Protein 1TLY (pdb70)

Organism: Escherichia coli (strain K12) (NCBI:txid83333)

CATH classification: 2.40.230.20

Radius of gyration: 25.68 Å; Cα contacts (8 Å, |Δi|>4): 1469; chains: 2; bounding box: 61×78×53 Å

Solvent-accessible surface area: 26039 Å² total; per-residue (Å²): 130,40,112,81,71,79,68,4,68,1,86,4,26,11,138,55,18,22,105,19,36,100,67,127,84,44,77,38,68,24,82,42,5,103,0,98,86,98,90,38,16,29,63,3,49,22,19,42,84,138,87,49,54,67,24,50,25,23,22,58,0,54,14,95,106,74,129,66,121,61,53,147,58,67,59,119,27,54,1,91,0,9,0,58,14,42,21,74,14,227,89,171,93,21,39,28,12,4,88,17,37,25,66,0,6,27,22,81,25,38,27,79,69,58,25,16,68,5,68,10,36,10,45,6,90,65,19,92,45,18,57,2,54,89,54,157,9,10,108,23,47,4,40,55,61,84,34,74,79,84,112,50,199,80,3,115,36,10,54,55,0,47,10,17,40,24,112,44,9,40,2,3,90,82,24,46,100,11,99,54,58,65,83,19,29,13,41,65,10,12,19,10,2,65,24,89,7,17,51,74,104,46,128,12,99,16,86,11,39,38,29,1,61,13,0,30,28,39,33,47,54,0,39,18,72,110,62,152,34,93,47,58,0,118,1,43,13,132,8,18,22,115,22,59,2,66,39,97,67,170,235,155,92,118,74,91,84,74,4,70,1,85,3,27,12,137,55,17,24,99,17,34,98,66,117,87,47,86,37,64,24,84,44,5,102,0,100,84,97,89,35,16,28,61,3,51,18,20,42,56,128,84,44,50,67,22,50,22,21,20,54,0,54,13,99,110,76,130,66,120,63,53,145,59,70,60,114,28,56,1,94,0,8,0,54,12,43,16,71,19,172,51,178,78,46,92,30,12,5,88,16,37,22,65,0,6,25,20,77,27,40,29,82,68,59,24,16,67,5,69,9,34,9,45,6,86,74,19,48,54,17,58,2,56,91,56,159,7,12,110,26,47,3,40,52,59,83,35,74,77,85,112,52,199,80,4,114,35,9,51,56,0,43,10,14,36,23,112,44,9,39,3,2,92,80,25,49,100,11,100,53,56,65,78,19,32,13,40,65,11,12,18,10,1,63,23,87,6,17,52,73,128,71,127,12,99,16,85,13,39,38,25,1,62,12,0,29,29,39,35,47,55,0,37,17,70,87,66,149,36,93,47,55,0,118,0,41,13,132,8,18,23,112,20,61,2,62,48,160

Structure (mmCIF, N/CA/C/O backbone):
data_1TLY
#
_entry.id   1TLY
#
_cell.length_a   149.778
_cell.length_b   149.778
_cell.length_c   120.888
_cell.angle_alpha   90.00
_cell.angle_beta   90.00
_cell.angle_gamma   120.00
#
_symmetry.space_group_name_H-M   'P 32 2 1'
#
loop_
_atom_site.group_PDB
_atom_site.id
_atom_site.type_symbol
_atom_site.label_atom_id
_atom_site.label_alt_id
_atom_site.label_comp_id
_atom_site.label_asym_id
_atom_site.label_entity_id
_atom_site.label_seq_id
_atom_site.pdbx_PDB_ins_code
_atom_site.Cartn_x
_atom_site.Cartn_y
_atom_site.Cartn_z
_atom_site.occupancy
_atom_site.B_iso_or_equiv
_atom_site.auth_seq_id
_atom_site.auth_comp_id
_atom_site.auth_asym_id
_atom_site.auth_atom_id
_atom_site.pdbx_PDB_model_num
ATOM 1 N N . LEU A 1 9 ? 0.864 71.088 -6.135 1.00 99.62 9 LEU A N 1
ATOM 2 C CA . LEU A 1 9 ? 0.588 69.853 -6.929 1.00 101.07 9 LEU A CA 1
ATOM 3 C C . LEU A 1 9 ? -0.911 69.669 -7.163 1.00 101.44 9 LEU A C 1
ATOM 4 O O . LEU A 1 9 ? -1.719 69.865 -6.251 1.00 101.74 9 LEU A O 1
ATOM 9 N N . SER A 1 10 ? -1.270 69.290 -8.390 1.00 101.63 10 SER A N 1
ATOM 10 C CA . SER A 1 10 ? -2.669 69.083 -8.781 1.00 101.25 10 SER A CA 1
ATOM 11 C C . SER A 1 10 ? -3.432 68.191 -7.801 1.00 100.40 10 SER A C 1
ATOM 12 O O . SER A 1 10 ? -4.643 68.348 -7.613 1.00 100.24 10 SER A O 1
ATOM 15 N N . ASP A 1 11 ? -2.717 67.256 -7.182 1.00 99.12 11 ASP A N 1
ATOM 16 C CA . ASP A 1 11 ? -3.325 66.330 -6.234 1.00 97.63 11 ASP A CA 1
ATOM 17 C C . ASP A 1 11 ? -4.214 67.069 -5.234 1.00 95.24 11 ASP A C 1
ATOM 18 O O . ASP A 1 11 ? -5.394 66.746 -5.084 1.00 95.68 11 ASP A O 1
ATOM 23 N N . TRP A 1 12 ? -3.641 68.072 -4.570 1.00 91.21 12 TRP A N 1
ATOM 24 C CA . TRP A 1 12 ? -4.352 68.846 -3.554 1.00 86.31 12 TRP A CA 1
ATOM 25 C C . TRP A 1 12 ? -4.459 70.337 -3.849 1.00 82.69 12 TRP A C 1
ATOM 26 O O . TRP A 1 12 ? -5.384 70.991 -3.381 1.00 82.57 12 TRP A O 1
ATOM 37 N N . TRP A 1 13 ? -3.505 70.866 -4.608 1.00 78.33 13 TRP A N 1
ATOM 38 C CA . TRP A 1 13 ? -3.463 72.287 -4.945 1.00 74.62 13 TRP A CA 1
ATOM 39 C C . TRP A 1 13 ? -4.033 72.622 -6.326 1.00 70.99 13 TRP A C 1
ATOM 40 O O . TRP A 1 13 ? -3.510 72.178 -7.341 1.00 71.37 13 TRP A O 1
ATOM 51 N N . HIS A 1 14 ? -5.095 73.420 -6.360 1.00 66.47 14 HIS A N 1
ATOM 52 C CA . HIS A 1 14 ? -5.727 73.797 -7.617 1.00 63.10 14 HIS A CA 1
ATOM 53 C C . HIS A 1 14 ? -5.601 75.280 -7.899 1.00 60.54 14 HIS A C 1
ATOM 54 O O . HIS A 1 14 ? -5.848 76.106 -7.023 1.00 60.59 14 HIS A O 1
ATOM 61 N N . GLN A 1 15 ? -5.228 75.626 -9.126 1.00 57.32 15 GLN A N 1
ATOM 62 C CA . GLN A 1 15 ? -5.107 77.032 -9.490 1.00 53.37 15 GLN A CA 1
ATOM 63 C C . GLN A 1 15 ? -6.012 77.375 -10.657 1.00 50.55 15 GLN A C 1
ATOM 64 O O . GLN A 1 15 ? -6.443 76.505 -11.411 1.00 49.25 15 GLN A O 1
ATOM 70 N N . SER A 1 16 ? -6.288 78.663 -10.792 1.00 47.40 16 SER A N 1
ATOM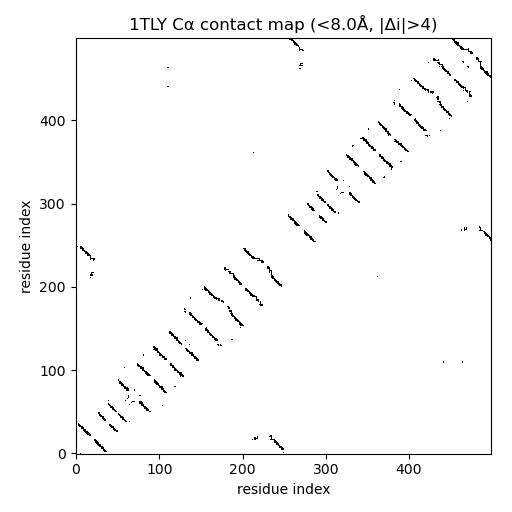 71 C CA . SER A 1 16 ? -7.142 79.156 -11.846 1.00 44.88 16 SER A CA 1
ATOM 72 C C . SER A 1 16 ? -6.919 80.649 -12.075 1.00 43.41 16 SER A C 1
ATOM 73 O O . SER A 1 16 ? -6.690 81.404 -11.137 1.00 44.92 16 SER A O 1
ATOM 76 N N . VAL A 1 17 ? -6.957 81.070 -13.329 1.00 40.97 17 VAL A N 1
ATOM 77 C CA . VAL A 1 17 ? -6.808 82.480 -13.653 1.00 39.95 17 VAL A CA 1
ATOM 78 C C . VAL A 1 17 ? -8.153 82.825 -14.273 1.00 38.27 17 VAL A C 1
ATOM 79 O O . VAL A 1 17 ? -8.656 82.061 -15.099 1.00 37.79 17 VAL A O 1
ATOM 83 N N 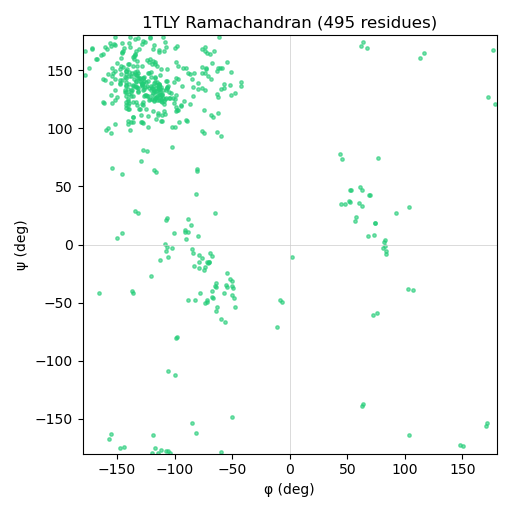. ASN A 1 18 ? -8.740 83.953 -13.878 1.00 35.35 18 ASN A N 1
ATOM 84 C CA . ASN A 1 18 ? -10.052 84.316 -14.389 1.00 34.05 18 ASN A CA 1
ATOM 85 C C . ASN A 1 18 ? -10.181 85.764 -14.797 1.00 33.94 18 ASN A C 1
ATOM 86 O O . ASN A 1 18 ? -9.394 86.614 -14.402 1.00 34.47 18 ASN A O 1
ATOM 91 N N . VAL A 1 19 ? -11.203 86.037 -15.591 1.00 34.17 19 VAL A N 1
ATOM 92 C CA . VAL A 1 19 ? -11.517 87.395 -16.012 1.00 34.87 19 VAL A CA 1
ATOM 93 C C . VAL A 1 19 ? -12.861 87.633 -15.327 1.00 36.33 19 VAL A C 1
ATOM 94 O O . VAL A 1 19 ? -13.750 86.775 -15.374 1.00 36.66 19 VAL A O 1
ATOM 98 N N . VAL A 1 20 ? -13.028 88.778 -14.685 1.00 36.86 20 VAL A N 1
ATOM 99 C CA . VAL A 1 20 ? -14.280 89.016 -13.979 1.00 38.31 20 VAL A CA 1
ATOM 100 C C . VAL A 1 20 ? -14.938 90.334 -14.332 1.00 40.29 20 VAL A C 1
ATOM 101 O O . VAL A 1 20 ? -14.273 91.376 -14.413 1.00 42.68 20 VAL A O 1
ATOM 105 N N . GLY A 1 21 ? -16.252 90.280 -14.531 1.00 39.42 21 GLY A N 1
ATOM 106 C CA . GLY A 1 21 ? -17.010 91.478 -14.816 1.00 37.56 21 GLY A CA 1
ATOM 107 C C . GLY A 1 21 ? -17.991 91.621 -13.667 1.00 38.68 21 GLY A C 1
ATOM 108 O O . GLY A 1 21 ? -18.759 90.693 -13.394 1.00 39.27 21 GLY A O 1
ATOM 109 N N . SER A 1 22 ? -17.963 92.755 -12.973 1.00 37.62 22 SER A N 1
ATOM 110 C CA . SER A 1 22 ? -18.879 92.966 -11.860 1.00 37.75 22 SER A CA 1
ATOM 111 C C . SER A 1 22 ? -19.893 94.052 -12.199 1.00 38.39 22 SER A C 1
ATOM 112 O O . SER A 1 22 ? -19.605 94.962 -12.965 1.00 38.40 22 SER A O 1
ATOM 115 N N . TYR A 1 23 ? -21.080 93.958 -11.614 1.00 39.87 23 TYR A N 1
ATOM 116 C CA . TYR A 1 23 ? -22.136 94.927 -11.866 1.00 41.04 23 TYR A CA 1
ATOM 117 C C . TYR A 1 23 ? -22.917 95.310 -10.605 1.00 41.59 23 TYR A C 1
ATOM 118 O O . TYR A 1 23 ? -23.584 94.466 -9.993 1.00 40.57 23 TYR A O 1
ATOM 127 N N . HIS A 1 24 ? -22.834 96.581 -10.221 1.00 41.68 24 HIS A N 1
ATOM 128 C CA . HIS A 1 24 ? -23.564 97.078 -9.063 1.00 42.28 24 HIS A CA 1
ATOM 129 C C . HIS A 1 24 ? -23.057 96.567 -7.730 1.00 42.09 24 HIS A C 1
ATOM 130 O O . HIS A 1 24 ? -23.831 96.207 -6.844 1.00 40.94 24 HIS A O 1
ATOM 137 N N . THR A 1 25 ? -21.736 96.550 -7.615 1.00 42.42 25 THR A N 1
ATOM 138 C CA . THR A 1 25 ? -21.010 96.135 -6.424 1.00 42.05 25 THR A CA 1
ATOM 139 C C . THR A 1 25 ? -21.345 97.081 -5.260 1.00 41.30 25 THR A C 1
ATOM 140 O O . THR A 1 25 ? -21.609 98.263 -5.501 1.00 41.61 25 THR A O 1
ATOM 144 N N . ARG A 1 26 ? -21.331 96.591 -4.015 1.00 37.79 26 ARG A N 1
ATOM 145 C CA . ARG A 1 26 ? -21.682 97.469 -2.895 1.00 36.93 26 ARG A CA 1
ATOM 146 C C . ARG A 1 26 ? -20.789 97.529 -1.640 1.00 36.42 26 ARG A C 1
ATOM 147 O O . ARG A 1 26 ? -21.252 97.858 -0.545 1.00 34.63 26 ARG A O 1
ATOM 155 N N . PHE A 1 27 ? -19.505 97.252 -1.798 1.00 35.85 27 PHE A N 1
ATOM 156 C CA . PHE A 1 27 ? -18.597 97.327 -0.670 1.00 34.39 27 PHE A CA 1
ATOM 157 C C . PHE A 1 27 ? -18.198 98.758 -0.351 1.00 35.20 27 PHE A C 1
ATOM 158 O O . PHE A 1 27 ? -17.669 99.010 0.716 1.00 40.13 27 PHE A O 1
ATOM 166 N N . GLY A 1 28 ? -18.437 99.699 -1.255 1.00 35.13 28 GLY A N 1
ATOM 167 C CA . GLY A 1 28 ? -18.030 101.068 -0.980 1.00 35.33 28 GLY A CA 1
ATOM 168 C C . GLY A 1 28 ? -19.150 102.083 -0.948 1.00 36.22 28 GLY A C 1
ATOM 169 O O . GLY A 1 28 ? -20.303 101.734 -1.154 1.00 37.50 28 GLY A O 1
ATOM 170 N N . PRO A 1 29 ? -18.834 103.361 -0.708 1.00 36.68 29 PRO A N 1
ATOM 171 C CA . PRO A 1 29 ? -19.801 104.460 -0.640 1.00 36.42 29 PRO A CA 1
ATOM 172 C C . PRO A 1 29 ? -20.621 104.602 -1.909 1.00 37.78 29 PRO A C 1
ATOM 173 O O . PRO A 1 29 ? -21.818 104.843 -1.840 1.00 39.11 29 PRO A O 1
ATOM 177 N N . GLN A 1 30 ? -19.973 104.466 -3.066 1.00 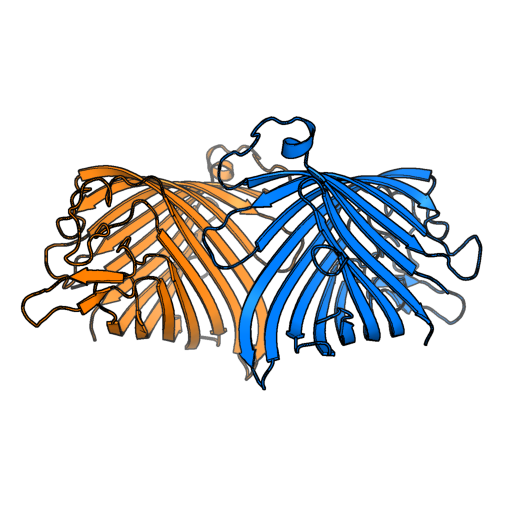39.84 30 GLN A N 1
ATOM 178 C CA . GLN A 1 30 ? -20.657 104.600 -4.355 1.00 42.98 30 GLN A CA 1
ATOM 179 C C . GLN A 1 30 ? -20.703 103.267 -5.093 1.00 43.12 30 GLN A C 1
ATOM 180 O O . GLN A 1 30 ? -19.775 102.471 -4.983 1.00 44.41 30 GLN A O 1
ATOM 186 N N . ILE A 1 31 ? -21.781 103.024 -5.837 1.00 42.99 31 ILE A N 1
ATOM 187 C CA . ILE A 1 31 ? -21.919 101.780 -6.584 1.00 43.28 31 ILE A CA 1
ATOM 188 C C . ILE A 1 31 ? -20.802 101.621 -7.607 1.00 43.39 31 ILE A C 1
ATOM 189 O O . ILE A 1 31 ? -20.251 102.607 -8.088 1.00 43.82 31 ILE A O 1
ATOM 194 N N . ARG A 1 32 ? -20.457 100.378 -7.927 1.00 43.53 32 ARG A N 1
ATOM 195 C CA . ARG A 1 32 ? -19.389 100.127 -8.882 1.00 43.19 32 ARG A CA 1
ATOM 196 C C . ARG A 1 32 ? -19.640 98.975 -9.828 1.00 43.19 32 ARG A C 1
ATOM 197 O O . ARG A 1 32 ? -20.400 98.051 -9.528 1.00 43.47 32 ARG A O 1
ATOM 205 N N . ASN A 1 33 ? -18.974 99.053 -10.978 1.00 43.02 33 ASN A N 1
ATOM 206 C CA . ASN A 1 33 ? -19.050 98.047 -12.034 1.00 43.26 33 ASN A CA 1
ATOM 207 C C . ASN A 1 33 ? -17.618 97.980 -12.495 1.00 43.13 33 ASN A C 1
ATOM 208 O O . ASN A 1 33 ? -17.069 98.986 -12.907 1.00 45.35 33 ASN A O 1
ATOM 213 N N . ASP A 1 34 ? -16.997 96.816 -12.396 1.00 43.66 34 ASP A N 1
ATOM 214 C CA . ASP A 1 34 ? -15.606 96.686 -12.792 1.00 44.82 34 ASP A CA 1
ATOM 215 C C . ASP A 1 34 ? -15.340 95.400 -13.537 1.00 45.97 34 ASP A C 1
ATOM 216 O O . ASP A 1 34 ? -16.187 94.502 -13.598 1.00 48.71 34 ASP A O 1
ATOM 221 N N . THR A 1 35 ? -14.145 95.318 -14.106 1.00 44.04 35 THR A N 1
ATOM 222 C CA . THR A 1 35 ? -13.715 94.135 -14.831 1.00 41.57 35 THR A CA 1
ATOM 223 C C . THR A 1 35 ? -12.279 93.975 -14.377 1.00 39.61 35 THR A C 1
ATOM 224 O O . THR A 1 35 ? -11.594 94.971 -14.134 1.00 39.04 35 THR A O 1
ATOM 228 N N . TYR A 1 36 ? -11.812 92.746 -14.243 1.00 37.19 36 TYR A N 1
ATOM 229 C CA . TYR A 1 36 ? -10.447 92.580 -13.798 1.00 36.83 36 TYR A CA 1
ATOM 230 C C . TYR A 1 36 ? -9.964 91.155 -13.859 1.00 36.76 36 TYR A C 1
ATOM 231 O O . TYR A 1 36 ? -10.749 90.233 -14.070 1.00 37.73 36 TYR A O 1
ATOM 240 N N . LEU A 1 37 ? -8.659 90.981 -13.695 1.00 36.78 37 LEU A N 1
ATOM 241 C CA . LEU A 1 37 ? -8.068 89.650 -13.705 1.00 38.74 37 LEU A CA 1
ATOM 242 C C . LEU A 1 37 ? -8.059 89.113 -12.282 1.00 38.54 37 LEU A C 1
ATOM 243 O O . LEU A 1 37 ? -8.008 89.874 -11.319 1.00 37.69 37 LEU A O 1
ATOM 248 N N . GLU A 1 38 ? -8.107 87.796 -12.152 1.00 38.34 38 GLU A N 1
ATOM 249 C CA . GLU A 1 38 ? -8.140 87.192 -10.841 1.00 39.57 38 GLU A CA 1
ATOM 250 C C . GLU A 1 38 ? -7.430 85.866 -10.810 1.00 40.47 38 GLU A C 1
ATOM 251 O O . GLU A 1 38 ? -7.559 85.055 -11.729 1.00 40.73 38 GLU A O 1
ATOM 257 N N . TYR A 1 39 ? -6.673 85.657 -9.739 1.00 40.42 39 TYR A N 1
ATOM 258 C CA . TYR A 1 39 ? -5.966 84.408 -9.534 1.00 39.19 39 TYR A CA 1
ATOM 259 C C . TYR A 1 39 ? -6.634 83.697 -8.359 1.00 40.73 39 TYR A C 1
ATOM 260 O O . TYR A 1 39 ? -6.839 84.300 -7.298 1.00 39.38 39 TYR A O 1
ATOM 269 N N . GLU A 1 40 ? -6.977 82.425 -8.559 1.00 41.58 40 GLU A N 1
ATOM 270 C CA . GLU A 1 40 ? -7.609 81.611 -7.526 1.00 43.62 40 GLU A CA 1
ATOM 271 C C . GLU A 1 40 ? -6.767 80.416 -7.179 1.00 44.78 40 GLU A C 1
ATOM 272 O O . GLU A 1 40 ? -5.987 79.939 -8.003 1.00 45.54 40 GLU A O 1
ATOM 278 N N . ALA A 1 41 ? -6.955 79.921 -5.959 1.00 45.80 41 ALA A N 1
ATOM 279 C CA . ALA A 1 41 ? -6.239 78.749 -5.475 1.00 47.22 41 ALA A CA 1
ATOM 280 C C . ALA A 1 41 ? -7.057 78.092 -4.377 1.00 48.62 41 ALA A C 1
ATOM 281 O O . ALA A 1 41 ? -7.499 78.759 -3.442 1.00 48.35 41 ALA A O 1
ATOM 283 N N . PHE A 1 42 ? -7.276 76.790 -4.520 1.00 51.18 42 PHE A N 1
ATOM 284 C CA . PHE A 1 42 ? -8.013 76.006 -3.542 1.00 54.00 42 PHE A CA 1
ATOM 285 C C . PHE A 1 42 ? -7.129 74.827 -3.160 1.00 53.71 42 PHE A C 1
ATOM 286 O O . PHE A 1 42 ? -6.647 74.123 -4.030 1.00 55.19 42 PHE A O 1
ATOM 294 N N . ALA A 1 43 ? -6.898 74.613 -1.873 1.00 53.36 43 ALA A N 1
ATOM 295 C CA . ALA A 1 43 ? -6.071 73.488 -1.449 1.00 54.09 43 ALA A CA 1
ATOM 296 C C . ALA A 1 43 ? -6.730 72.708 -0.318 1.00 55.14 43 ALA A C 1
ATOM 297 O O . ALA A 1 43 ? -7.601 73.227 0.380 1.00 54.41 43 ALA A O 1
ATOM 299 N N . LYS A 1 44 ? -6.321 71.451 -0.156 1.00 56.86 44 LYS A N 1
ATOM 300 C CA . LYS A 1 44 ? -6.871 70.580 0.887 1.00 58.57 44 LYS A CA 1
ATOM 301 C C . LYS A 1 44 ? -5.912 69.429 1.156 1.00 60.76 44 LYS A C 1
ATOM 302 O O . LYS A 1 44 ? -5.891 68.449 0.425 1.00 62.05 44 LYS A O 1
ATOM 308 N N . LYS A 1 45 ? -5.114 69.558 2.206 1.00 63.89 45 LYS A N 1
ATOM 309 C CA . LYS A 1 45 ? -4.145 68.532 2.562 1.00 66.99 45 LYS A CA 1
ATOM 310 C C . LYS A 1 45 ? -4.449 68.086 3.987 1.00 68.41 45 LYS A C 1
ATOM 311 O O . LYS A 1 45 ? -4.671 68.908 4.869 1.00 70.26 45 LYS A O 1
ATOM 317 N N . ASP A 1 46 ? -4.457 66.777 4.198 1.00 69.42 46 ASP A N 1
ATOM 318 C CA . ASP A 1 46 ? -4.783 66.180 5.491 1.00 69.86 46 ASP A CA 1
ATOM 319 C C . ASP A 1 46 ? -4.992 67.091 6.712 1.00 67.61 46 ASP A C 1
ATOM 320 O O . ASP A 1 46 ? -5.996 66.942 7.402 1.00 67.99 46 ASP A O 1
ATOM 325 N N . TRP A 1 47 ? -4.090 68.027 7.002 1.00 64.99 47 TRP A N 1
ATOM 326 C CA . TRP A 1 47 ? -4.310 68.870 8.184 1.00 63.46 47 TRP A CA 1
ATOM 327 C C . TRP A 1 47 ? -4.702 70.321 7.941 1.00 61.80 47 TRP A C 1
ATOM 328 O O . TRP A 1 47 ? -4.907 71.077 8.890 1.00 62.02 47 TRP A O 1
ATOM 339 N N . PHE A 1 48 ? -4.822 70.721 6.684 1.00 59.94 48 PHE A N 1
ATOM 340 C CA . PHE A 1 48 ? -5.206 72.093 6.407 1.00 58.22 48 PHE A CA 1
ATOM 341 C C . PHE A 1 48 ? -5.883 72.304 5.055 1.00 56.26 48 PHE A C 1
ATOM 342 O O . PHE A 1 48 ? -5.493 71.708 4.056 1.00 55.72 48 PHE A O 1
ATOM 350 N N . ASP A 1 49 ? -6.924 73.129 5.031 1.00 53.79 49 ASP A N 1
ATOM 351 C CA . ASP A 1 49 ? -7.590 73.422 3.772 1.00 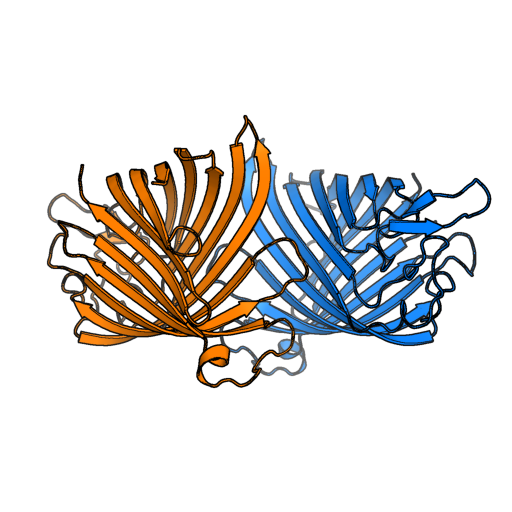52.53 49 ASP A CA 1
ATOM 352 C C . ASP A 1 49 ? -7.414 74.914 3.514 1.00 51.03 49 ASP A C 1
ATOM 353 O O . ASP A 1 49 ? -7.186 75.693 4.439 1.00 51.33 49 ASP A O 1
ATOM 358 N N . PHE A 1 50 ? -7.485 75.319 2.256 1.00 49.07 50 PHE A N 1
ATOM 359 C CA . PHE A 1 50 ? -7.259 76.720 1.936 1.00 45.60 50 PHE A CA 1
ATOM 360 C C . PHE A 1 50 ? -7.979 77.207 0.705 1.00 42.36 50 PHE A C 1
ATOM 361 O O . PHE A 1 50 ? -8.222 76.465 -0.232 1.00 43.02 50 PHE A O 1
ATOM 369 N N . TYR A 1 51 ? -8.328 78.475 0.732 1.00 39.07 51 TYR A N 1
ATOM 370 C CA . TYR A 1 51 ? -8.960 79.098 -0.395 1.00 38.34 51 TYR A CA 1
ATOM 371 C C . TYR A 1 51 ? -8.505 80.531 -0.400 1.00 37.56 51 TYR A C 1
ATOM 372 O O . TYR A 1 51 ? -8.383 81.145 0.651 1.00 39.12 51 TYR A O 1
ATOM 381 N N . GLY A 1 52 ? -8.254 81.067 -1.581 1.00 35.30 52 GLY A N 1
ATOM 382 C CA . GLY A 1 52 ? -7.829 82.441 -1.652 1.00 36.01 52 GLY A CA 1
ATOM 383 C C . GLY A 1 52 ? -7.976 82.928 -3.063 1.00 35.61 52 GLY A C 1
ATOM 384 O O . GLY A 1 52 ? -8.107 82.124 -3.976 1.00 36.31 52 GLY A O 1
ATOM 385 N N . TYR A 1 53 ? -7.957 84.240 -3.243 1.00 34.81 53 TYR A N 1
ATOM 386 C CA . TYR A 1 53 ? -8.075 84.803 -4.569 1.00 34.64 53 TYR A CA 1
ATOM 387 C C . TYR A 1 53 ? -7.491 86.199 -4.583 1.00 35.02 53 TYR A C 1
ATOM 388 O O . TYR A 1 53 ? -7.548 86.900 -3.584 1.00 34.18 53 TYR A O 1
ATOM 397 N N . ALA A 1 54 ? -6.904 86.580 -5.716 1.00 37.21 54 ALA A N 1
ATOM 398 C CA . ALA A 1 54 ? -6.315 87.909 -5.884 1.00 37.96 54 ALA A CA 1
ATOM 399 C C . ALA A 1 54 ? -6.861 88.573 -7.154 1.00 38.72 54 ALA A C 1
ATOM 400 O O . ALA A 1 54 ? -6.930 87.949 -8.216 1.00 37.30 54 ALA A O 1
ATOM 402 N N . ASP A 1 55 ? -7.268 89.834 -7.025 1.00 40.56 55 ASP A N 1
ATOM 403 C CA . ASP A 1 55 ? -7.803 90.602 -8.14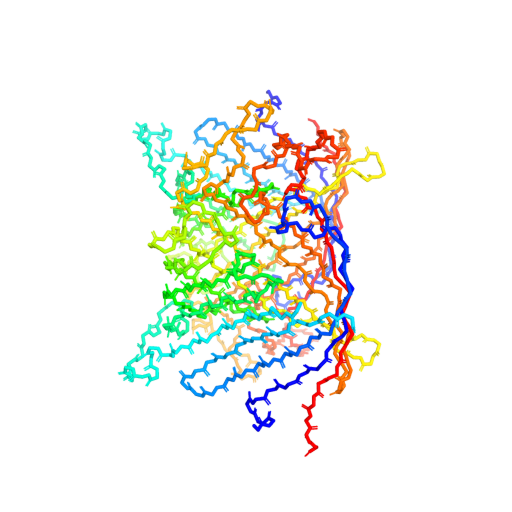4 1.00 42.70 55 ASP A CA 1
ATOM 404 C C . ASP A 1 55 ? -6.886 91.751 -8.504 1.00 44.89 55 ASP A C 1
ATOM 405 O O . ASP A 1 55 ? -6.368 92.440 -7.633 1.00 44.29 55 ASP A O 1
ATOM 410 N N . ALA A 1 56 ? -6.701 91.956 -9.801 1.00 48.83 56 ALA A N 1
ATOM 411 C CA . ALA A 1 56 ? -5.876 93.037 -10.310 1.00 51.70 56 ALA A CA 1
ATOM 412 C C . ALA A 1 56 ? -6.636 93.648 -11.477 1.00 54.92 56 ALA A C 1
ATOM 413 O O . ALA A 1 56 ? -7.354 92.955 -12.189 1.00 54.32 56 ALA A O 1
ATOM 415 N N . PRO A 1 57 ? -6.486 94.962 -11.686 1.00 59.87 57 PRO A N 1
ATOM 416 C CA . PRO A 1 57 ? -7.138 95.725 -12.751 1.00 62.88 57 PRO A CA 1
ATOM 417 C C . PRO A 1 57 ? -7.008 95.183 -14.165 1.00 65.79 57 PRO A C 1
ATOM 418 O O . PRO A 1 57 ? -6.001 94.562 -14.526 1.00 65.24 57 PRO A O 1
ATOM 422 N N . VAL A 1 58 ? -8.067 95.453 -14.935 1.00 68.85 58 VAL A N 1
ATOM 423 C CA . VAL A 1 58 ? -8.228 95.092 -16.345 1.00 71.64 58 VAL A CA 1
ATOM 424 C C . VAL A 1 58 ? -7.078 94.289 -16.960 1.00 72.28 58 VAL A C 1
ATOM 425 O O . VAL A 1 58 ? -6.068 94.851 -17.393 1.00 74.16 58 VAL A O 1
ATOM 429 N N . PRO A 1 75 ? -5.429 98.089 -8.068 1.00 59.45 75 PRO A N 1
ATOM 430 C CA . PRO A 1 75 ? -3.984 97.880 -7.941 1.00 57.74 75 PRO A CA 1
ATOM 431 C C . PRO A 1 75 ? -3.682 96.458 -7.481 1.00 57.11 75 PRO A C 1
ATOM 432 O O . PRO A 1 75 ? -2.830 95.789 -8.053 1.00 59.60 75 PRO A O 1
ATOM 436 N N . LEU A 1 76 ? -4.384 96.002 -6.448 1.00 54.36 76 LEU A N 1
ATOM 437 C CA . LEU A 1 76 ? -4.212 94.648 -5.925 1.00 49.99 76 LEU A CA 1
ATOM 438 C C . LEU A 1 76 ? -5.087 94.393 -4.722 1.00 47.94 76 LEU A C 1
ATOM 439 O O . LEU A 1 76 ? -4.978 95.079 -3.715 1.00 47.91 76 LEU A O 1
ATOM 444 N N . PHE A 1 77 ? -5.952 93.393 -4.836 1.00 45.62 77 PHE A N 1
ATOM 445 C CA . PHE A 1 77 ? -6.852 93.016 -3.756 1.00 43.43 77 PHE A CA 1
ATOM 446 C C . PHE A 1 77 ? -6.825 91.506 -3.569 1.00 44.27 77 PHE A C 1
ATOM 447 O O . PHE A 1 77 ? -7.084 90.758 -4.506 1.00 44.92 77 PHE A O 1
ATOM 455 N N . MET A 1 78 ? -6.496 91.044 -2.372 1.00 44.58 78 MET A N 1
ATOM 456 C CA . MET A 1 78 ? -6.500 89.611 -2.161 1.00 45.95 78 MET A CA 1
ATOM 457 C C . MET A 1 78 ? -7.223 89.260 -0.883 1.00 44.97 78 MET A C 1
ATOM 458 O O . MET A 1 78 ? -7.331 90.071 0.027 1.00 44.38 78 MET A O 1
ATOM 463 N N . GLU A 1 79 ? -7.758 88.049 -0.852 1.00 44.25 79 GLU A N 1
ATOM 464 C CA . GLU A 1 79 ? -8.471 87.548 0.300 1.00 43.93 79 GLU A CA 1
ATOM 465 C C . GLU A 1 79 ? -8.057 86.087 0.434 1.00 44.16 79 GLU A C 1
ATOM 466 O O . GLU A 1 79 ? -8.154 85.327 -0.524 1.00 44.92 79 GLU A O 1
ATOM 472 N N . ILE A 1 80 ? -7.550 85.698 1.599 1.00 42.86 80 ILE A N 1
ATOM 473 C CA . ILE A 1 80 ? -7.152 84.314 1.782 1.00 41.51 80 ILE A CA 1
ATOM 474 C C . ILE A 1 80 ? -7.906 83.737 2.948 1.00 41.15 80 ILE A C 1
ATOM 475 O O . ILE A 1 80 ? -8.227 84.446 3.895 1.00 41.47 80 ILE A O 1
ATOM 480 N N . GLU A 1 81 ? -8.195 82.444 2.858 1.00 40.95 81 GLU A N 1
ATOM 481 C CA . GLU A 1 81 ? -8.947 81.742 3.877 1.00 40.28 81 GLU A CA 1
ATOM 482 C C . GLU A 1 81 ? -8.260 80.465 4.330 1.00 38.88 81 GLU A C 1
ATOM 483 O O . GLU A 1 81 ? -8.695 79.375 3.991 1.00 39.68 81 GLU A O 1
ATOM 489 N N . PRO A 1 82 ? -7.162 80.576 5.086 1.00 38.08 82 PRO A N 1
ATOM 490 C CA . PRO A 1 82 ? -6.507 79.347 5.535 1.00 37.81 82 PRO A CA 1
ATOM 491 C C . PRO A 1 82 ? -7.153 78.792 6.820 1.00 38.17 82 PRO A C 1
ATOM 492 O O . PRO A 1 82 ? -7.573 79.546 7.706 1.00 36.31 82 PRO A O 1
ATOM 496 N N . ARG A 1 83 ? -7.247 77.470 6.901 1.00 38.17 83 ARG A N 1
ATOM 497 C CA . ARG A 1 83 ? -7.807 76.818 8.072 1.00 37.80 83 ARG A CA 1
ATOM 498 C C . ARG A 1 83 ? -6.953 75.633 8.464 1.00 40.04 83 ARG A C 1
ATOM 499 O O . ARG A 1 83 ? -6.513 74.865 7.607 1.00 39.99 83 ARG A O 1
ATOM 507 N N . PHE A 1 84 ? -6.728 75.491 9.769 1.00 43.13 84 PHE A N 1
ATOM 508 C CA . PHE A 1 84 ? -5.935 74.388 10.303 1.00 43.89 84 PHE A CA 1
ATOM 509 C C . PHE A 1 84 ? -6.804 73.449 11.122 1.00 46.17 84 PHE A C 1
ATOM 510 O O . PHE A 1 84 ? -7.630 73.883 11.938 1.00 44.56 84 PHE A O 1
ATOM 518 N N . SER A 1 85 ? -6.635 72.155 10.869 1.00 49.90 85 SER A N 1
ATOM 519 C CA . SER A 1 85 ? -7.419 71.137 11.563 1.00 54.25 85 SER A CA 1
ATOM 520 C C . SER A 1 85 ? -6.972 70.914 13.003 1.00 56.33 85 SER A C 1
ATOM 521 O O . SER A 1 85 ? -5.845 70.472 13.266 1.00 55.43 85 SER A O 1
ATOM 524 N N . ILE A 1 86 ? -7.863 71.224 13.939 1.00 58.25 86 ILE A N 1
ATOM 525 C CA . ILE A 1 86 ? -7.537 71.032 15.337 1.00 60.40 86 ILE A CA 1
ATOM 526 C C . ILE A 1 86 ? -7.442 69.527 15.555 1.00 63.17 86 ILE A C 1
ATOM 527 O O . ILE A 1 86 ? -6.560 69.049 16.258 1.00 64.59 86 ILE A O 1
ATOM 532 N N . ASP A 1 87 ? -8.343 68.778 14.931 1.00 65.51 87 ASP A N 1
ATOM 533 C CA . ASP A 1 87 ? -8.323 67.330 15.054 1.00 67.36 87 ASP A CA 1
ATOM 534 C C . ASP A 1 87 ? -6.965 66.788 14.622 1.00 68.23 87 ASP A C 1
ATOM 535 O O . ASP A 1 87 ? -6.222 66.258 15.437 1.00 69.01 87 ASP A O 1
ATOM 540 N N . LYS A 1 88 ? -6.639 66.924 13.341 1.00 68.49 88 LYS A N 1
ATOM 541 C CA . LYS A 1 88 ? -5.364 66.426 12.833 1.00 69.69 88 LYS A CA 1
ATOM 542 C C . LYS A 1 88 ? -4.181 66.852 13.684 1.00 70.54 88 LYS A C 1
ATOM 543 O O . LYS A 1 88 ? -3.323 66.037 14.005 1.00 71.62 88 LYS A O 1
ATOM 549 N N . LEU A 1 89 ? -4.135 68.122 14.063 1.00 71.30 89 LEU A N 1
ATOM 550 C CA . LEU A 1 89 ? -3.028 68.617 14.864 1.00 72.69 89 LEU A CA 1
ATOM 551 C C . LEU A 1 89 ? -3.059 68.123 16.308 1.00 74.50 89 LEU A C 1
ATOM 552 O O . LEU A 1 89 ? -2.052 67.644 16.812 1.00 74.77 89 LEU A O 1
ATOM 557 N N . THR A 1 90 ? -4.207 68.241 16.971 1.00 76.95 90 THR A N 1
ATOM 558 C CA . THR A 1 90 ? -4.355 67.776 18.351 1.00 79.25 90 THR A CA 1
ATOM 559 C C . THR A 1 90 ? -4.341 66.258 18.354 1.00 80.94 90 THR A C 1
ATOM 560 O O . THR A 1 90 ? -4.166 65.620 19.394 1.00 81.49 90 THR A O 1
ATOM 564 N N . ASN A 1 91 ? -4.528 65.685 17.173 1.00 82.41 91 ASN A N 1
ATOM 565 C CA . ASN A 1 91 ? -4.553 64.242 17.014 1.00 83.54 91 ASN A CA 1
ATOM 566 C C . ASN A 1 91 ? -5.568 63.650 17.989 1.00 83.69 91 ASN A C 1
ATOM 567 O O . ASN A 1 91 ? -5.296 62.680 18.690 1.00 83.59 91 ASN A O 1
ATOM 572 N N . THR A 1 92 ? -6.746 64.259 18.017 1.00 84.03 92 THR A N 1
ATOM 573 C CA . THR A 1 92 ? -7.828 63.839 18.894 1.00 84.25 92 THR A CA 1
ATOM 574 C C . THR A 1 92 ? -9.156 63.980 18.157 1.00 84.11 92 THR A C 1
ATOM 575 O O . THR A 1 92 ? -9.551 65.080 17.783 1.00 85.04 92 THR A O 1
ATOM 579 N N . ASP A 1 93 ? -9.848 62.869 17.949 1.00 83.60 93 ASP A N 1
ATOM 580 C CA . ASP A 1 93 ? -11.126 62.912 17.255 1.00 82.79 93 ASP A CA 1
ATOM 581 C C . ASP A 1 93 ? -12.126 63.795 18.001 1.00 81.60 93 ASP A C 1
ATOM 582 O O . ASP A 1 93 ? -12.822 63.335 18.906 1.00 81.39 93 ASP A O 1
ATOM 587 N N . LEU A 1 94 ? -12.194 65.066 17.617 1.00 79.50 94 LEU A N 1
ATOM 588 C CA . LEU A 1 94 ? -13.112 65.997 18.250 1.00 77.81 94 LEU A CA 1
ATOM 589 C C . LEU A 1 94 ? -14.447 65.947 17.538 1.00 77.60 94 LEU A C 1
ATOM 590 O O . LEU A 1 94 ? -15.316 66.783 17.775 1.00 78.44 94 LEU A O 1
ATOM 595 N N . SER A 1 95 ? -14.608 64.964 16.661 1.00 76.36 95 SER A N 1
ATOM 596 C CA . SER A 1 95 ? -15.857 64.809 15.933 1.00 75.57 95 SER A CA 1
ATOM 597 C C . SER A 1 95 ? -17.037 64.671 16.893 1.00 74.77 95 SER A C 1
ATOM 598 O O . SER A 1 95 ? -16.948 63.969 17.897 1.00 74.65 95 SER A O 1
ATOM 601 N N . PHE A 1 96 ? -18.144 65.332 16.577 1.00 74.18 96 PHE A N 1
ATOM 602 C CA . PHE A 1 96 ? -19.326 65.285 17.426 1.00 74.67 96 PHE A CA 1
ATOM 603 C C . PHE A 1 96 ? -20.596 65.707 16.691 1.00 73.80 96 PHE A C 1
ATOM 604 O O . PHE A 1 96 ? -20.687 66.824 16.183 1.00 74.75 96 PHE A O 1
ATOM 612 N N . GLY A 1 97 ? -21.582 64.816 16.659 1.00 72.21 97 GLY A N 1
ATOM 613 C CA . GLY A 1 97 ? -22.826 65.114 15.974 1.00 70.38 97 GLY A CA 1
ATOM 614 C C . GLY A 1 97 ? -22.590 65.302 14.484 1.00 69.84 97 GLY A C 1
ATOM 615 O O . GLY A 1 97 ? -21.849 64.529 13.862 1.00 68.93 97 GLY A O 1
ATOM 616 N N . PRO A 1 98 ? -23.215 66.324 13.875 1.00 68.82 98 PRO A N 1
ATOM 617 C CA . PRO A 1 98 ? -23.059 66.606 12.445 1.00 67.36 98 PRO A CA 1
ATOM 618 C C . PRO A 1 98 ? -21.668 67.179 12.190 1.00 66.50 98 PRO A C 1
ATOM 619 O O . PRO A 1 98 ? -21.199 67.229 11.049 1.00 66.29 98 PRO A O 1
ATOM 623 N N . PHE A 1 99 ? -21.019 67.604 13.271 1.00 64.26 99 PHE A N 1
ATOM 624 C CA . PHE A 1 99 ? -19.700 68.202 13.200 1.00 63.99 99 PHE A CA 1
ATOM 625 C C . PHE A 1 99 ? -18.568 67.218 12.949 1.00 63.31 99 PHE A C 1
ATOM 626 O O . PHE A 1 99 ? -18.036 66.611 13.871 1.00 64.69 99 PHE A O 1
ATOM 634 N N . LYS A 1 100 ? -18.197 67.088 11.682 1.00 61.88 100 LYS A N 1
ATOM 635 C CA . LYS A 1 100 ? -17.142 66.184 11.250 1.00 60.88 100 LYS A CA 1
ATOM 636 C C . LYS A 1 100 ? -15.753 66.571 11.734 1.00 59.63 100 LYS A C 1
ATOM 637 O O . LYS A 1 100 ? -14.999 65.730 12.201 1.00 59.85 100 LYS A O 1
ATOM 643 N N . GLU A 1 101 ? -15.410 67.845 11.611 1.00 59.00 101 GLU A N 1
ATOM 644 C CA . GLU A 1 101 ? -14.085 68.310 12.005 1.00 57.65 101 GLU A CA 1
ATOM 645 C C . GLU A 1 101 ? -14.136 69.726 12.580 1.00 55.67 101 GLU A C 1
ATOM 646 O O . GLU A 1 101 ? -15.132 70.446 12.424 1.00 54.32 101 GLU A O 1
ATOM 652 N N . TRP A 1 102 ? -13.059 70.118 13.252 1.00 52.69 102 TRP A N 1
ATOM 653 C CA . TRP A 1 102 ? -12.970 71.455 13.828 1.00 50.56 102 TRP A CA 1
ATOM 654 C C . TRP A 1 102 ? -11.686 72.110 13.351 1.00 49.48 102 TRP A C 1
ATOM 655 O O . TRP A 1 102 ? -10.652 71.438 13.180 1.00 48.68 102 TRP A O 1
ATOM 666 N N . TYR A 1 103 ? -11.754 73.423 13.132 1.00 47.36 103 TYR A N 1
ATOM 667 C CA . TYR A 1 103 ? -10.600 74.162 12.633 1.00 45.74 103 TYR A CA 1
ATOM 668 C C . TYR A 1 103 ? -10.301 75.494 13.294 1.00 44.77 103 TYR A C 1
ATOM 669 O O . TYR A 1 103 ? -11.190 76.180 13.826 1.00 43.09 103 TYR A O 1
ATOM 678 N N . PHE A 1 104 ? -9.023 75.850 13.221 1.00 43.11 104 PHE A N 1
ATOM 679 C CA . PHE A 1 104 ? -8.568 77.151 13.652 1.00 42.92 104 PHE A CA 1
ATOM 680 C C . PHE A 1 104 ? -8.740 77.877 12.294 1.00 41.68 104 PHE A C 1
ATOM 681 O O . PHE A 1 104 ? -7.989 77.648 11.345 1.00 39.45 104 PHE A O 1
ATOM 689 N N . ALA A 1 105 ? -9.752 78.725 12.201 1.00 40.72 105 ALA A N 1
ATOM 690 C CA . ALA A 1 105 ? -10.060 79.416 10.961 1.00 40.11 105 ALA A CA 1
ATOM 691 C C . ALA A 1 105 ? -9.529 80.848 10.802 1.00 40.69 105 ALA A C 1
ATOM 692 O O . ALA A 1 105 ? -9.498 81.626 11.749 1.00 39.78 105 ALA A O 1
ATOM 694 N N . ASN A 1 106 ? -9.114 81.184 9.581 1.00 42.63 106 ASN A N 1
ATOM 695 C CA . ASN A 1 106 ? -8.606 82.522 9.276 1.00 43.59 106 ASN A CA 1
ATOM 696 C C . ASN A 1 106 ? -9.089 83.101 7.952 1.00 43.50 106 ASN A C 1
ATOM 697 O O . ASN A 1 106 ? -8.978 82.474 6.900 1.00 44.39 106 ASN A O 1
ATOM 702 N N . ASN A 1 107 ? -9.629 84.309 8.019 1.00 42.08 107 ASN A N 1
ATOM 703 C CA . ASN A 1 107 ? -10.099 85.006 6.837 1.00 41.45 107 ASN A CA 1
ATOM 704 C C . ASN A 1 107 ? -9.354 86.344 6.800 1.00 40.22 107 ASN A C 1
ATOM 705 O O . ASN A 1 107 ? -9.688 87.281 7.531 1.00 40.42 107 ASN A O 1
ATOM 710 N N . TYR A 1 108 ? -8.323 86.423 5.966 1.00 38.30 108 TYR A N 1
ATOM 711 C CA . TYR A 1 108 ? -7.526 87.645 5.856 1.00 37.04 108 TYR A CA 1
ATOM 712 C C . TYR A 1 108 ? -7.754 88.413 4.543 1.00 36.35 108 TYR A C 1
ATOM 713 O O . TYR A 1 108 ? -7.612 87.861 3.449 1.00 36.31 108 TYR A O 1
ATOM 722 N N . ILE A 1 109 ? -8.099 89.689 4.665 1.00 35.49 109 ILE A N 1
ATOM 723 C CA . ILE A 1 109 ? -8.364 90.530 3.503 1.00 36.97 109 ILE A CA 1
ATOM 724 C C . ILE A 1 109 ? -7.367 91.669 3.382 1.00 38.75 109 ILE A C 1
ATOM 725 O O . ILE A 1 109 ? -7.178 92.437 4.309 1.00 39.26 109 ILE A O 1
ATOM 730 N N . TYR A 1 110 ? -6.748 91.772 2.216 1.00 42.25 110 TYR A N 1
ATOM 731 C CA . TYR A 1 110 ? -5.786 92.825 1.926 1.00 44.20 110 TYR A CA 1
ATOM 732 C C . TYR A 1 110 ? -6.147 93.596 0.643 1.00 45.22 110 TYR A C 1
ATOM 733 O O . TYR A 1 110 ? -6.476 93.019 -0.397 1.00 44.96 110 TYR A O 1
ATOM 742 N N . ASP A 1 111 ? -6.073 94.911 0.737 1.00 46.36 111 ASP A N 1
ATOM 743 C CA . ASP A 1 111 ? -6.382 95.784 -0.371 1.00 48.60 111 ASP A CA 1
ATOM 744 C C . ASP A 1 111 ? -5.299 96.850 -0.385 1.00 51.43 111 ASP A C 1
ATOM 745 O O . ASP A 1 111 ? -5.265 97.699 0.491 1.00 51.52 111 ASP A O 1
ATOM 750 N N . MET A 1 112 ? -4.419 96.807 -1.377 1.00 55.95 112 MET A N 1
ATOM 751 C CA . MET A 1 112 ? -3.317 97.759 -1.478 1.00 60.29 112 MET A CA 1
ATOM 752 C C . MET A 1 112 ? -3.720 99.215 -1.691 1.00 64.13 112 MET A C 1
ATOM 753 O O . MET A 1 112 ? -3.029 100.125 -1.217 1.00 64.52 112 MET A O 1
ATOM 758 N N . GLY A 1 113 ? -4.821 99.436 -2.408 1.00 67.48 113 GLY A N 1
ATOM 759 C CA . GLY A 1 113 ? -5.283 100.791 -2.669 1.00 72.58 113 GLY A CA 1
ATOM 760 C C . GLY A 1 113 ? -4.292 101.638 -3.458 1.00 76.51 113 GLY A C 1
ATOM 761 O O . GLY A 1 113 ? -3.152 101.224 -3.669 1.00 76.27 113 GLY A O 1
ATOM 762 N N . ARG A 1 114 ? -4.716 102.825 -3.893 1.00 80.90 114 ARG A N 1
ATOM 763 C CA . ARG A 1 114 ? -3.841 103.717 -4.663 1.00 84.94 114 ARG A CA 1
ATOM 764 C C . ARG A 1 114 ? -2.927 104.563 -3.779 1.00 86.46 114 ARG A C 1
ATOM 765 O O . ARG A 1 114 ? -1.924 105.107 -4.249 1.00 87.05 114 ARG A O 1
ATOM 773 N N . ASN A 1 115 ? -3.286 104.682 -2.504 1.00 87.78 115 ASN A N 1
ATOM 774 C CA . ASN A 1 115 ? -2.504 105.454 -1.541 1.00 88.47 115 ASN A CA 1
ATOM 775 C C . ASN A 1 115 ? -2.057 104.474 -0.472 1.00 89.25 115 ASN A C 1
ATOM 776 O O . ASN A 1 115 ? -2.091 103.253 -0.666 1.00 89.53 115 ASN A O 1
ATOM 781 N N . LYS A 1 116 ? -1.631 105.027 0.657 1.00 89.58 116 LYS A N 1
ATOM 782 C CA . LYS A 1 116 ? -1.223 104.233 1.806 1.00 89.37 116 LYS A CA 1
ATOM 783 C C . LYS A 1 116 ? -2.419 104.456 2.729 1.00 87.94 116 LYS A C 1
ATOM 784 O O . LYS A 1 116 ? -2.587 103.792 3.752 1.00 88.61 116 LYS A O 1
ATOM 790 N N . ASP A 1 117 ? -3.257 105.403 2.316 1.00 85.57 117 ASP A N 1
ATOM 791 C CA . ASP A 1 117 ? -4.461 105.786 3.035 1.00 83.02 117 ASP A CA 1
ATOM 792 C C . ASP A 1 117 ? -5.656 104.937 2.612 1.00 80.03 117 ASP A C 1
ATOM 793 O O . ASP A 1 117 ? -6.396 104.432 3.457 1.00 80.13 117 ASP A O 1
ATOM 798 N N . GLY A 1 118 ? -5.845 104.798 1.302 1.00 75.68 118 GLY A N 1
ATOM 799 C CA . GLY A 1 118 ? -6.953 104.018 0.783 1.00 69.40 118 GLY A CA 1
ATOM 800 C C . GLY A 1 118 ? -6.696 102.519 0.759 1.00 65.97 118 GLY A C 1
ATOM 801 O O . GLY A 1 118 ? -7.024 101.839 -0.213 1.00 65.22 118 GLY A O 1
ATOM 802 N N . ARG A 1 119 ? -6.112 101.989 1.829 1.00 62.55 119 ARG A N 1
ATOM 803 C CA . ARG A 1 119 ? -5.851 100.561 1.891 1.00 57.74 119 ARG A CA 1
ATOM 804 C C . ARG A 1 119 ? -6.571 99.850 3.037 1.00 52.87 119 ARG A C 1
ATOM 805 O O . ARG A 1 119 ? -7.149 100.486 3.925 1.00 49.18 119 ARG A O 1
ATOM 813 N N . GLN A 1 120 ? -6.548 98.520 2.983 1.00 47.96 120 GLN A N 1
ATOM 814 C CA . GLN A 1 120 ? -7.194 97.701 3.987 1.00 43.94 120 GLN A CA 1
ATOM 815 C C . GLN A 1 120 ? -6.416 96.443 4.341 1.00 41.94 120 GLN A C 1
ATOM 816 O O . GLN A 1 120 ? -5.871 95.767 3.471 1.00 40.82 120 GLN A O 1
ATOM 822 N N . SER A 1 121 ? -6.348 96.145 5.635 1.00 40.52 121 SER A N 1
ATOM 823 C CA . SER A 1 121 ? -5.699 94.925 6.093 1.00 40.70 121 SER A CA 1
ATOM 824 C C . SER A 1 121 ? -6.565 94.400 7.222 1.00 40.03 121 SER A C 1
ATOM 825 O O . SER A 1 121 ? -6.571 94.959 8.314 1.00 43.11 121 SER A O 1
ATOM 828 N N . THR A 1 122 ? -7.301 93.328 6.957 1.00 37.37 122 THR A N 1
ATOM 829 C CA . THR A 1 122 ? -8.211 92.789 7.945 1.00 35.50 122 THR A CA 1
ATOM 830 C C . THR A 1 122 ? -7.986 91.334 8.258 1.00 37.27 122 THR A C 1
ATOM 831 O O . THR A 1 122 ? -7.941 90.493 7.360 1.00 37.66 122 THR A O 1
ATOM 835 N N . TRP A 1 123 ? -7.866 91.033 9.547 1.00 38.67 123 TRP A N 1
ATOM 836 C CA . TRP A 1 123 ? -7.657 89.657 9.958 1.00 40.37 123 TRP A CA 1
ATOM 837 C C . TRP A 1 123 ? -8.754 89.080 10.852 1.00 40.14 123 TRP A C 1
ATOM 838 O O . TRP A 1 123 ? -8.954 89.530 11.976 1.00 40.45 123 TRP A O 1
ATOM 849 N N . TYR A 1 124 ? -9.463 88.083 10.332 1.00 39.88 124 TYR A N 1
ATOM 850 C CA . TYR A 1 124 ? -10.510 87.400 11.079 1.00 39.82 124 TYR A CA 1
ATOM 851 C C . TYR A 1 124 ? -9.947 86.052 11.493 1.00 40.49 124 TYR A C 1
ATOM 852 O O . TYR A 1 124 ? -9.475 85.305 10.643 1.00 41.34 124 TYR A O 1
ATOM 861 N N . MET A 1 125 ? -9.992 85.741 12.787 1.00 41.73 125 MET A N 1
ATOM 862 C CA . MET A 1 125 ? -9.490 84.459 13.303 1.00 41.16 125 MET A CA 1
ATOM 863 C C . MET A 1 125 ? -10.534 83.873 14.226 1.00 41.00 125 MET A C 1
ATOM 864 O O . MET A 1 125 ? -11.275 84.612 14.882 1.00 40.96 125 MET A O 1
ATOM 869 N N . GLY A 1 126 ? -10.607 82.547 14.264 1.00 39.87 126 GLY A N 1
ATOM 870 C CA . GLY A 1 126 ? -11.607 81.915 15.093 1.00 39.25 126 GLY A CA 1
ATOM 871 C C . GLY A 1 126 ? -11.764 80.423 14.920 1.00 40.77 126 GLY A C 1
ATOM 872 O O . GLY A 1 126 ? -10.841 79.711 14.520 1.00 39.85 126 GLY A O 1
ATOM 873 N N . LEU A 1 127 ? -12.965 79.952 15.220 1.00 42.81 127 LEU A N 1
ATOM 874 C CA . LEU A 1 127 ? -13.272 78.534 15.168 1.00 44.86 127 LEU A CA 1
ATOM 875 C C . LEU A 1 127 ? -14.140 78.185 13.971 1.00 45.92 127 LEU A C 1
ATOM 876 O O . LEU A 1 127 ? -15.116 78.873 13.676 1.00 45.51 127 LEU A O 1
ATOM 881 N N . GLY A 1 128 ? -13.773 77.116 13.276 1.00 47.71 128 GLY A N 1
ATOM 882 C CA . GLY A 1 128 ? -14.544 76.695 12.118 1.00 51.59 128 GLY A CA 1
ATOM 883 C C . GLY A 1 128 ? -14.929 75.229 12.164 1.00 53.32 128 GLY A C 1
ATOM 884 O O . GLY A 1 128 ? -14.462 74.496 13.031 1.00 55.56 128 GLY A O 1
ATOM 885 N N . THR A 1 129 ? -15.762 74.784 11.227 1.00 54.20 129 THR A N 1
ATOM 886 C CA . THR A 1 129 ? -16.197 73.391 11.228 1.00 54.43 129 THR A CA 1
ATOM 887 C C . THR A 1 129 ? -16.784 72.927 9.902 1.00 55.62 129 THR A C 1
ATOM 888 O O . THR A 1 129 ? -17.129 73.740 9.039 1.00 56.10 129 THR A O 1
ATOM 892 N N . ASP A 1 130 ? -16.882 71.606 9.754 1.00 56.82 130 ASP A N 1
ATOM 893 C CA . ASP A 1 130 ? -17.480 70.980 8.578 1.00 57.49 130 ASP A CA 1
ATOM 894 C C . ASP A 1 130 ? -18.718 70.223 9.051 1.00 57.64 130 ASP A C 1
ATOM 895 O O . ASP A 1 130 ? -18.626 69.420 9.969 1.00 58.46 130 ASP A O 1
ATOM 900 N N . ILE A 1 131 ? -19.876 70.490 8.454 1.00 57.85 131 ILE A N 1
ATOM 901 C CA . ILE A 1 131 ? -21.096 69.799 8.861 1.00 58.59 131 ILE A CA 1
ATOM 902 C C . ILE A 1 131 ? -21.479 68.671 7.920 1.00 59.62 131 ILE A C 1
ATOM 903 O O . ILE A 1 131 ? -21.371 68.792 6.700 1.00 60.33 131 ILE A O 1
ATOM 908 N N . ASP A 1 132 ? -21.934 67.569 8.499 1.00 60.65 132 ASP A N 1
ATOM 909 C CA . ASP A 1 132 ? -22.372 66.434 7.710 1.00 61.21 132 ASP A CA 1
ATOM 910 C C . ASP A 1 132 ? -23.898 66.437 7.675 1.00 60.12 132 ASP A C 1
ATOM 911 O O . ASP A 1 132 ? -24.548 66.029 8.634 1.00 59.32 132 ASP A O 1
ATOM 916 N N . THR A 1 133 ? -24.463 66.912 6.570 1.00 59.30 133 THR A N 1
ATOM 917 C CA . THR A 1 133 ? -25.910 66.989 6.418 1.00 58.59 133 THR A CA 1
ATOM 918 C C . THR A 1 133 ? -26.573 65.711 5.926 1.00 57.85 133 THR A C 1
ATOM 919 O O . THR A 1 133 ? -27.797 65.652 5.838 1.00 57.98 133 THR A O 1
ATOM 923 N N . GLY A 1 134 ? -25.775 64.694 5.604 1.00 56.75 134 GLY A N 1
ATOM 924 C CA . GLY A 1 134 ? -26.341 63.456 5.104 1.00 55.62 134 GLY A CA 1
ATOM 925 C C . GLY A 1 134 ? -26.945 63.667 3.722 1.00 56.23 134 GLY A C 1
ATOM 926 O O . GLY A 1 134 ? -27.606 62.789 3.172 1.00 57.19 134 GLY A O 1
ATOM 927 N N . LEU A 1 135 ? -26.729 64.854 3.168 1.00 55.15 135 LEU A N 1
ATOM 928 C CA . LEU A 1 135 ? -27.218 65.204 1.845 1.00 52.81 135 LEU A CA 1
ATOM 929 C C . LEU A 1 135 ? -25.993 65.273 0.939 1.00 52.44 135 LEU A C 1
ATOM 930 O O . LEU A 1 135 ? -24.862 65.284 1.432 1.00 52.76 135 LEU A O 1
ATOM 935 N N . PRO A 1 136 ? -26.194 65.316 -0.393 1.00 50.96 136 PRO A N 1
ATOM 936 C CA . PRO A 1 136 ? -25.088 65.381 -1.360 1.00 49.40 136 PRO A CA 1
ATOM 937 C C . PRO A 1 136 ? -24.556 66.809 -1.506 1.00 48.82 136 PRO A C 1
ATOM 938 O O . PRO A 1 136 ? -24.636 67.411 -2.583 1.00 49.06 136 PRO A O 1
ATOM 942 N N . MET A 1 137 ? -24.022 67.351 -0.419 1.00 47.84 137 MET A N 1
ATOM 943 C CA . MET A 1 137 ? -23.501 68.707 -0.428 1.00 47.70 137 MET A CA 1
ATOM 944 C C . MET A 1 137 ? -22.403 68.833 0.604 1.00 47.40 137 MET A C 1
ATOM 945 O O . MET A 1 137 ? -22.087 67.881 1.304 1.00 47.87 137 MET A O 1
ATOM 950 N N . SER A 1 138 ? -21.822 70.022 0.680 1.00 47.25 138 SER A N 1
ATOM 951 C CA . SER A 1 138 ? -20.782 70.319 1.650 1.00 46.18 138 SER A CA 1
ATOM 952 C C . SER A 1 138 ? -21.265 71.564 2.360 1.00 46.34 138 SER A C 1
ATOM 953 O O . SER A 1 138 ? -21.831 72.459 1.721 1.00 45.89 138 SER A O 1
ATOM 956 N N . LEU A 1 139 ? -21.056 71.616 3.674 1.00 46.04 139 LEU A N 1
ATOM 957 C CA . LEU A 1 139 ? -21.498 72.751 4.480 1.00 44.83 139 LEU A CA 1
ATOM 958 C C . LEU A 1 139 ? -20.442 73.094 5.505 1.00 45.20 139 LEU A C 1
ATOM 959 O O . LEU A 1 139 ? -19.953 72.216 6.210 1.00 45.26 139 LEU A O 1
ATOM 964 N N . SER A 1 140 ? -20.073 74.369 5.571 1.00 46.06 140 SER A N 1
ATOM 965 C CA . SER A 1 140 ? -19.077 74.823 6.542 1.00 46.65 140 SER A CA 1
ATOM 966 C C . SER A 1 140 ? -19.549 76.073 7.257 1.00 46.74 140 SER A C 1
ATOM 967 O O . SER A 1 140 ? -20.238 76.916 6.664 1.00 48.00 140 SER A O 1
ATOM 970 N N . MET A 1 141 ? -19.180 76.177 8.534 1.00 45.29 141 MET A N 1
ATOM 971 C CA . MET A 1 141 ? -19.533 77.318 9.372 1.00 43.10 141 MET A CA 1
ATOM 972 C C . MET A 1 141 ? -18.289 77.768 10.120 1.00 41.18 141 MET A C 1
ATOM 973 O O . MET A 1 141 ? -17.495 76.943 10.570 1.00 38.89 141 MET A O 1
ATOM 978 N N . ASN A 1 142 ? -18.114 79.084 10.225 1.00 40.04 142 ASN A N 1
ATOM 979 C CA . ASN A 1 142 ? -16.967 79.662 10.925 1.00 38.18 142 ASN A CA 1
ATOM 980 C C . ASN A 1 142 ? -17.389 80.904 11.697 1.00 37.84 142 ASN A C 1
ATOM 981 O O . ASN A 1 142 ? -18.328 81.607 11.309 1.00 38.90 142 ASN A O 1
ATOM 986 N N . VAL A 1 143 ? -16.711 81.153 12.812 1.00 37.26 143 VAL A N 1
ATOM 987 C CA . VAL A 1 143 ? -16.959 82.345 13.623 1.00 35.62 143 VAL A CA 1
ATOM 988 C C . VAL A 1 143 ? -15.594 82.917 13.883 1.00 35.75 143 VAL A C 1
ATOM 989 O O . VAL A 1 143 ? -14.644 82.186 14.204 1.00 34.18 143 VAL A O 1
ATOM 993 N N . TYR A 1 144 ? -15.486 84.226 13.727 1.00 36.10 144 TYR A N 1
ATOM 994 C CA . TYR A 1 144 ? -14.209 84.863 13.939 1.00 36.85 144 TYR A CA 1
ATOM 995 C C . TYR A 1 144 ? -14.344 86.120 14.726 1.00 36.43 144 TYR A C 1
ATOM 996 O O . TYR A 1 144 ? -15.415 86.715 14.821 1.00 34.74 144 TYR A O 1
ATOM 1005 N N . ALA A 1 145 ? -13.208 86.513 15.274 1.00 37.34 145 ALA A N 1
ATOM 1006 C CA . ALA A 1 145 ? -13.067 87.764 15.993 1.00 39.26 145 ALA A CA 1
ATOM 1007 C C . ALA A 1 145 ? -12.051 88.404 15.043 1.00 40.16 145 ALA A C 1
ATOM 1008 O O . ALA A 1 145 ? -11.360 87.690 14.304 1.00 40.56 145 ALA A O 1
ATOM 1010 N N . LYS A 1 146 ? -11.948 89.723 15.023 1.00 39.84 146 LYS A N 1
ATOM 1011 C CA . LYS A 1 146 ? -10.972 90.294 14.117 1.00 38.86 146 LYS A CA 1
ATOM 1012 C C . LYS A 1 146 ? -10.216 91.511 14.607 1.00 39.06 146 LYS A C 1
ATOM 1013 O O . LYS A 1 146 ? -10.720 92.321 15.393 1.00 37.64 146 LYS A O 1
ATOM 1019 N N . TYR A 1 147 ? -8.986 91.617 14.122 1.00 39.23 147 TYR A N 1
ATOM 1020 C CA . TYR A 1 147 ? -8.173 92.767 14.405 1.00 39.39 147 TYR A CA 1
ATOM 1021 C C . TYR A 1 147 ? -8.164 93.549 13.093 1.00 39.47 147 TYR A C 1
ATOM 1022 O O . TYR A 1 147 ? -8.004 92.992 12.003 1.00 37.67 147 TYR A O 1
ATOM 1031 N N . GLN A 1 148 ? -8.361 94.850 13.210 1.00 40.14 148 GLN A N 1
ATOM 1032 C CA . GLN A 1 148 ? -8.384 95.726 12.059 1.00 40.39 148 GLN A CA 1
ATOM 1033 C C . GLN A 1 148 ? -7.114 96.570 12.020 1.00 40.35 148 GLN A C 1
ATOM 1034 O O . GLN A 1 148 ? -6.773 97.216 13.009 1.00 41.67 148 GLN A O 1
ATOM 1040 N N . TRP A 1 149 ? -6.403 96.546 10.898 1.00 37.70 149 TRP A N 1
ATOM 1041 C CA . TRP A 1 149 ? -5.226 97.381 10.752 1.00 35.84 149 TRP A CA 1
ATOM 1042 C C . TRP A 1 149 ? -5.726 98.552 9.937 1.00 35.55 149 TRP A C 1
ATOM 1043 O O . TRP A 1 149 ? -6.551 99.328 10.421 1.00 34.59 149 TRP A O 1
ATOM 1054 N N . GLN A 1 150 ? -5.264 98.686 8.698 1.00 36.24 150 GLN A N 1
ATOM 1055 C CA . GLN A 1 150 ? -5.748 99.786 7.866 1.00 34.47 150 GLN A CA 1
ATOM 1056 C C . GLN A 1 150 ? -7.140 99.450 7.382 1.00 32.54 150 GLN A C 1
ATOM 1057 O O . GLN A 1 150 ? -7.477 98.288 7.166 1.00 32.80 150 GLN A O 1
ATOM 1063 N N . ASN A 1 151 ? -7.947 100.480 7.221 1.00 31.49 151 ASN A N 1
ATOM 1064 C CA . ASN A 1 151 ? -9.303 100.322 6.745 1.00 31.57 151 ASN A CA 1
ATOM 1065 C C . ASN A 1 151 ? -9.725 101.631 6.068 1.00 30.44 151 ASN A C 1
ATOM 1066 O O . ASN A 1 151 ? -10.625 102.325 6.540 1.00 27.13 151 ASN A O 1
ATOM 1071 N N . TYR A 1 152 ? -9.059 101.948 4.959 1.00 29.12 152 TYR A N 1
ATOM 1072 C CA . TYR A 1 152 ? -9.325 103.161 4.200 1.00 30.99 152 TYR A CA 1
ATOM 1073 C C . TYR A 1 152 ? -9.473 104.407 5.082 1.00 34.07 152 TYR A C 1
ATOM 1074 O O . TYR A 1 152 ? -10.283 105.302 4.777 1.00 34.33 152 TYR A O 1
ATOM 1083 N N . GLY A 1 153 ? -8.699 104.458 6.171 1.00 34.04 153 GLY A N 1
ATOM 1084 C CA . GLY A 1 153 ? -8.741 105.603 7.058 1.00 35.00 153 GLY A CA 1
ATOM 1085 C C . GLY A 1 153 ? -9.972 105.705 7.938 1.00 37.57 153 GLY A C 1
ATOM 1086 O O . GLY A 1 153 ? -10.267 106.774 8.473 1.00 39.40 153 GLY A O 1
ATOM 1087 N N . ALA A 1 154 ? -10.693 104.602 8.105 1.00 38.01 154 ALA A N 1
ATOM 1088 C CA . ALA A 1 154 ? -11.887 104.613 8.931 1.00 37.70 154 ALA A CA 1
ATOM 1089 C C . ALA A 1 154 ? -11.551 104.691 10.425 1.00 39.77 154 ALA A C 1
ATOM 1090 O O . ALA A 1 154 ? -10.404 104.470 10.846 1.00 39.81 154 ALA A O 1
ATOM 1092 N N . ALA A 1 155 ? -12.577 104.989 11.216 1.00 40.01 155 ALA A N 1
ATOM 1093 C CA . ALA A 1 155 ? -12.468 105.143 12.658 1.00 40.19 155 ALA A CA 1
ATOM 1094 C C . ALA A 1 155 ? -12.151 103.874 13.427 1.00 42.17 155 ALA A C 1
ATOM 1095 O O . ALA A 1 155 ? -11.864 103.932 14.619 1.00 44.47 155 ALA A O 1
ATOM 1097 N N . ASN A 1 156 ? -12.197 102.728 12.766 1.00 42.52 156 ASN A N 1
ATOM 1098 C CA . ASN A 1 156 ? -11.930 101.482 13.461 1.00 42.24 156 ASN A CA 1
ATOM 1099 C C . ASN A 1 156 ? -10.576 100.892 13.117 1.00 42.74 156 ASN A C 1
ATOM 1100 O O . ASN A 1 156 ? -10.364 99.690 13.274 1.00 44.92 156 ASN A O 1
ATOM 1105 N N . GLU A 1 157 ? -9.649 101.718 12.648 1.00 41.97 157 GLU A N 1
ATOM 1106 C CA . GLU A 1 157 ? -8.338 101.188 12.305 1.00 42.50 157 GLU A CA 1
ATOM 1107 C C . GLU A 1 157 ? -7.554 100.845 13.551 1.00 41.12 157 GLU A C 1
ATOM 1108 O O . GLU A 1 157 ? -7.757 101.424 14.608 1.00 41.50 157 GLU A O 1
ATOM 1114 N N . ASN A 1 158 ? -6.675 99.868 13.417 1.00 40.80 158 ASN A N 1
ATOM 1115 C CA . ASN A 1 158 ? -5.831 99.417 14.503 1.00 39.24 158 ASN A CA 1
ATOM 1116 C C . ASN A 1 158 ? -6.490 99.207 15.843 1.00 38.77 158 ASN A C 1
ATOM 1117 O O . ASN A 1 158 ? -6.305 99.989 16.770 1.00 40.45 158 ASN A O 1
ATOM 1122 N N . GLU A 1 159 ? -7.253 98.129 15.929 1.00 37.82 159 GLU A N 1
ATOM 1123 C CA . GLU A 1 159 ? -7.951 97.758 17.144 1.00 39.28 159 GLU A CA 1
ATOM 1124 C C . GLU A 1 159 ? -8.682 96.453 16.899 1.00 39.67 159 GLU A C 1
ATOM 1125 O O . GLU A 1 159 ? -8.794 95.992 15.764 1.00 41.04 159 GLU A O 1
ATOM 1131 N N . TRP A 1 160 ? -9.138 95.826 17.969 1.00 38.17 160 TRP A N 1
ATOM 1132 C CA . TRP A 1 160 ? -9.896 94.620 17.804 1.00 37.26 160 TRP A CA 1
ATOM 1133 C C . TRP A 1 160 ? -11.274 95.198 17.558 1.00 38.63 160 TRP A C 1
ATOM 1134 O O . TRP A 1 160 ? -11.719 96.044 18.331 1.00 39.53 160 TRP A O 1
ATOM 1145 N N . ASP A 1 161 ? -11.932 94.789 16.472 1.00 38.78 161 ASP A N 1
ATOM 1146 C CA . ASP A 1 161 ? -13.255 95.319 16.173 1.00 38.75 161 ASP A CA 1
ATOM 1147 C C . ASP A 1 161 ? -14.171 94.352 15.421 1.00 38.83 161 ASP A C 1
ATOM 1148 O O . ASP A 1 161 ? -13.796 93.823 14.394 1.00 40.62 161 ASP A O 1
ATOM 1153 N N . GLY A 1 162 ? -15.371 94.126 15.951 1.00 38.45 162 GLY A N 1
ATOM 1154 C CA . GLY A 1 162 ? -16.342 93.256 15.311 1.00 35.22 162 GLY A CA 1
ATOM 1155 C C . GLY A 1 162 ? -16.058 91.771 15.221 1.00 35.77 162 GLY A C 1
ATOM 1156 O O . GLY A 1 162 ? -14.945 91.302 15.502 1.00 34.65 162 GLY A O 1
ATOM 1157 N N . TYR A 1 163 ? -17.099 91.036 14.822 1.00 37.35 163 TYR A N 1
ATOM 1158 C CA . TYR A 1 163 ? -17.046 89.577 14.645 1.00 38.69 163 TYR A CA 1
ATOM 1159 C C . TYR A 1 163 ? -17.693 89.186 13.332 1.00 38.53 163 TYR A C 1
ATOM 1160 O O . TYR A 1 163 ? -18.449 89.960 12.742 1.00 39.90 163 TYR A O 1
ATOM 1169 N N . ARG A 1 164 ? -17.419 87.967 12.893 1.00 38.28 164 ARG A N 1
ATOM 1170 C CA . ARG A 1 164 ? -17.983 87.477 11.647 1.00 38.69 164 ARG A CA 1
ATOM 1171 C C . ARG A 1 164 ? -18.361 86.005 11.666 1.00 40.13 164 ARG A C 1
ATOM 1172 O O . ARG A 1 164 ? -17.605 85.139 12.116 1.00 41.45 164 ARG A O 1
ATOM 1180 N N . PHE A 1 165 ? -19.553 85.728 11.175 1.00 40.52 165 PHE A N 1
ATOM 1181 C CA . PHE A 1 165 ? -19.999 84.361 11.062 1.00 41.29 165 PHE A CA 1
ATOM 1182 C C . PHE A 1 165 ? -20.047 84.112 9.551 1.00 41.73 165 PHE A C 1
ATOM 1183 O O . PHE A 1 165 ? -20.672 84.866 8.794 1.00 41.61 165 PHE A O 1
ATOM 1191 N N . LYS A 1 166 ? -19.360 83.073 9.109 1.00 41.12 166 LYS A N 1
ATOM 1192 C CA . LYS A 1 166 ? -19.324 82.756 7.699 1.00 40.56 166 LYS A CA 1
ATOM 1193 C C . LYS A 1 166 ? -19.889 81.371 7.488 1.00 40.72 166 LYS A C 1
ATOM 1194 O O . LYS A 1 166 ? -19.448 80.399 8.110 1.00 40.46 166 LYS A O 1
ATOM 1200 N N . ILE A 1 167 ? -20.882 81.284 6.621 1.00 40.27 167 ILE A N 1
ATOM 1201 C CA . ILE A 1 167 ? -21.466 79.998 6.304 1.00 41.23 167 ILE A CA 1
ATOM 1202 C C . ILE A 1 167 ? -21.347 79.808 4.787 1.00 42.06 167 ILE A C 1
ATOM 1203 O O . ILE A 1 167 ? -21.716 80.697 4.004 1.00 42.04 167 ILE A O 1
ATOM 1208 N N . LYS A 1 168 ? -20.784 78.681 4.364 1.00 41.64 168 LYS A N 1
ATOM 1209 C CA . LYS A 1 168 ? -20.660 78.425 2.933 1.00 42.35 168 LYS A CA 1
ATOM 1210 C C . LYS A 1 168 ? -20.955 76.988 2.595 1.00 41.22 168 LYS A C 1
ATOM 1211 O O . LYS A 1 168 ? -20.534 76.079 3.300 1.00 41.81 168 LYS A O 1
ATOM 1217 N N . TYR A 1 169 ? -21.679 76.788 1.506 1.00 40.52 169 TYR A N 1
ATOM 1218 C CA . TYR A 1 169 ? -22.043 75.450 1.091 1.00 41.82 169 TYR A CA 1
ATOM 1219 C C . TYR A 1 169 ? -21.842 75.192 -0.401 1.00 40.59 169 TYR A C 1
ATOM 1220 O O . TYR A 1 169 ? -21.989 76.093 -1.229 1.00 39.89 169 TYR A O 1
ATOM 1229 N N . PHE A 1 170 ? -21.484 73.952 -0.723 1.00 39.61 170 PHE A N 1
ATOM 1230 C CA . PHE A 1 170 ? -21.244 73.529 -2.098 1.00 39.16 170 PHE A CA 1
ATOM 1231 C C . PHE A 1 170 ? -22.220 72.420 -2.468 1.00 39.21 170 PHE A C 1
ATOM 1232 O O . PHE A 1 170 ? -22.364 71.433 -1.740 1.00 39.26 170 PHE A O 1
ATOM 1240 N N . VAL A 1 171 ? -22.877 72.566 -3.611 1.00 38.68 171 VAL A N 1
ATOM 1241 C CA . VAL A 1 171 ? -23.860 71.576 -4.033 1.00 37.51 171 VAL A CA 1
ATOM 1242 C C . VAL A 1 171 ? -23.804 71.176 -5.492 1.00 37.01 171 VAL A C 1
ATOM 1243 O O . VAL A 1 171 ? -24.229 71.932 -6.374 1.00 35.33 171 VAL A O 1
ATOM 1247 N N . PRO A 1 172 ? -23.279 69.973 -5.767 1.00 37.01 172 PRO A N 1
ATOM 1248 C CA . PRO A 1 172 ? -23.177 69.452 -7.136 1.00 37.56 172 PRO A CA 1
ATOM 1249 C C . PRO A 1 172 ? -24.590 69.309 -7.701 1.00 38.77 172 PRO A C 1
ATOM 1250 O O . PRO A 1 172 ? -25.442 68.699 -7.066 1.00 39.95 172 PRO A O 1
ATOM 1254 N N . ILE A 1 173 ? -24.855 69.876 -8.869 1.00 40.54 173 ILE A N 1
ATOM 1255 C CA . ILE A 1 173 ? -26.197 69.768 -9.443 1.00 44.19 173 ILE A CA 1
ATOM 1256 C C . ILE A 1 173 ? -26.300 68.648 -10.488 1.00 46.58 173 ILE A C 1
ATOM 1257 O O . ILE A 1 173 ? -26.798 67.562 -10.191 1.00 46.66 173 ILE A O 1
ATOM 1262 N N . THR A 1 174 ? -25.833 68.906 -11.705 1.00 49.60 174 THR A N 1
ATOM 1263 C CA . THR A 1 174 ? -25.860 67.896 -12.762 1.00 53.15 174 THR A CA 1
ATOM 1264 C C . THR A 1 174 ? -24.825 68.165 -13.833 1.00 54.57 174 THR A C 1
ATOM 1265 O O . THR A 1 174 ? -23.921 68.993 -13.668 1.00 55.21 174 THR A O 1
ATOM 1269 N N . ASP A 1 175 ? -24.973 67.444 -14.938 1.00 54.82 175 ASP A N 1
ATOM 1270 C CA . ASP A 1 175 ? -24.110 67.650 -16.077 1.00 54.91 175 ASP A CA 1
ATOM 1271 C C . ASP A 1 175 ? -24.958 68.447 -17.050 1.00 53.05 175 ASP A C 1
ATOM 1272 O O . ASP A 1 175 ? -26.107 68.113 -17.305 1.00 52.30 175 ASP A O 1
ATOM 1277 N N . LEU A 1 176 ? -24.394 69.529 -17.558 1.00 51.65 176 LEU A N 1
ATOM 1278 C CA . LEU A 1 176 ? -25.104 70.390 -18.479 1.00 50.70 176 LEU A CA 1
ATOM 1279 C C . LEU A 1 176 ? -24.120 70.879 -19.541 1.00 51.24 176 LEU A C 1
ATOM 1280 O O . LEU A 1 176 ? -23.016 71.314 -19.220 1.00 52.88 176 LEU A O 1
ATOM 1285 N N . TRP A 1 177 ? -24.516 70.768 -20.805 1.00 50.10 177 TRP A N 1
ATOM 1286 C CA . TRP A 1 177 ? -23.690 71.181 -21.929 1.00 48.46 177 TRP A CA 1
ATOM 1287 C C . TRP A 1 177 ? -22.280 70.598 -21.954 1.00 47.80 177 TRP A C 1
ATOM 1288 O O . TRP A 1 177 ? -21.337 71.274 -22.350 1.00 46.97 177 TRP A O 1
ATOM 1299 N N . GLY A 1 178 ? -22.130 69.349 -21.533 1.00 47.50 178 GLY A N 1
ATOM 1300 C CA . GLY A 1 178 ? -20.811 68.742 -21.564 1.00 48.79 178 GLY A CA 1
ATOM 1301 C C . GLY A 1 178 ? -19.962 69.070 -20.359 1.00 50.04 178 GLY A C 1
ATOM 1302 O O . GLY A 1 178 ? -18.874 68.520 -20.181 1.00 50.50 178 GLY A O 1
ATOM 1303 N N . GLY A 1 179 ? -20.461 69.981 -19.530 1.00 50.93 179 GLY A N 1
ATOM 1304 C CA . GLY A 1 179 ? -19.750 70.364 -18.325 1.00 48.68 179 GLY A CA 1
ATOM 1305 C C . GLY A 1 179 ? -20.516 69.950 -17.083 1.00 47.56 179 GLY A C 1
ATOM 1306 O O . GLY A 1 179 ? -21.590 69.347 -17.159 1.00 44.30 179 GLY A O 1
ATOM 1307 N N . GLN A 1 180 ? -19.950 70.267 -15.927 1.00 47.99 180 GLN A N 1
ATOM 1308 C CA . GLN A 1 180 ? -20.588 69.942 -14.665 1.00 47.44 180 GLN A CA 1
ATOM 1309 C C . GLN A 1 180 ? -21.117 71.186 -14.005 1.00 45.57 180 GLN A C 1
ATOM 1310 O O . GLN A 1 180 ? -20.353 72.047 -13.575 1.00 46.60 180 GLN A O 1
ATOM 1316 N N . LEU A 1 181 ? -22.436 71.278 -13.931 1.00 43.58 181 LEU A N 1
ATOM 1317 C CA . LEU A 1 181 ? -23.070 72.424 -13.310 1.00 42.16 181 LEU A CA 1
ATOM 1318 C C . LEU A 1 181 ? -23.163 72.250 -11.804 1.00 40.01 181 LEU A C 1
ATOM 1319 O O . LEU A 1 181 ? -23.520 71.179 -11.322 1.00 39.68 181 LEU A O 1
ATOM 1324 N N . SER A 1 182 ? -22.830 73.294 -11.054 1.00 37.80 182 SER A N 1
ATOM 1325 C CA . SER A 1 182 ? -22.925 73.203 -9.606 1.00 36.71 182 SER A CA 1
ATOM 1326 C C . SER A 1 182 ? -23.338 74.530 -9.002 1.00 35.08 182 SER A C 1
ATOM 1327 O O . SER A 1 182 ? -23.325 75.569 -9.671 1.00 31.98 182 SER A O 1
ATOM 1330 N N . TYR A 1 183 ? -23.730 74.476 -7.731 1.00 35.36 183 TYR A N 1
ATOM 1331 C CA . TYR A 1 183 ? -24.167 75.661 -7.004 1.00 35.23 183 TYR A CA 1
ATOM 1332 C C . TYR A 1 183 ? -23.311 75.913 -5.773 1.00 34.49 183 TYR A C 1
ATOM 1333 O O . TYR A 1 183 ? -22.970 74.994 -5.034 1.00 33.55 183 TYR A O 1
ATOM 1342 N N . ILE A 1 184 ? -22.951 77.168 -5.567 1.00 35.01 184 ILE A N 1
ATOM 1343 C CA . ILE A 1 184 ? -22.145 77.521 -4.422 1.00 36.50 184 ILE A CA 1
ATOM 1344 C C . ILE A 1 184 ? -22.745 78.723 -3.777 1.00 36.98 184 ILE A C 1
ATOM 1345 O O . ILE A 1 184 ? -23.114 79.674 -4.465 1.00 36.64 184 ILE A O 1
ATOM 1350 N N . GLY A 1 185 ? -22.827 78.677 -2.453 1.00 37.29 185 GLY A N 1
ATOM 1351 C CA . GLY A 1 185 ? -23.372 79.789 -1.711 1.00 37.17 185 GLY A CA 1
ATOM 1352 C C . GLY A 1 185 ? -22.614 80.005 -0.418 1.00 37.96 185 GLY A C 1
ATOM 1353 O O . GLY A 1 185 ? -22.211 79.044 0.239 1.00 39.02 185 GLY A O 1
ATOM 1354 N N . PHE A 1 186 ? -22.388 81.270 -0.071 1.00 37.68 186 PHE A N 1
ATOM 1355 C CA . PHE A 1 186 ? -21.727 81.623 1.180 1.00 35.91 186 PHE A CA 1
ATOM 1356 C C . PHE A 1 186 ? -22.180 83.004 1.605 1.00 35.95 186 PHE A C 1
ATOM 1357 O O . PHE A 1 186 ? -22.499 83.856 0.773 1.00 33.53 186 PHE A O 1
ATOM 1365 N N . THR A 1 187 ? -22.239 83.209 2.916 1.00 36.82 187 THR A N 1
ATOM 1366 C CA . THR A 1 187 ? -22.666 84.486 3.461 1.00 37.45 187 THR A CA 1
ATOM 1367 C C . THR A 1 187 ? -21.745 84.891 4.582 1.00 37.24 187 THR A C 1
ATOM 1368 O O . THR A 1 187 ? -21.278 84.053 5.346 1.00 38.36 187 THR A O 1
ATOM 1372 N N . ASN A 1 188 ? -21.480 86.186 4.657 1.00 37.64 188 ASN A N 1
ATOM 1373 C CA . ASN A 1 188 ? -20.639 86.741 5.698 1.00 38.24 188 ASN A CA 1
ATOM 1374 C C . ASN A 1 188 ? -21.497 87.666 6.548 1.00 39.05 188 ASN A C 1
ATOM 1375 O O . ASN A 1 188 ? -21.899 88.743 6.084 1.00 39.74 188 ASN A O 1
ATOM 1380 N N . PHE A 1 189 ? -21.808 87.227 7.771 1.00 38.14 189 PHE A N 1
ATOM 1381 C CA . PHE A 1 189 ? -22.584 88.044 8.703 1.00 36.55 189 PHE A CA 1
ATOM 1382 C C . PHE A 1 189 ? -21.562 88.713 9.601 1.00 37.31 189 PHE A C 1
ATOM 1383 O O . PHE A 1 189 ? -20.830 88.038 10.327 1.00 38.58 189 PHE A O 1
ATOM 1391 N N . ASP A 1 190 ? -21.494 90.036 9.525 1.00 37.20 190 ASP A N 1
ATOM 1392 C CA . ASP A 1 190 ? -20.563 90.799 10.323 1.00 38.22 190 ASP A CA 1
ATOM 1393 C C . ASP A 1 190 ? -21.354 91.636 11.297 1.00 39.91 190 ASP A C 1
ATOM 1394 O O . ASP A 1 190 ? -22.369 92.239 10.929 1.00 41.24 190 ASP A O 1
ATOM 1399 N N . TRP A 1 191 ? -20.911 91.664 12.546 1.00 38.95 191 TRP A N 1
ATOM 1400 C CA . TRP A 1 191 ? -21.612 92.458 13.536 1.00 39.54 191 TRP A CA 1
ATOM 1401 C C . TRP A 1 191 ? -20.682 92.765 14.716 1.00 41.32 191 TRP A C 1
ATOM 1402 O O . TRP A 1 191 ? -19.598 92.174 14.845 1.00 39.97 191 TRP A O 1
ATOM 1413 N N . GLY A 1 192 ? -21.115 93.688 15.572 1.00 42.01 192 GLY A N 1
ATOM 1414 C CA . GLY A 1 192 ? -20.326 94.025 16.738 1.00 43.81 192 GLY A CA 1
ATOM 1415 C C . GLY A 1 192 ? -19.199 95.020 16.544 1.00 45.29 192 GLY A C 1
ATOM 1416 O O . GLY A 1 192 ? -18.441 95.285 17.476 1.00 45.51 192 GLY A O 1
ATOM 1417 N N . SER A 1 193 ? -19.064 95.568 15.345 1.00 46.53 193 SER A N 1
ATOM 1418 C CA . SER A 1 193 ? -18.014 96.540 15.110 1.00 48.02 193 SER A CA 1
ATOM 1419 C C . SER A 1 193 ? -18.421 97.815 15.828 1.00 49.43 193 SER A C 1
ATOM 1420 O O . SER A 1 193 ? -19.582 97.963 16.210 1.00 48.39 193 SER A O 1
ATOM 1423 N N . ASP A 1 194 ? -17.477 98.733 16.016 1.00 51.31 194 ASP A N 1
ATOM 1424 C CA . ASP A 1 194 ? -17.786 99.987 16.685 1.00 53.02 194 ASP A CA 1
ATOM 1425 C C . ASP A 1 194 ? -17.934 101.155 15.735 1.00 53.84 194 ASP A C 1
ATOM 1426 O O . ASP A 1 194 ? -18.238 102.251 16.188 1.00 55.55 194 ASP A O 1
ATOM 1431 N N . LEU A 1 195 ? -17.716 100.945 14.431 1.00 54.63 195 LEU A N 1
ATOM 1432 C CA . LEU A 1 195 ? -17.896 102.032 13.460 1.00 54.98 195 LEU A CA 1
ATOM 1433 C C . LEU A 1 195 ? -19.362 102.423 13.559 1.00 56.10 195 LEU A C 1
ATOM 1434 O O . LEU A 1 195 ? -20.131 101.817 14.302 1.00 56.03 195 LEU A O 1
ATOM 1439 N N . GLY A 1 196 ? -19.783 103.408 12.793 1.00 57.37 196 GLY A N 1
ATOM 1440 C CA . GLY A 1 196 ? -21.177 103.793 12.909 1.00 59.52 196 GLY A CA 1
ATOM 1441 C C . GLY A 1 196 ? -21.296 104.578 14.203 1.00 59.69 196 GLY A C 1
ATOM 1442 O O . GLY A 1 196 ? -21.699 105.743 14.192 1.00 60.49 196 GLY A O 1
ATOM 1443 N N . ASP A 1 197 ? -20.947 103.949 15.323 1.00 57.64 197 ASP A N 1
ATOM 1444 C CA . ASP A 1 197 ? -20.976 104.653 16.592 1.00 55.83 197 ASP A CA 1
ATOM 1445 C C . ASP A 1 197 ? -19.940 105.763 16.474 1.00 56.06 197 ASP A C 1
ATOM 1446 O O . ASP A 1 197 ? -20.252 106.945 16.596 1.00 56.99 197 ASP A O 1
ATOM 1451 N N . ASP A 1 198 ? -18.709 105.359 16.185 1.00 54.91 198 ASP A N 1
ATOM 1452 C CA . ASP A 1 198 ? -17.577 106.268 16.079 1.00 53.80 198 ASP A CA 1
ATOM 1453 C C . ASP A 1 198 ? -17.397 107.081 14.801 1.00 52.89 198 ASP A C 1
ATOM 1454 O O . ASP A 1 198 ? -16.378 107.750 14.626 1.00 52.74 198 ASP A O 1
ATOM 1459 N N . SER A 1 199 ? -18.363 107.027 13.899 1.00 51.57 199 SER A N 1
ATOM 1460 C CA . SER A 1 199 ? -18.243 107.795 12.670 1.00 51.29 199 SER A CA 1
ATOM 1461 C C . SER A 1 199 ? -19.246 108.909 12.821 1.00 51.41 199 SER A C 1
ATOM 1462 O O . SER A 1 199 ? -20.004 108.925 13.790 1.00 54.38 199 SER A O 1
ATOM 1465 N N . GLY A 1 200 ? -19.276 109.848 11.896 1.00 50.06 200 GLY A N 1
ATOM 1466 C CA . GLY A 1 200 ? -20.213 110.943 12.069 1.00 49.17 200 GLY A CA 1
ATOM 1467 C C . GLY A 1 200 ? -21.604 110.653 11.568 1.00 48.87 200 GLY A C 1
ATOM 1468 O O . GLY A 1 200 ? -22.024 109.506 11.528 1.00 48.63 200 GLY A O 1
ATOM 1469 N N . ASN A 1 201 ? -22.325 111.708 11.202 1.00 49.29 201 ASN A N 1
ATOM 1470 C CA . ASN A 1 201 ? -23.662 111.567 10.655 1.00 48.70 201 ASN A CA 1
ATOM 1471 C C . ASN A 1 201 ? -23.585 112.035 9.216 1.00 48.65 201 ASN A C 1
ATOM 1472 O O . ASN A 1 201 ? -22.596 112.631 8.801 1.00 49.06 201 ASN A O 1
ATOM 1477 N N . ALA A 1 202 ? -24.625 111.760 8.447 1.00 48.84 202 ALA A N 1
ATOM 1478 C CA . ALA A 1 202 ? -24.650 112.174 7.058 1.00 48.76 202 ALA A CA 1
ATOM 1479 C C . ALA A 1 202 ? -25.447 113.457 6.971 1.00 49.41 202 ALA A C 1
ATOM 1480 O O . ALA A 1 202 ? -26.077 113.872 7.944 1.00 50.35 202 ALA A O 1
ATOM 1482 N N . ILE A 1 203 ? -25.410 114.087 5.804 1.00 49.64 203 ILE A N 1
ATOM 1483 C CA . ILE A 1 203 ? -26.171 115.305 5.560 1.00 49.75 203 ILE A CA 1
ATOM 1484 C C . ILE A 1 203 ? -27.604 114.896 5.891 1.00 49.64 203 ILE A C 1
ATOM 1485 O O . ILE A 1 203 ? -28.395 115.655 6.420 1.00 49.20 203 ILE A O 1
ATOM 1490 N N . ASN A 1 204 ? -27.875 113.643 5.564 1.00 52.06 204 ASN A N 1
ATOM 1491 C CA . ASN A 1 204 ? -29.135 112.921 5.734 1.00 53.02 204 ASN A CA 1
ATOM 1492 C C . ASN A 1 204 ? -29.736 112.902 7.153 1.00 52.06 204 ASN A C 1
ATOM 1493 O O . ASN A 1 204 ? -30.941 112.713 7.315 1.00 51.70 204 ASN A O 1
ATOM 1498 N N . GLY A 1 205 ? -28.901 113.067 8.175 1.00 49.94 205 GLY A N 1
ATOM 1499 C CA . GLY A 1 205 ? -29.398 113.013 9.532 1.00 47.93 205 GLY A CA 1
ATOM 1500 C C . GLY A 1 205 ? -29.047 111.670 10.145 1.00 48.83 205 GLY A C 1
ATOM 1501 O O . GLY A 1 205 ? -28.696 111.578 11.327 1.00 50.35 205 GLY A O 1
ATOM 1502 N N . ILE A 1 206 ? -29.129 110.611 9.343 1.00 48.24 206 ILE A N 1
ATOM 1503 C CA . ILE A 1 206 ? -28.799 109.269 9.828 1.00 46.25 206 ILE A CA 1
ATOM 1504 C C . ILE A 1 206 ? -27.288 109.091 9.921 1.00 46.34 206 ILE A C 1
ATOM 1505 O O . ILE A 1 206 ? -26.526 109.910 9.416 1.00 48.58 206 ILE A O 1
ATOM 1510 N N . LYS A 1 207 ? -26.843 108.021 10.558 1.00 45.53 207 LYS A N 1
ATOM 1511 C CA . LYS A 1 207 ? -25.411 107.812 10.677 1.00 45.04 207 LYS A CA 1
ATOM 1512 C C . LYS A 1 207 ? -24.780 107.380 9.358 1.00 43.87 207 LYS A C 1
ATOM 1513 O O . LYS A 1 207 ? -25.414 106.709 8.563 1.00 43.87 207 LYS A O 1
ATOM 1519 N N . THR A 1 208 ? -23.533 107.776 9.124 1.00 43.45 208 THR A N 1
ATOM 1520 C CA . THR A 1 208 ? -22.851 107.410 7.891 1.00 43.05 208 THR A CA 1
ATOM 1521 C C . THR A 1 208 ? -22.469 105.932 7.830 1.00 43.81 208 THR A C 1
ATOM 1522 O O . THR A 1 208 ? -22.736 105.272 6.830 1.00 45.06 208 THR A O 1
ATOM 1526 N N . ARG A 1 209 ? -21.857 105.402 8.889 1.00 44.09 209 ARG A N 1
ATOM 1527 C CA . ARG A 1 209 ? -21.446 103.993 8.886 1.00 41.60 209 ARG A CA 1
ATOM 1528 C C . ARG A 1 209 ? -22.299 103.018 9.688 1.00 40.72 209 ARG A C 1
ATOM 1529 O O . ARG A 1 209 ? -23.285 103.401 10.314 1.00 40.86 209 ARG A O 1
ATOM 1537 N N . THR A 1 210 ? -21.896 101.751 9.672 1.00 40.60 210 THR A N 1
ATOM 1538 C CA . THR A 1 210 ? -22.653 100.692 10.332 1.00 40.48 210 THR A CA 1
ATOM 1539 C C . THR A 1 210 ? -21.862 99.712 11.198 1.00 40.52 210 THR A C 1
ATOM 1540 O O . THR A 1 210 ? -20.768 99.292 10.837 1.00 42.24 210 THR A O 1
ATOM 1544 N N . ASN A 1 211 ? -22.445 99.332 12.333 1.00 39.47 211 ASN A N 1
ATOM 1545 C CA . ASN A 1 211 ? -21.808 98.407 13.262 1.00 38.06 211 ASN A CA 1
ATOM 1546 C C . ASN A 1 211 ? -21.819 96.990 12.747 1.00 37.63 211 ASN A C 1
ATOM 1547 O O . ASN A 1 211 ? -21.043 96.139 13.208 1.00 37.83 211 ASN A O 1
ATOM 1552 N N . ASN A 1 212 ? -22.708 96.74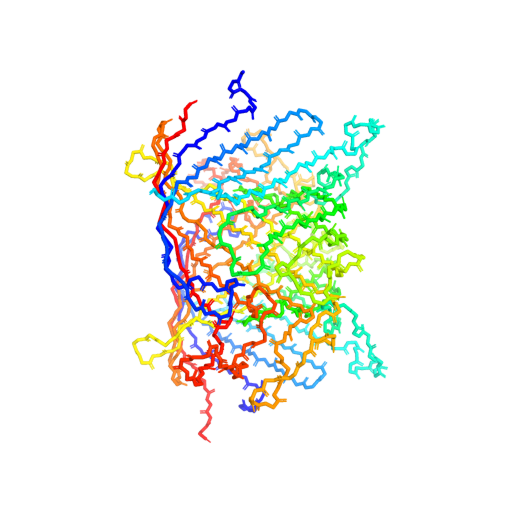0 11.793 1.00 35.99 212 ASN A N 1
ATOM 1553 C CA . ASN A 1 212 ? -22.854 95.417 11.205 1.00 36.70 212 ASN A CA 1
ATOM 1554 C C . ASN A 1 212 ? -22.957 95.426 9.680 1.00 36.23 212 ASN A C 1
ATOM 1555 O O . ASN A 1 212 ? -22.988 96.476 9.046 1.00 35.71 212 ASN A O 1
ATOM 1560 N N . SER A 1 213 ? -23.032 94.244 9.087 1.00 35.65 213 SER A N 1
ATOM 1561 C CA . SER A 1 213 ? -23.115 94.172 7.645 1.00 35.50 213 SER A CA 1
ATOM 1562 C C . SER A 1 213 ? -23.323 92.737 7.178 1.00 34.82 213 SER A C 1
ATOM 1563 O O . SER A 1 213 ? -22.919 91.798 7.858 1.00 33.94 213 SER A O 1
ATOM 1566 N N . ILE A 1 214 ? -23.973 92.576 6.028 1.00 34.59 214 ILE A N 1
ATOM 1567 C CA . ILE A 1 214 ? -24.169 91.252 5.447 1.00 34.76 214 ILE A CA 1
ATOM 1568 C C . ILE A 1 214 ? -23.888 91.263 3.942 1.00 35.09 214 ILE A C 1
ATOM 1569 O O . ILE A 1 214 ? -24.289 92.177 3.205 1.00 33.55 214 ILE A O 1
ATOM 1574 N N . ALA A 1 215 ? -23.186 90.234 3.496 1.00 35.20 215 ALA A N 1
ATOM 1575 C CA . ALA A 1 215 ? -22.862 90.090 2.092 1.00 36.02 215 ALA A CA 1
ATOM 1576 C C . ALA A 1 215 ? -23.118 88.626 1.801 1.00 37.03 215 ALA A C 1
ATOM 1577 O O . ALA A 1 215 ? -22.394 87.752 2.281 1.00 37.00 215 ALA A O 1
ATOM 1579 N N . SER A 1 216 ? -24.172 88.369 1.031 1.00 37.75 216 SER A N 1
ATOM 1580 C CA . SER A 1 216 ? -24.561 87.008 0.683 1.00 37.89 216 SER A CA 1
ATOM 1581 C C . SER A 1 216 ? -24.345 86.733 -0.805 1.00 37.80 216 SER A C 1
ATOM 1582 O O . SER A 1 216 ? -24.695 87.552 -1.654 1.00 36.92 216 SER A O 1
ATOM 1585 N N . SER A 1 217 ? -23.783 85.569 -1.113 1.00 38.08 217 SER A N 1
ATOM 1586 C CA . SER A 1 217 ? -23.477 85.207 -2.488 1.00 37.68 217 SER A CA 1
ATOM 1587 C C . SER A 1 217 ? -24.124 83.909 -2.956 1.00 38.37 217 SER A C 1
ATOM 1588 O O . SER A 1 217 ? -24.201 82.941 -2.210 1.00 37.93 217 SER A O 1
ATOM 1591 N N . HIS A 1 218 ? -24.581 83.910 -4.207 1.00 40.43 218 HIS A N 1
ATOM 1592 C CA . HIS A 1 218 ? -25.195 82.746 -4.852 1.00 40.98 218 HIS A CA 1
ATOM 1593 C C . HIS A 1 218 ? -24.482 82.544 -6.168 1.00 40.81 218 HIS A C 1
ATOM 1594 O O . HIS A 1 218 ? -24.465 83.439 -7.022 1.00 39.69 218 HIS A O 1
ATOM 1601 N N . ILE A 1 219 ? -23.884 81.366 -6.320 1.00 39.26 219 ILE A N 1
ATOM 1602 C CA . ILE A 1 219 ? -23.104 81.067 -7.508 1.00 38.36 219 ILE A CA 1
ATOM 1603 C C . ILE A 1 219 ? -23.503 79.828 -8.295 1.00 38.05 219 ILE A C 1
ATOM 1604 O O . ILE A 1 219 ? -23.618 78.721 -7.756 1.00 37.48 219 ILE A O 1
ATOM 1609 N N . LEU A 1 220 ? -23.698 80.041 -9.591 1.00 37.41 220 LEU A N 1
ATOM 1610 C CA . LEU A 1 220 ? -24.055 78.987 -10.526 1.00 35.59 220 LEU A CA 1
ATOM 1611 C C . LEU A 1 220 ? -22.810 78.831 -11.387 1.00 34.02 220 LEU A C 1
ATOM 1612 O O . LEU A 1 220 ? -22.463 79.733 -12.141 1.00 32.73 220 LEU A O 1
ATOM 1617 N N . ALA A 1 221 ? -22.129 77.696 -11.248 1.00 34.17 221 ALA A N 1
ATOM 1618 C CA . ALA A 1 221 ? -20.885 77.450 -11.972 1.00 35.26 221 ALA A CA 1
ATOM 1619 C C . ALA A 1 221 ? -20.858 76.235 -12.918 1.00 36.86 221 ALA A C 1
ATOM 1620 O O . ALA A 1 221 ? -21.289 75.131 -12.560 1.00 37.72 221 ALA A O 1
ATOM 1622 N N . LEU A 1 222 ? -20.328 76.462 -14.123 1.00 36.54 222 LEU A N 1
ATOM 1623 C CA . LEU A 1 222 ? -20.201 75.432 -15.141 1.00 36.81 222 LEU A CA 1
ATOM 1624 C C . LEU A 1 222 ? -18.725 75.062 -15.300 1.00 38.45 222 LEU A C 1
ATOM 1625 O O . LEU A 1 222 ? -17.907 75.879 -15.734 1.00 38.83 222 LEU A O 1
ATOM 1630 N N . ASN A 1 223 ? -18.380 73.828 -14.964 1.00 39.12 223 ASN A N 1
ATOM 1631 C CA . ASN A 1 223 ? -16.992 73.399 -15.045 1.00 39.68 223 ASN A CA 1
ATOM 1632 C C . ASN A 1 223 ? -16.688 72.346 -16.085 1.00 40.79 223 ASN A C 1
ATOM 1633 O O . ASN A 1 223 ? -17.292 71.265 -16.102 1.00 39.63 223 ASN A O 1
ATOM 1638 N N . TYR A 1 224 ? -15.733 72.677 -16.949 1.00 41.48 224 TYR A N 1
ATOM 1639 C CA . TYR A 1 224 ? -15.268 71.759 -17.974 1.00 41.05 224 TYR A CA 1
ATOM 1640 C C . TYR A 1 224 ? -13.887 71.323 -17.502 1.00 43.48 224 TYR A C 1
ATOM 1641 O O . TYR A 1 224 ? -13.447 71.731 -16.424 1.00 45.11 224 TYR A O 1
ATOM 1650 N N . ASP A 1 225 ? -13.197 70.508 -18.289 1.00 45.07 225 ASP A N 1
ATOM 1651 C CA . ASP A 1 225 ? -11.891 70.033 -17.880 1.00 45.68 225 ASP A CA 1
ATOM 1652 C C . ASP A 1 225 ? -10.951 71.151 -17.431 1.00 44.28 225 ASP A C 1
ATOM 1653 O O . ASP A 1 225 ? -10.170 70.947 -16.516 1.00 45.07 225 ASP A O 1
ATOM 1658 N N . HIS A 1 226 ? -11.021 72.324 -18.058 1.00 42.01 226 HIS A N 1
ATOM 1659 C CA . HIS A 1 226 ? -10.149 73.439 -17.670 1.00 40.05 226 HIS A CA 1
ATOM 1660 C C . HIS A 1 226 ? -10.906 74.752 -17.629 1.00 40.13 226 HIS A C 1
ATOM 1661 O O . HIS A 1 226 ? -10.680 75.585 -16.747 1.00 41.14 226 HIS A O 1
ATOM 1668 N N . TRP A 1 227 ? -11.792 74.966 -18.594 1.00 37.91 227 TRP A N 1
ATOM 1669 C CA . TRP A 1 227 ? -12.517 76.222 -18.594 1.00 36.06 227 TRP A CA 1
ATOM 1670 C C . TRP A 1 227 ? -13.770 76.138 -17.770 1.00 35.69 227 TRP A C 1
ATOM 1671 O O . TRP A 1 227 ? -14.396 75.081 -17.668 1.00 36.52 227 TRP A O 1
ATOM 1682 N N . HIS A 1 228 ? -14.128 77.256 -17.160 1.00 33.87 228 HIS A N 1
ATOM 1683 C CA . HIS A 1 228 ? -15.347 77.297 -16.380 1.00 33.57 228 HIS A CA 1
ATOM 1684 C C . HIS A 1 228 ? -15.980 78.661 -16.526 1.00 32.50 228 HIS A C 1
ATOM 1685 O O . HIS A 1 228 ? -15.300 79.650 -16.808 1.00 31.42 228 HIS A O 1
ATOM 1692 N N . TYR A 1 229 ? -17.295 78.695 -16.367 1.00 32.69 229 TYR A N 1
ATOM 1693 C CA . TYR A 1 229 ? -18.053 79.931 -16.452 1.00 34.40 229 TYR A CA 1
ATOM 1694 C C . TYR A 1 229 ? -18.897 79.967 -15.195 1.00 36.21 229 TYR A C 1
ATOM 1695 O O . TYR A 1 229 ? -19.430 78.931 -14.782 1.00 36.87 229 TYR A O 1
ATOM 1704 N N . SER A 1 230 ? -19.019 81.142 -14.584 1.00 36.62 230 SER A N 1
ATOM 1705 C CA . SER A 1 230 ? -19.792 81.271 -13.351 1.00 35.87 230 SER A CA 1
ATOM 1706 C C . SER A 1 230 ? -20.620 82.531 -13.267 1.00 35.24 230 SER A C 1
ATOM 1707 O O . SER A 1 230 ? -20.140 83.628 -13.560 1.00 37.84 230 SER A O 1
ATOM 1710 N N . VAL A 1 231 ? -21.871 82.391 -12.867 1.00 33.21 231 VAL A N 1
ATOM 1711 C CA . VAL A 1 231 ? -22.685 83.580 -12.692 1.00 33.02 231 VAL A CA 1
ATOM 1712 C C . VAL A 1 231 ? -22.810 83.759 -11.180 1.00 32.11 231 VAL A C 1
ATOM 1713 O O . VAL A 1 231 ? -23.010 82.792 -10.444 1.00 30.18 231 VAL A O 1
ATOM 1717 N N . VAL A 1 232 ? -22.650 84.993 -10.718 1.00 31.94 232 VAL A N 1
ATOM 1718 C CA . VAL A 1 232 ? -22.723 85.280 -9.296 1.00 31.46 232 VAL A CA 1
ATOM 1719 C C . VAL A 1 232 ? -23.690 86.395 -8.929 1.00 32.13 232 VAL A C 1
ATOM 1720 O O . VAL A 1 232 ? -23.555 87.535 -9.367 1.00 32.91 232 VAL A O 1
ATOM 1724 N N . ALA A 1 233 ? -24.677 86.046 -8.118 1.00 32.42 233 ALA A N 1
ATOM 1725 C CA . ALA A 1 233 ? -25.656 87.012 -7.658 1.00 32.51 233 ALA A CA 1
ATOM 1726 C C . ALA A 1 233 ? -25.248 87.306 -6.223 1.00 33.41 233 ALA A C 1
ATOM 1727 O O . ALA A 1 233 ? -25.080 86.391 -5.408 1.00 33.42 233 ALA A O 1
ATOM 1729 N N . ARG A 1 234 ? -25.057 88.576 -5.913 1.00 32.24 234 ARG A N 1
ATOM 1730 C CA . ARG A 1 234 ? -24.658 88.921 -4.566 1.00 32.27 234 ARG A CA 1
ATOM 1731 C C . ARG A 1 234 ? -25.542 89.987 -3.972 1.00 32.96 234 ARG A C 1
ATOM 1732 O O . ARG A 1 234 ? -25.922 90.948 -4.637 1.00 32.77 234 ARG A O 1
ATOM 1740 N N . TYR A 1 235 ? -25.876 89.797 -2.704 1.00 34.67 235 TYR A N 1
ATOM 1741 C CA . TYR A 1 235 ? -26.731 90.725 -1.989 1.00 35.10 235 TYR A CA 1
ATOM 1742 C C . TYR A 1 235 ? -25.999 91.324 -0.805 1.00 34.85 235 TYR A C 1
ATOM 1743 O O . TYR A 1 235 ? -25.306 90.619 -0.073 1.00 35.12 235 TYR A O 1
ATOM 1752 N N . TRP A 1 236 ? -26.146 92.630 -0.630 1.00 34.86 236 TRP A N 1
ATOM 1753 C CA . TRP A 1 236 ? -25.511 93.316 0.487 1.00 35.91 236 TRP A CA 1
ATOM 1754 C C . TRP A 1 236 ? -26.566 93.977 1.354 1.00 35.73 236 TRP A C 1
ATOM 1755 O O . TRP A 1 236 ? -27.629 94.387 0.877 1.00 32.34 236 TRP A O 1
ATOM 1766 N N . HIS A 1 237 ? -26.256 94.050 2.641 1.00 37.36 237 HIS A N 1
ATOM 1767 C CA . HIS A 1 237 ? -27.083 94.749 3.607 1.00 37.87 237 HIS A CA 1
ATOM 1768 C C . HIS A 1 237 ? -26.048 95.636 4.285 1.00 36.52 237 HIS A C 1
ATOM 1769 O O . HIS A 1 237 ? -25.196 95.160 5.063 1.00 32.60 237 HIS A O 1
ATOM 1776 N N . ASP A 1 238 ? -26.107 96.920 3.945 1.00 34.78 238 ASP A N 1
ATOM 1777 C CA . ASP A 1 238 ? -25.151 97.891 4.448 1.00 35.45 238 ASP A CA 1
ATOM 1778 C C . ASP A 1 238 ? -23.753 97.485 3.986 1.00 35.08 238 ASP A C 1
ATOM 1779 O O . ASP A 1 238 ? -22.820 97.433 4.779 1.00 35.63 238 ASP A O 1
ATOM 1784 N N . GLY A 1 239 ? -23.623 97.199 2.691 1.00 33.96 239 GLY A N 1
ATOM 1785 C CA . GLY A 1 239 ? -22.346 96.792 2.142 1.00 33.83 239 GLY A CA 1
ATOM 1786 C C . GLY A 1 239 ? -21.175 97.603 2.671 1.00 35.62 239 GLY A C 1
ATOM 1787 O O . GLY A 1 239 ? -21.254 98.833 2.781 1.00 36.07 239 GLY A O 1
ATOM 1788 N N . GLY A 1 240 ? -20.086 96.910 3.001 1.00 34.90 240 GLY A N 1
ATOM 1789 C CA . GLY A 1 240 ? -18.903 97.576 3.507 1.00 32.93 240 GLY A CA 1
ATOM 1790 C C . GLY A 1 240 ? -19.204 98.392 4.744 1.00 32.60 240 GLY A C 1
ATOM 1791 O O . GLY A 1 240 ? -18.490 99.334 5.089 1.00 34.02 240 GLY A O 1
ATOM 1792 N N . GLN A 1 241 ? -20.267 98.027 5.432 1.00 30.28 241 GLN A N 1
ATOM 1793 C CA . GLN A 1 241 ? -20.645 98.768 6.610 1.00 30.77 241 GLN A CA 1
ATOM 1794 C C . GLN A 1 241 ? -20.950 100.239 6.305 1.00 30.34 241 GLN A C 1
ATOM 1795 O O . GLN A 1 241 ? -20.638 101.129 7.080 1.00 31.31 241 GLN A O 1
ATOM 1801 N N . TRP A 1 242 ? -21.543 100.497 5.150 1.00 30.75 242 TRP A N 1
ATOM 1802 C CA . TRP A 1 242 ? -21.940 101.854 4.824 1.00 31.59 242 TRP A CA 1
ATOM 1803 C C . TRP A 1 242 ? -23.436 101.866 5.088 1.00 32.50 242 TRP A C 1
ATOM 1804 O O . TRP A 1 242 ? -24.181 101.032 4.582 1.00 30.34 242 TRP A O 1
ATOM 1815 N N . ASN A 1 243 ? -23.873 102.802 5.910 1.00 35.42 243 ASN A N 1
ATOM 1816 C CA . ASN A 1 243 ? -25.277 102.876 6.244 1.00 38.72 243 ASN A CA 1
ATOM 1817 C C . ASN A 1 243 ? -26.115 103.247 5.041 1.00 39.60 243 ASN A C 1
ATOM 1818 O O . ASN A 1 243 ? -26.079 104.375 4.560 1.00 37.93 243 ASN A O 1
ATOM 1823 N N . ASP A 1 244 ? -26.878 102.274 4.562 1.00 42.09 244 ASP A N 1
ATOM 1824 C CA . ASP A 1 244 ? -27.728 102.473 3.403 1.00 44.87 244 ASP A CA 1
ATOM 1825 C C . ASP A 1 244 ? -28.561 103.757 3.474 1.00 46.36 244 ASP A C 1
ATOM 1826 O O . ASP A 1 244 ? -29.217 104.051 4.477 1.00 46.88 244 ASP A O 1
ATOM 1831 N N . ASP A 1 245 ? -28.502 104.517 2.388 1.00 47.89 245 ASP A N 1
ATOM 1832 C CA . ASP A 1 245 ? -29.219 105.776 2.220 1.00 48.21 245 ASP A CA 1
ATOM 1833 C C . ASP A 1 245 ? -28.557 106.995 2.836 1.00 46.83 245 ASP A C 1
ATOM 1834 O O . ASP A 1 245 ? -29.077 108.098 2.713 1.00 46.91 245 ASP A O 1
ATOM 1839 N N . ALA A 1 246 ? -27.421 106.816 3.494 1.00 45.68 246 ALA A N 1
ATOM 1840 C CA . ALA A 1 246 ? -26.751 107.958 4.087 1.00 46.49 246 ALA A CA 1
ATOM 1841 C C . ALA A 1 246 ? -26.473 108.962 2.976 1.00 48.10 246 ALA A C 1
ATOM 1842 O O . ALA A 1 246 ? -26.033 108.586 1.894 1.00 46.92 246 ALA A O 1
ATOM 1844 N N . GLU A 1 247 ? -26.752 110.238 3.240 1.00 50.39 247 GLU A N 1
ATOM 1845 C CA . GLU A 1 247 ? -26.525 111.284 2.252 1.00 50.64 247 GLU A CA 1
ATOM 1846 C C . GLU A 1 247 ? -25.161 111.920 2.455 1.00 49.97 247 GLU A C 1
ATOM 1847 O O . GLU A 1 247 ? -24.875 112.470 3.518 1.00 48.83 247 GLU A O 1
ATOM 1853 N N . LEU A 1 248 ? -24.329 111.833 1.421 1.00 49.07 248 LEU A N 1
ATOM 1854 C CA . LEU A 1 248 ? -22.987 112.393 1.441 1.00 48.59 248 LEU A CA 1
ATOM 1855 C C . LEU A 1 248 ? -22.730 113.350 0.271 1.00 48.50 248 LEU A C 1
ATOM 1856 O O . LEU A 1 248 ? -23.553 113.497 -0.632 1.00 48.89 248 LEU A O 1
ATOM 1861 N N . ASN A 1 249 ? -21.567 113.995 0.297 1.00 47.89 249 ASN A N 1
ATOM 1862 C CA . ASN A 1 249 ? -21.159 114.919 -0.757 1.00 48.14 249 ASN A CA 1
ATOM 1863 C C . ASN A 1 249 ? -19.634 114.916 -0.803 1.00 47.83 249 ASN A C 1
ATOM 1864 O O . ASN A 1 249 ? -18.976 115.501 0.050 1.00 46.20 249 ASN A O 1
ATOM 1869 N N . PHE A 1 250 ? -19.080 114.243 -1.805 1.00 48.75 250 PHE A N 1
ATOM 1870 C CA . PHE A 1 250 ? -17.632 114.131 -1.956 1.00 48.26 250 PHE A CA 1
ATOM 1871 C C . PHE A 1 250 ? -17.045 115.246 -2.812 1.00 50.11 250 PHE A C 1
ATOM 1872 O O . PHE A 1 250 ? -15.885 115.171 -3.223 1.00 48.84 250 PHE A O 1
ATOM 1880 N N . GLY A 1 251 ? -17.846 116.272 -3.082 1.00 51.55 251 GLY A N 1
ATOM 1881 C CA . GLY A 1 251 ? -17.374 117.368 -3.905 1.00 53.38 251 GLY A CA 1
ATOM 1882 C C . GLY A 1 251 ? -17.906 117.327 -5.326 1.00 54.58 251 GLY A C 1
ATOM 1883 O O . GLY A 1 251 ? -17.223 117.742 -6.248 1.00 56.82 251 GLY A O 1
ATOM 1884 N N . ASN A 1 252 ? -19.122 116.830 -5.508 1.00 55.83 252 ASN A N 1
ATOM 1885 C CA . ASN A 1 252 ? -19.734 116.757 -6.827 1.00 56.84 252 ASN A CA 1
ATOM 1886 C C . ASN A 1 252 ? -21.224 116.869 -6.659 1.00 57.10 252 ASN A C 1
ATOM 1887 O O . ASN A 1 252 ? -21.984 116.736 -7.621 1.00 58.71 252 ASN A O 1
ATOM 1892 N N . GLY A 1 253 ? -21.632 117.122 -5.419 1.00 55.87 253 GLY A N 1
ATOM 1893 C CA . GLY A 1 253 ? -23.039 117.246 -5.116 1.00 55.06 253 GLY A CA 1
ATOM 1894 C C . GLY A 1 253 ? -23.467 116.152 -4.170 1.00 53.79 253 GLY A C 1
ATOM 1895 O O . GLY A 1 253 ? -22.746 115.172 -3.969 1.00 53.22 253 GLY A O 1
ATOM 1896 N N . ASN A 1 254 ? -24.640 116.327 -3.577 1.00 52.40 254 ASN A N 1
ATOM 1897 C CA . ASN A 1 254 ? -25.153 115.346 -2.652 1.00 51.08 254 ASN A CA 1
ATOM 1898 C C . ASN A 1 254 ? -25.561 114.092 -3.392 1.00 51.36 254 ASN A C 1
ATOM 1899 O O . ASN A 1 254 ? -26.057 114.149 -4.524 1.00 51.88 254 ASN A O 1
ATOM 1904 N N . PHE A 1 255 ? -25.348 112.956 -2.743 1.00 49.69 255 PHE A N 1
ATOM 1905 C CA . PHE A 1 255 ? -25.734 111.686 -3.307 1.00 48.75 255 PHE A CA 1
ATOM 1906 C C . PHE A 1 255 ? -26.067 110.757 -2.151 1.00 48.98 255 PHE A C 1
ATOM 1907 O O . PHE A 1 255 ? -25.614 110.970 -1.028 1.00 48.37 255 PHE A O 1
ATOM 1915 N N . ASN A 1 256 ? -26.889 109.749 -2.415 1.00 49.62 256 ASN A N 1
ATOM 1916 C CA . ASN A 1 256 ? -27.271 108.810 -1.370 1.00 48.96 256 ASN A CA 1
ATOM 1917 C C . ASN A 1 256 ? -26.577 107.483 -1.554 1.00 46.48 256 ASN A C 1
ATOM 1918 O O . ASN A 1 256 ? -26.402 107.011 -2.667 1.00 46.97 256 ASN A O 1
ATOM 1923 N N . VAL A 1 257 ? -26.168 106.895 -0.445 1.00 44.86 257 VAL A N 1
ATOM 1924 C CA . VAL A 1 257 ? -25.499 105.615 -0.469 1.00 43.36 257 VAL A CA 1
ATOM 1925 C C . VAL A 1 257 ? -26.524 104.504 -0.707 1.00 44.27 257 VAL A C 1
ATOM 1926 O O . VAL A 1 257 ? -27.609 104.492 -0.115 1.00 44.26 257 VAL A O 1
ATOM 1930 N N . ARG A 1 258 ? -26.184 103.584 -1.598 1.00 43.37 258 ARG A N 1
ATOM 1931 C CA . ARG A 1 258 ? -27.067 102.474 -1.888 1.00 44.13 258 ARG A CA 1
ATOM 1932 C C . ARG A 1 258 ? -26.338 101.183 -1.497 1.00 44.15 258 ARG A C 1
ATOM 1933 O O . ARG A 1 258 ? -26.035 100.330 -2.338 1.00 44.54 258 ARG A O 1
ATOM 1941 N N . SER A 1 259 ? -26.066 101.045 -0.203 1.00 42.15 259 SER A N 1
ATOM 1942 C CA . SER A 1 259 ? -25.334 99.892 0.288 1.00 41.66 259 SER A CA 1
ATOM 1943 C C . SER A 1 259 ? -26.135 98.611 0.433 1.00 40.44 259 SER A C 1
ATOM 1944 O O . SER A 1 259 ? -25.568 97.548 0.679 1.00 39.96 259 SER A O 1
ATOM 1947 N N . THR A 1 260 ? -27.449 98.701 0.287 1.00 39.78 260 THR A N 1
ATOM 1948 C CA . THR A 1 260 ? -28.277 97.510 0.394 1.00 40.11 260 THR A CA 1
ATOM 1949 C C . THR A 1 260 ? -28.874 97.184 -0.955 1.00 39.18 260 THR A C 1
ATOM 1950 O O . THR A 1 260 ? -29.460 98.051 -1.594 1.00 40.10 260 THR A O 1
ATOM 1954 N N . GLY A 1 261 ? -28.713 95.936 -1.385 1.00 38.12 261 GLY A N 1
ATOM 1955 C CA . GLY A 1 261 ? -29.241 95.521 -2.669 1.00 37.22 261 GLY A CA 1
ATOM 1956 C C . GLY A 1 261 ? -28.427 94.459 -3.391 1.00 37.48 261 GLY A C 1
ATOM 1957 O O . GLY A 1 261 ? -27.460 93.904 -2.848 1.00 38.16 261 GLY A O 1
ATOM 1958 N N . TRP A 1 262 ? -28.822 94.182 -4.634 1.00 35.68 262 TRP A N 1
ATOM 1959 C CA . TRP A 1 262 ? -28.151 93.185 -5.456 1.00 32.22 262 TRP A CA 1
ATOM 1960 C C . TRP A 1 262 ? -27.120 93.714 -6.443 1.00 31.39 262 TRP A C 1
ATOM 1961 O O . TRP A 1 262 ? -27.186 94.849 -6.907 1.00 31.24 262 TRP A O 1
ATOM 1972 N N . GLY A 1 263 ? -26.174 92.843 -6.758 1.00 29.67 263 GLY A N 1
ATOM 1973 C CA . GLY A 1 263 ? -25.126 93.138 -7.705 1.00 29.46 263 GLY A CA 1
ATOM 1974 C C . GLY A 1 263 ? -24.743 91.782 -8.266 1.00 31.41 263 GLY A C 1
ATOM 1975 O O . GLY A 1 263 ? -25.216 90.738 -7.773 1.00 31.99 263 GLY A O 1
ATOM 1976 N N . GLY A 1 264 ? -23.893 91.758 -9.284 1.00 30.67 264 GLY A N 1
ATOM 1977 C CA . GLY A 1 264 ? -23.539 90.468 -9.835 1.00 30.39 264 GLY A CA 1
ATOM 1978 C C . GLY A 1 264 ? -22.178 90.393 -10.459 1.00 31.38 264 GLY A C 1
ATOM 1979 O O . GLY A 1 264 ? -21.495 91.403 -10.632 1.00 31.76 264 GLY A O 1
ATOM 1980 N N . TYR A 1 265 ? -21.780 89.175 -10.803 1.00 32.12 265 TYR A N 1
ATOM 1981 C CA . TYR A 1 265 ? -20.492 88.961 -11.432 1.00 33.44 265 TYR A CA 1
ATOM 1982 C C . TYR A 1 265 ? -20.572 87.886 -12.502 1.00 34.14 265 TYR A C 1
ATOM 1983 O O . TYR A 1 265 ? -21.361 86.938 -12.385 1.00 33.97 265 TYR A O 1
ATOM 1992 N N . LEU A 1 266 ? -19.767 88.055 -13.552 1.00 34.04 266 LEU A N 1
ATOM 1993 C CA . LEU A 1 266 ? -19.655 87.057 -14.610 1.00 34.04 266 LEU A CA 1
ATOM 1994 C C . LEU A 1 266 ? -18.200 86.650 -14.506 1.00 33.93 266 LEU A C 1
ATOM 1995 O O . LEU A 1 266 ? -17.311 87.508 -14.420 1.00 34.37 266 LEU A O 1
ATOM 2000 N N . VAL A 1 267 ? -17.947 85.349 -14.482 1.00 32.92 267 VAL A N 1
ATOM 2001 C CA . VAL A 1 267 ? -16.579 84.877 -14.327 1.00 34.09 267 VAL A CA 1
ATOM 2002 C C . VAL A 1 267 ? -16.171 83.788 -15.301 1.00 34.09 267 VAL A C 1
ATOM 2003 O O . VAL A 1 267 ? -16.765 82.706 -15.330 1.00 34.74 267 VAL A O 1
ATOM 2007 N N . VAL A 1 268 ? -15.144 84.075 -16.091 1.00 33.88 268 VAL A N 1
ATOM 2008 C CA . VAL A 1 268 ? -14.633 83.096 -17.036 1.00 34.27 268 VAL A CA 1
ATOM 2009 C C . VAL A 1 268 ? -13.168 82.882 -16.691 1.00 34.33 268 VAL A C 1
ATOM 2010 O O . VAL A 1 268 ? -12.385 83.837 -16.624 1.00 34.29 268 VAL A O 1
ATOM 2014 N N . GLY A 1 269 ? -12.795 81.633 -16.455 1.00 33.57 269 GLY A N 1
ATOM 2015 C CA . GLY A 1 269 ? -11.418 81.366 -16.119 1.00 36.84 269 GLY A CA 1
ATOM 2016 C C . GLY A 1 269 ? -10.916 80.033 -16.615 1.00 40.46 269 GLY A C 1
ATOM 2017 O O . GLY A 1 269 ? -11.628 79.289 -17.296 1.00 41.83 269 GLY A O 1
ATOM 2018 N N . TYR A 1 270 ? -9.683 79.715 -16.243 1.00 41.82 270 TYR A N 1
ATOM 2019 C CA . TYR A 1 270 ? -9.062 78.472 -16.658 1.00 43.27 270 TYR A CA 1
ATOM 2020 C C . TYR A 1 270 ? -8.327 77.800 -15.489 1.00 44.76 270 TYR A C 1
ATOM 2021 O O . TYR A 1 270 ? -7.450 78.396 -14.870 1.00 44.02 270 TYR A O 1
ATOM 2030 N N . ASN A 1 271 ? -8.693 76.562 -15.186 1.00 47.55 271 ASN A N 1
ATOM 2031 C CA . ASN A 1 271 ? -8.045 75.822 -14.110 1.00 52.30 271 ASN A CA 1
ATOM 2032 C C . ASN A 1 271 ? -6.874 75.010 -14.630 1.00 54.37 271 ASN A C 1
ATOM 2033 O O . ASN A 1 271 ? -7.037 74.174 -15.506 1.00 54.76 271 ASN A O 1
ATOM 2038 N N . PHE A 1 272 ? -5.693 75.234 -14.071 1.00 57.62 272 PHE A N 1
ATOM 2039 C CA . PHE A 1 272 ? -4.513 74.501 -14.501 1.00 60.98 272 PHE A CA 1
ATOM 2040 C C . PHE A 1 272 ? -4.391 73.146 -13.830 1.00 66.75 272 PHE A C 1
ATOM 2041 O O . PHE A 1 272 ? -4.805 72.978 -12.679 1.00 70.03 272 PHE A O 1
ATOM 2049 N N . HIS A 1 273 ? -3.827 72.183 -14.555 1.00 72.24 273 HIS A N 1
ATOM 2050 C CA . HIS A 1 273 ? -3.574 70.844 -14.021 1.00 77.85 273 HIS A CA 1
ATOM 2051 C C . HIS A 1 273 ? -3.090 69.857 -15.076 1.00 81.61 273 HIS A C 1
ATOM 2052 O O . HIS A 1 273 ? -3.713 69.682 -16.127 1.00 81.24 273 HIS A O 1
ATOM 2059 N N . HIS A 1 274 ? -1.959 69.221 -14.783 1.00 86.72 274 HIS A N 1
ATOM 2060 C CA . HIS A 1 274 ? -1.375 68.240 -15.687 1.00 91.98 274 HIS A CA 1
ATOM 2061 C C . HIS A 1 274 ? -2.280 67.014 -15.760 1.00 93.54 274 HIS A C 1
ATOM 2062 O O . HIS A 1 274 ? -3.056 66.749 -14.835 1.00 94.00 274 HIS A O 1
ATOM 2069 N N . HIS A 1 275 ? -2.179 66.271 -16.859 1.00 94.76 275 HIS A N 1
ATOM 2070 C CA . HIS A 1 275 ? -3.007 65.087 -17.050 1.00 96.15 275 HIS A CA 1
ATOM 2071 C C . HIS A 1 275 ? -2.500 63.935 -16.184 1.00 96.80 275 HIS A C 1
ATOM 2072 O O . HIS A 1 275 ? -1.332 64.003 -15.741 1.00 96.99 275 HIS A O 1
ATOM 2079 N N . LEU B 1 9 ? -61.397 85.403 12.290 1.00 172.09 9 LEU B N 1
ATOM 2080 C CA . LEU B 1 9 ? -60.521 86.565 11.963 1.00 172.35 9 LEU B CA 1
ATOM 2081 C C . LEU B 1 9 ? -59.469 86.170 10.931 1.00 172.43 9 LEU B C 1
ATOM 2082 O O . LEU B 1 9 ? -58.981 85.038 10.930 1.00 172.53 9 LEU B O 1
ATOM 2087 N N . SER B 1 10 ? -59.127 87.110 10.053 1.00 172.38 10 SER B N 1
ATOM 2088 C CA . SER B 1 10 ? -58.127 86.871 9.016 1.00 172.02 10 SER B CA 1
ATOM 2089 C C . SER B 1 10 ? -56.778 87.465 9.416 1.00 171.84 10 SER B C 1
ATOM 2090 O O . SER B 1 10 ? -55.855 87.534 8.602 1.00 171.99 10 SER B O 1
ATOM 2093 N N . ASP B 1 11 ? -56.673 87.893 10.673 1.00 171.33 11 ASP B N 1
ATOM 2094 C CA . ASP B 1 11 ? -55.437 88.477 11.188 1.00 170.46 11 ASP B CA 1
ATOM 2095 C C . ASP B 1 11 ? -54.531 87.417 11.805 1.00 169.40 11 ASP B C 1
ATOM 2096 O O . ASP B 1 11 ? -53.542 87.744 12.463 1.00 169.29 11 ASP B O 1
ATOM 2101 N N . TRP B 1 12 ? -54.869 86.147 11.594 1.00 168.01 12 TRP B N 1
ATOM 2102 C CA . TRP B 1 12 ? -54.066 85.058 12.135 1.00 166.46 12 TRP B CA 1
ATOM 2103 C C . TRP B 1 12 ? -54.379 83.684 11.541 1.00 164.69 12 TRP B C 1
ATOM 2104 O O . TRP B 1 12 ? -53.463 82.911 11.262 1.00 164.88 12 TRP B O 1
ATOM 2115 N N . TRP B 1 13 ? -55.659 83.376 11.341 1.00 162.26 13 TRP B N 1
ATOM 2116 C CA . TRP B 1 13 ? -56.031 82.074 10.791 1.00 159.62 13 TRP B CA 1
ATOM 2117 C C . TRP B 1 13 ? -56.308 82.109 9.293 1.00 157.12 13 TRP B C 1
ATOM 2118 O O . TRP B 1 13 ? -57.256 82.747 8.840 1.00 156.98 13 TRP B O 1
ATOM 2129 N N . HIS B 1 14 ? -55.473 81.408 8.530 1.00 154.09 14 HIS B N 1
ATOM 2130 C CA . HIS B 1 14 ? -55.615 81.351 7.080 1.00 150.94 14 HIS B CA 1
ATOM 2131 C C . HIS B 1 14 ? -55.932 79.936 6.625 1.00 148.23 14 HIS B C 1
ATOM 2132 O O . HIS B 1 14 ? -55.335 78.974 7.110 1.00 148.53 14 HIS B O 1
ATOM 2139 N N . GLN B 1 15 ? -56.868 79.809 5.690 1.00 144.42 15 GLN B N 1
ATOM 2140 C CA . GLN B 1 15 ? -57.243 78.502 5.171 1.00 140.29 15 GLN B CA 1
ATOM 2141 C C . GLN B 1 15 ? -57.090 78.441 3.665 1.00 137.33 15 GLN B C 1
ATOM 2142 O O . GLN B 1 15 ? -57.079 79.466 2.983 1.00 136.64 15 GLN B O 1
ATOM 2148 N N . SER B 1 16 ? -56.977 77.222 3.155 1.00 134.11 16 SER B N 1
ATOM 2149 C CA . SER B 1 16 ? -56.821 77.002 1.729 1.00 130.82 16 SER B CA 1
ATOM 2150 C C . SER B 1 16 ? -57.149 75.564 1.351 1.00 128.49 16 SER B C 1
ATOM 2151 O O . SER B 1 16 ? -56.849 74.624 2.090 1.00 127.90 16 SER B O 1
ATOM 2154 N N . VAL B 1 17 ? -57.786 75.408 0.198 1.00 125.52 17 VAL B N 1
ATOM 2155 C CA . VAL B 1 17 ? -58.139 74.094 -0.316 1.00 122.40 17 VAL B CA 1
ATOM 2156 C C . VAL B 1 17 ? -57.334 73.977 -1.595 1.00 120.16 17 VAL B C 1
ATOM 2157 O O . VAL B 1 17 ? -57.320 74.906 -2.403 1.00 119.65 17 VAL B O 1
ATOM 2161 N N . ASN B 1 18 ? -56.655 72.851 -1.782 1.00 117.49 18 ASN B N 1
ATOM 2162 C CA . ASN B 1 18 ? -55.830 72.690 -2.970 1.00 114.60 18 ASN B CA 1
ATOM 2163 C C . ASN B 1 18 ? -55.987 71.349 -3.661 1.00 112.07 18 ASN B C 1
ATOM 2164 O O . ASN B 1 18 ? -56.494 70.386 -3.090 1.00 111.11 18 ASN B O 1
ATOM 2169 N N . VAL B 1 19 ? -55.534 71.315 -4.907 1.00 109.67 19 VAL B N 1
ATOM 2170 C CA . VAL B 1 19 ? -55.539 70.110 -5.721 1.00 107.31 19 VAL B CA 1
ATOM 2171 C C . VAL B 1 19 ? -54.057 69.847 -5.944 1.00 105.62 19 VAL B C 1
ATOM 2172 O O . VAL B 1 19 ? -53.338 70.716 -6.433 1.00 105.83 19 VAL B O 1
ATOM 2176 N N . VAL B 1 20 ? -53.592 68.659 -5.588 1.00 103.32 20 VAL B N 1
ATOM 2177 C CA . VAL B 1 20 ? -52.178 68.359 -5.742 1.00 100.24 20 VAL B CA 1
ATOM 2178 C C . VAL B 1 20 ? -51.866 67.231 -6.711 1.00 97.94 20 VAL B C 1
ATOM 2179 O O . VAL B 1 20 ? -52.595 66.242 -6.799 1.00 97.91 20 VAL B O 1
ATOM 2183 N N . GLY B 1 21 ? -50.769 67.402 -7.438 1.00 94.66 21 GLY B N 1
ATOM 2184 C CA . GLY B 1 21 ? -50.321 66.393 -8.373 1.00 90.80 21 GLY B CA 1
ATOM 2185 C C . GLY B 1 21 ? -48.888 66.070 -7.999 1.00 88.02 21 GLY B C 1
ATOM 2186 O O . GLY B 1 21 ? -48.029 66.947 -8.057 1.00 87.99 21 GLY B O 1
ATOM 2187 N N . SER B 1 22 ? -48.624 64.829 -7.594 1.00 84.98 22 SER B N 1
ATOM 2188 C CA . SER B 1 22 ? -47.272 64.430 -7.210 1.00 80.90 22 SER B CA 1
ATOM 2189 C C . SER B 1 22 ? -46.646 63.538 -8.271 1.00 78.14 22 SER B C 1
ATOM 2190 O O . SER B 1 22 ? -47.348 62.823 -8.986 1.00 77.38 22 SER B O 1
ATOM 2193 N N . TYR B 1 23 ? -45.321 63.589 -8.363 1.00 75.16 23 TYR B N 1
ATOM 2194 C CA . TYR B 1 23 ? -44.578 62.800 -9.335 1.00 71.79 23 TYR B CA 1
ATOM 2195 C C . TYR B 1 23 ? -43.280 62.236 -8.765 1.00 68.70 23 TYR B C 1
ATOM 2196 O O . TYR B 1 23 ? -42.382 62.987 -8.399 1.00 67.89 23 TYR B O 1
ATOM 2205 N N . HIS B 1 24 ? -43.186 60.913 -8.689 1.00 65.53 24 HIS B N 1
ATOM 2206 C CA . HIS B 1 24 ? -41.984 60.260 -8.187 1.00 63.65 24 HIS B CA 1
ATOM 2207 C C . HIS B 1 24 ? -41.712 60.446 -6.697 1.00 62.01 24 HIS B C 1
ATOM 2208 O O . HIS B 1 24 ? -40.578 60.669 -6.276 1.00 60.23 24 HIS B O 1
ATOM 2215 N N . THR B 1 25 ? -42.778 60.333 -5.914 1.00 61.08 25 THR B N 1
ATOM 2216 C CA . THR B 1 25 ? -42.749 60.449 -4.459 1.00 59.60 25 THR B CA 1
ATOM 2217 C C . THR B 1 25 ? -41.879 59.331 -3.895 1.00 59.08 25 THR B C 1
ATOM 2218 O O . THR B 1 25 ? -41.795 58.268 -4.507 1.00 61.32 25 THR B O 1
ATOM 2222 N N . ARG B 1 26 ? -41.247 59.541 -2.736 1.00 56.21 26 ARG B N 1
ATOM 2223 C CA . ARG B 1 26 ? -40.393 58.493 -2.180 1.00 52.82 26 ARG B CA 1
ATOM 2224 C C . ARG B 1 26 ? -40.513 58.149 -0.696 1.00 51.11 26 ARG B C 1
ATOM 2225 O O . ARG B 1 26 ? -39.543 57.696 -0.092 1.00 48.99 26 ARG B O 1
ATOM 2233 N N . PHE B 1 27 ? -41.696 58.337 -0.112 1.00 50.65 27 PHE B N 1
ATOM 2234 C CA . PHE B 1 27 ? -41.903 57.992 1.300 1.00 49.25 27 PHE B CA 1
ATOM 2235 C C . PHE B 1 27 ? -42.114 56.484 1.500 1.00 49.75 27 PHE B C 1
ATOM 2236 O O . PHE B 1 27 ? -41.933 55.974 2.607 1.00 50.18 27 PHE B O 1
ATOM 2244 N N . GLY B 1 28 ? -42.496 55.777 0.434 1.00 49.51 28 GLY B N 1
ATOM 2245 C CA . GLY B 1 28 ? -42.738 54.347 0.538 1.00 49.64 28 GLY B CA 1
ATOM 2246 C C . GLY B 1 28 ? -41.746 53.468 -0.198 1.00 50.74 28 GLY B C 1
ATOM 2247 O O . GLY B 1 28 ? -40.797 53.976 -0.786 1.00 51.72 28 GLY B O 1
ATOM 2248 N N . PRO B 1 29 ? -41.951 52.141 -0.198 1.00 51.50 29 PRO B N 1
ATOM 2249 C CA . PRO B 1 29 ? -41.103 51.132 -0.847 1.00 52.53 29 PRO B CA 1
ATOM 2250 C C . PRO B 1 29 ? -41.062 51.258 -2.364 1.00 54.48 29 PRO B C 1
ATOM 2251 O O . PRO B 1 29 ? -40.033 51.005 -2.988 1.00 55.62 29 PRO B O 1
ATOM 2255 N N . GLN B 1 30 ? -42.192 51.630 -2.954 1.00 56.16 30 GLN B N 1
ATOM 2256 C CA . GLN B 1 30 ? -42.278 51.781 -4.397 1.00 58.01 30 GLN B CA 1
ATOM 2257 C C . GLN B 1 30 ? -42.596 53.225 -4.741 1.00 59.21 30 GLN B C 1
ATOM 2258 O O . GLN B 1 30 ? -43.341 53.890 -4.028 1.00 59.46 30 GLN B O 1
ATOM 2264 N N . ILE B 1 31 ? -42.019 53.709 -5.835 1.00 61.63 31 ILE B N 1
ATOM 2265 C CA . ILE B 1 31 ? -42.237 55.081 -6.267 1.00 63.20 31 ILE B CA 1
ATOM 2266 C C . ILE B 1 31 ? -43.703 55.341 -6.511 1.00 64.52 31 ILE B C 1
ATOM 2267 O O . ILE B 1 31 ? -44.446 54.429 -6.848 1.00 64.53 31 ILE B O 1
ATOM 2272 N N . ARG B 1 32 ? -44.122 56.588 -6.338 1.00 67.35 32 ARG B N 1
ATOM 2273 C CA . ARG B 1 32 ? -45.520 56.920 -6.534 1.00 70.36 32 ARG B CA 1
ATOM 2274 C C . ARG B 1 32 ? -45.781 58.237 -7.232 1.00 71.46 32 ARG B C 1
ATOM 2275 O O . ARG B 1 32 ? -44.957 59.147 -7.209 1.00 72.00 32 ARG B O 1
ATOM 2283 N N . ASN B 1 33 ? -46.953 58.311 -7.853 1.00 73.07 33 ASN B N 1
ATOM 2284 C CA . ASN B 1 33 ? -47.425 59.491 -8.564 1.00 75.19 33 ASN B CA 1
ATOM 2285 C C . ASN B 1 33 ? -48.894 59.547 -8.185 1.00 76.36 33 ASN B C 1
ATOM 2286 O O . ASN B 1 33 ? -49.626 58.595 -8.420 1.00 77.03 33 ASN B O 1
ATOM 2291 N N . ASP B 1 34 ? -49.327 60.642 -7.581 1.00 78.54 34 ASP B N 1
ATOM 2292 C CA . ASP B 1 34 ? -50.715 60.749 -7.166 1.00 80.37 34 ASP B CA 1
ATOM 2293 C C . ASP B 1 34 ? -51.288 62.126 -7.418 1.00 82.04 34 ASP B C 1
ATOM 2294 O O . ASP B 1 34 ? -50.582 63.048 -7.817 1.00 82.23 34 ASP B O 1
ATOM 2299 N N . THR B 1 35 ? -52.589 62.240 -7.189 1.00 84.19 35 THR B N 1
ATOM 2300 C CA . THR B 1 35 ? -53.312 63.496 -7.325 1.00 86.24 35 THR B CA 1
ATOM 2301 C C . THR B 1 35 ? -54.295 63.443 -6.169 1.00 87.43 35 THR B C 1
ATOM 2302 O O . THR B 1 35 ? -54.793 62.370 -5.832 1.00 86.49 35 THR B O 1
ATOM 2306 N N . TYR B 1 36 ? -54.569 64.580 -5.545 1.00 89.96 36 TYR B N 1
ATOM 2307 C CA . TYR B 1 36 ? -55.482 64.568 -4.415 1.00 93.37 36 TYR B CA 1
ATOM 2308 C C . TYR B 1 36 ? -55.865 65.951 -3.919 1.00 94.76 36 TYR B C 1
ATOM 2309 O O . TYR B 1 36 ? -55.289 66.959 -4.324 1.00 94.52 36 TYR B O 1
ATOM 2318 N N . LEU B 1 37 ? -56.863 65.986 -3.045 1.00 97.08 37 LEU B N 1
ATOM 2319 C CA . LEU B 1 37 ? -57.320 67.240 -2.475 1.00 99.13 37 LEU B CA 1
ATOM 2320 C C . LEU B 1 37 ? -56.566 67.453 -1.177 1.00 100.83 37 LEU B C 1
ATOM 2321 O O . LEU B 1 37 ? -56.142 66.494 -0.518 1.00 100.36 37 LEU B O 1
ATOM 2326 N N . GLU B 1 38 ? -56.398 68.718 -0.816 1.00 102.92 38 GLU B N 1
ATOM 2327 C CA . GLU B 1 38 ? -55.665 69.061 0.385 1.00 103.91 38 GLU B CA 1
ATOM 2328 C C . GLU B 1 38 ? -56.192 70.316 1.048 1.00 104.18 38 GLU B C 1
ATOM 2329 O O . GLU B 1 38 ? -56.530 71.298 0.381 1.00 103.58 38 GLU B O 1
ATOM 2335 N N . TYR B 1 39 ? -56.255 70.268 2.372 1.00 105.20 39 TYR B N 1
ATOM 2336 C CA . TYR B 1 39 ? -56.715 71.393 3.167 1.00 106.54 39 TYR B CA 1
ATOM 2337 C C . TYR B 1 39 ? -55.541 71.920 3.977 1.00 107.64 39 TYR B C 1
ATOM 2338 O O . TYR B 1 39 ? -54.872 71.165 4.690 1.00 107.21 39 TYR B O 1
ATOM 2347 N N . GLU B 1 40 ? -55.297 73.221 3.860 1.00 109.41 40 GLU B N 1
ATOM 2348 C CA . GLU B 1 40 ? -54.205 73.873 4.575 1.00 110.99 40 GLU B CA 1
ATOM 2349 C C . GLU B 1 40 ? -54.695 74.892 5.589 1.00 111.41 40 GLU B C 1
ATOM 2350 O O . GLU B 1 40 ? -55.772 75.473 5.438 1.00 111.19 40 GLU B O 1
ATOM 2356 N N . ALA B 1 41 ? -53.877 75.118 6.610 1.00 112.08 41 ALA B N 1
ATOM 2357 C CA . ALA B 1 41 ? -54.199 76.075 7.654 1.00 112.84 41 ALA B CA 1
ATOM 2358 C C . ALA B 1 41 ? -52.926 76.605 8.305 1.00 113.52 41 ALA B C 1
ATOM 2359 O O . ALA B 1 41 ? -52.119 75.836 8.825 1.00 113.74 41 ALA B O 1
ATOM 2361 N N . PHE B 1 42 ? -52.749 77.922 8.257 1.00 114.41 42 PHE B N 1
ATOM 2362 C CA . PHE B 1 42 ? -51.589 78.578 8.853 1.00 115.09 42 PHE B CA 1
ATOM 2363 C C . PHE B 1 42 ? -52.090 79.603 9.865 1.00 115.04 42 PHE B C 1
ATOM 2364 O O . PHE B 1 42 ? -52.881 80.480 9.521 1.00 114.74 42 PHE B O 1
ATOM 2372 N N . ALA B 1 43 ? -51.631 79.492 11.108 1.00 115.33 43 ALA B N 1
ATOM 2373 C CA . ALA B 1 43 ? -52.053 80.416 12.158 1.00 115.76 43 ALA B CA 1
ATOM 2374 C C . ALA B 1 43 ? -50.871 81.024 12.899 1.00 116.00 43 ALA B C 1
ATOM 2375 O O . ALA B 1 43 ? -49.802 80.424 12.975 1.00 116.08 43 ALA B O 1
ATOM 2377 N N . LYS B 1 44 ? -51.078 82.219 13.447 1.00 116.54 44 LYS B N 1
ATOM 2378 C CA . LYS B 1 44 ? -50.040 82.928 14.194 1.00 116.81 44 LYS B CA 1
ATOM 2379 C C . LYS B 1 44 ? -50.675 83.901 15.182 1.00 117.18 44 LYS B C 1
ATOM 2380 O O . LYS B 1 44 ? -51.028 85.022 14.819 1.00 116.65 44 LYS B O 1
ATOM 2386 N N . LYS B 1 45 ? -50.821 83.461 16.428 1.00 118.19 45 LYS B N 1
ATOM 2387 C CA . LYS B 1 45 ? -51.416 84.280 17.482 1.00 119.61 45 LYS B CA 1
ATOM 2388 C C . LYS B 1 45 ? -50.371 84.486 18.578 1.00 120.44 45 LYS B C 1
ATOM 2389 O O . LYS B 1 45 ? -49.705 83.539 18.990 1.00 120.54 45 LYS B O 1
ATOM 2395 N N . ASP B 1 46 ? -50.243 85.728 19.037 1.00 121.52 46 ASP B N 1
ATOM 2396 C CA . ASP B 1 46 ? -49.259 86.131 20.048 1.00 122.80 46 ASP B CA 1
ATOM 2397 C C . ASP B 1 46 ? -48.441 85.059 20.782 1.00 122.59 46 ASP B C 1
ATOM 2398 O O . ASP B 1 46 ? -47.224 85.193 20.890 1.00 122.77 46 ASP B O 1
ATOM 2403 N N . TRP B 1 47 ? -49.072 84.003 21.285 1.00 122.01 47 TRP B N 1
ATOM 2404 C CA . TRP B 1 47 ? -48.300 82.985 21.996 1.00 121.66 47 TRP B CA 1
ATOM 2405 C C . TRP B 1 47 ? -48.113 81.663 21.257 1.00 119.99 47 TRP B C 1
ATOM 2406 O O . TRP B 1 47 ? -47.380 80.792 21.723 1.00 119.45 47 TRP B O 1
ATOM 2417 N N . PHE B 1 48 ? -48.755 81.505 20.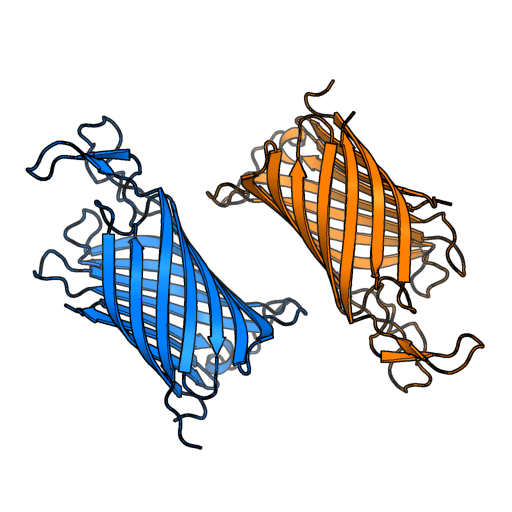105 1.00 118.17 48 PHE B N 1
ATOM 2418 C CA . PHE B 1 48 ? -48.620 80.256 19.368 1.00 116.49 48 PHE B CA 1
ATOM 2419 C C . PHE B 1 48 ? -48.783 80.405 17.855 1.00 114.30 48 PHE B C 1
ATOM 2420 O O . PHE B 1 48 ? -49.586 81.212 17.379 1.00 113.81 48 PHE B O 1
ATOM 2428 N N . ASP B 1 49 ? -47.989 79.648 17.102 1.00 111.52 49 ASP B N 1
ATOM 2429 C CA . ASP B 1 49 ? -48.100 79.660 15.651 1.00 108.24 49 ASP B CA 1
ATOM 2430 C C . ASP B 1 49 ? -48.464 78.236 15.256 1.00 105.51 49 ASP B C 1
ATOM 2431 O O . ASP B 1 49 ? -48.240 77.291 16.022 1.00 104.47 49 ASP B O 1
ATOM 2436 N N . PHE B 1 50 ? -49.044 78.074 14.077 1.00 102.20 50 PHE B N 1
ATOM 2437 C CA . PHE B 1 50 ? -49.452 76.750 13.660 1.00 99.53 50 PHE B CA 1
ATOM 2438 C C . PHE B 1 50 ? -49.530 76.552 12.158 1.00 98.21 50 PHE B C 1
ATOM 2439 O O . PHE B 1 50 ? -49.886 77.463 11.405 1.00 97.87 50 PHE B O 1
ATOM 2447 N N . TYR B 1 51 ? -49.189 75.340 11.738 1.00 96.15 51 TYR B N 1
ATOM 2448 C CA . TYR B 1 51 ? -49.275 74.951 10.344 1.00 94.05 51 TYR B CA 1
ATOM 2449 C C . TYR B 1 51 ? -49.729 73.507 10.314 1.00 94.24 51 TYR B C 1
ATOM 2450 O O . TYR B 1 51 ? -49.354 72.708 11.173 1.00 93.62 51 TYR B O 1
ATOM 2459 N N . GLY B 1 52 ? -50.541 73.179 9.323 1.00 94.33 52 GLY B N 1
ATOM 2460 C CA . GLY B 1 52 ? -51.026 71.826 9.202 1.00 94.66 52 GLY B CA 1
ATOM 2461 C C . GLY B 1 52 ? -51.677 71.672 7.854 1.00 95.64 52 GLY B C 1
ATOM 2462 O O . GLY B 1 52 ? -52.058 72.661 7.219 1.00 95.09 52 GLY B O 1
ATOM 2463 N N . TYR B 1 53 ? -51.795 70.430 7.409 1.00 96.40 53 TYR B N 1
ATOM 2464 C CA . TYR B 1 53 ? -52.416 70.158 6.129 1.00 96.86 53 TYR B CA 1
ATOM 2465 C C . TYR B 1 53 ? -52.980 68.749 6.147 1.00 97.41 53 TYR B C 1
ATOM 2466 O O . TYR B 1 53 ? -52.491 67.882 6.877 1.00 96.91 53 TYR B O 1
ATOM 2475 N N . ALA B 1 54 ? -54.026 68.534 5.357 1.00 98.05 54 ALA B N 1
ATOM 2476 C CA . ALA B 1 54 ? -54.652 67.226 5.269 1.00 98.98 54 ALA B CA 1
ATOM 2477 C C . ALA B 1 54 ? -54.858 66.859 3.805 1.00 100.00 54 ALA B C 1
ATOM 2478 O O . ALA B 1 54 ? -55.287 67.692 3.000 1.00 99.25 54 ALA B O 1
ATOM 2480 N N . ASP B 1 55 ? -54.534 65.614 3.462 1.00 101.61 55 ASP B N 1
ATOM 2481 C CA . ASP B 1 55 ? -54.691 65.129 2.093 1.00 103.66 55 ASP B CA 1
ATOM 2482 C C . ASP B 1 55 ? -55.727 64.020 2.010 1.00 103.88 55 ASP B C 1
ATOM 2483 O O . ASP B 1 55 ? -55.786 63.140 2.873 1.00 103.56 55 ASP B O 1
ATOM 2488 N N . ALA B 1 56 ? -56.534 64.066 0.957 1.00 104.11 56 ALA B N 1
ATOM 2489 C CA . ALA B 1 56 ? -57.564 63.065 0.726 1.00 104.30 56 ALA B CA 1
ATOM 2490 C C . ALA B 1 56 ? -57.580 62.752 -0.766 1.00 104.67 56 ALA B C 1
ATOM 2491 O O . ALA B 1 56 ? -57.350 63.637 -1.591 1.00 104.74 56 ALA B O 1
ATOM 2493 N N . PRO B 1 57 ? -57.843 61.486 -1.130 1.00 104.71 57 PRO B N 1
ATOM 2494 C CA . PRO B 1 57 ? -57.888 61.044 -2.531 1.00 104.54 57 PRO B CA 1
ATOM 2495 C C . PRO B 1 57 ? -58.867 61.883 -3.352 1.00 104.59 57 PRO B C 1
ATOM 2496 O O . PRO B 1 57 ? -59.785 62.481 -2.800 1.00 104.37 57 PRO B O 1
ATOM 2500 N N . VAL B 1 58 ? -58.684 61.930 -4.667 1.00 104.71 58 VAL B N 1
ATOM 2501 C CA . VAL B 1 58 ? -59.580 62.718 -5.515 1.00 104.74 58 VAL B CA 1
ATOM 2502 C C . VAL B 1 58 ? -61.012 62.180 -5.511 1.00 104.71 58 VAL B C 1
ATOM 2503 O O . VAL B 1 58 ? -61.326 61.198 -6.187 1.00 104.35 58 VAL B O 1
ATOM 2507 N N . PRO B 1 75 ? -60.099 57.724 4.667 1.00 107.41 75 PRO B N 1
ATOM 2508 C CA . PRO B 1 75 ? -58.932 57.747 3.782 1.00 107.84 75 PRO B CA 1
ATOM 2509 C C . PRO B 1 75 ? -58.267 59.117 3.684 1.00 107.93 75 PRO B C 1
ATOM 2510 O O . PRO B 1 75 ? -58.401 59.809 2.675 1.00 108.19 75 PRO B O 1
ATOM 2514 N N . LEU B 1 76 ? -57.545 59.503 4.732 1.00 107.56 76 LEU B N 1
ATOM 2515 C CA . LEU B 1 76 ? -56.866 60.793 4.741 1.00 106.88 76 LEU B CA 1
ATOM 2516 C C . LEU B 1 76 ? -55.470 60.727 5.347 1.00 106.15 76 LEU B C 1
ATOM 2517 O O . LEU B 1 76 ? -55.013 59.677 5.802 1.00 105.92 76 LEU B O 1
ATOM 2522 N N . PHE B 1 77 ? -54.812 61.881 5.348 1.00 105.25 77 PHE B N 1
ATOM 2523 C CA . PHE B 1 77 ? -53.473 62.041 5.895 1.00 103.91 77 PHE B CA 1
ATOM 2524 C C . PHE B 1 77 ? -53.340 63.487 6.357 1.00 103.90 77 PHE B C 1
ATOM 2525 O O . PHE B 1 77 ? -53.557 64.413 5.572 1.00 103.74 77 PHE B O 1
ATOM 2533 N N . MET B 1 78 ? -53.001 63.692 7.625 1.00 103.66 78 MET B N 1
ATOM 2534 C CA . MET B 1 78 ? -52.830 65.053 8.115 1.00 104.08 78 MET B CA 1
ATOM 2535 C C . MET B 1 78 ? -51.559 65.203 8.939 1.00 103.96 78 MET B C 1
ATOM 2536 O O . MET B 1 78 ? -51.110 64.268 9.611 1.00 103.57 78 MET B O 1
ATOM 2541 N N . GLU B 1 79 ? -50.983 66.397 8.864 1.00 103.79 79 GLU B N 1
ATOM 2542 C CA . GLU B 1 79 ? -49.767 66.727 9.586 1.00 102.99 79 GLU B CA 1
ATOM 2543 C C . GLU B 1 79 ? -49.985 68.113 10.178 1.00 102.09 79 GLU B C 1
ATOM 2544 O O . GLU B 1 79 ? -50.370 69.048 9.469 1.00 101.15 79 GLU B O 1
ATOM 2550 N N . ILE B 1 80 ? -49.768 68.240 11.481 1.00 101.25 80 ILE B N 1
ATOM 2551 C CA . ILE B 1 80 ? -49.944 69.522 12.144 1.00 100.96 80 ILE B CA 1
ATOM 2552 C C . ILE B 1 80 ? -48.684 69.926 12.889 1.00 100.78 80 ILE B C 1
ATOM 2553 O O . ILE B 1 80 ? -48.017 69.097 13.512 1.00 99.62 80 ILE B O 1
ATOM 2558 N N . GLU B 1 81 ? -48.369 71.213 12.818 1.00 101.44 81 GLU B N 1
ATOM 2559 C CA . GLU B 1 81 ? -47.185 71.756 13.465 1.00 102.44 81 GLU B CA 1
ATOM 2560 C C . GLU B 1 81 ? -47.545 72.898 14.408 1.00 102.19 81 GLU B C 1
ATOM 2561 O O . GLU B 1 81 ? -47.440 74.068 14.045 1.00 102.31 81 GLU B O 1
ATOM 2567 N N . PRO B 1 82 ? -48.003 72.575 15.625 1.00 101.81 82 PRO B N 1
ATOM 2568 C CA . PRO B 1 82 ? -48.351 73.643 16.563 1.00 100.66 82 PRO B CA 1
ATOM 2569 C C . PRO B 1 82 ? -47.154 73.958 17.457 1.00 99.44 82 PRO B C 1
ATOM 2570 O O . PRO B 1 82 ? -46.471 73.044 17.934 1.00 98.58 82 PRO B O 1
ATOM 2574 N N . ARG B 1 83 ? -46.900 75.248 17.670 1.00 98.25 83 ARG B N 1
ATOM 2575 C CA . ARG B 1 83 ? -45.793 75.677 18.517 1.00 97.31 83 ARG B CA 1
ATOM 2576 C C . ARG B 1 83 ? -46.258 76.690 19.543 1.00 96.60 83 ARG B C 1
ATOM 2577 O O . ARG B 1 83 ? -47.068 77.565 19.244 1.00 95.77 83 ARG B O 1
ATOM 2585 N N . PHE B 1 84 ? -45.729 76.570 20.754 1.00 96.84 84 PHE B N 1
ATOM 2586 C CA . PHE B 1 84 ? -46.092 77.474 21.832 1.00 97.51 84 PHE B CA 1
ATOM 2587 C C . PHE B 1 84 ? -44.888 78.276 22.296 1.00 97.47 84 PHE B C 1
ATOM 2588 O O . PHE B 1 84 ? -43.843 77.715 22.638 1.00 95.96 84 PHE B O 1
ATOM 2596 N N . SER B 1 85 ? -45.056 79.596 22.304 1.00 97.94 85 SER B N 1
ATOM 2597 C CA . SER B 1 85 ? -43.998 80.516 22.698 1.00 98.90 85 SER B CA 1
ATOM 2598 C C . SER B 1 85 ? -43.638 80.443 24.171 1.00 98.99 85 SER B C 1
ATOM 2599 O O . SER B 1 85 ? -44.427 80.840 25.024 1.00 99.40 85 SER B O 1
ATOM 2602 N N . ILE B 1 86 ? -42.445 79.943 24.468 1.00 99.14 86 ILE B N 1
ATOM 2603 C CA . ILE B 1 86 ? -42.006 79.858 25.849 1.00 100.24 86 ILE B CA 1
ATOM 2604 C C . ILE B 1 86 ? -41.877 81.279 26.379 1.00 101.78 86 ILE B C 1
ATOM 2605 O O . ILE B 1 86 ? -42.177 81.554 27.536 1.00 102.53 86 ILE B O 1
ATOM 2610 N N . ASP B 1 87 ? -41.440 82.189 25.518 1.00 103.92 87 ASP B N 1
ATOM 2611 C CA . ASP B 1 87 ? -41.283 83.580 25.914 1.00 105.90 87 ASP B CA 1
ATOM 2612 C C . ASP B 1 87 ? -42.615 84.149 26.379 1.00 106.16 87 ASP B C 1
ATOM 2613 O O . ASP B 1 87 ? -42.766 84.496 27.545 1.00 106.45 87 ASP B O 1
ATOM 2618 N N . LYS B 1 88 ? -43.580 84.231 25.469 1.00 106.77 88 LYS B N 1
ATOM 2619 C CA . LYS B 1 88 ? -44.900 84.759 25.802 1.00 107.71 88 LYS B CA 1
ATOM 2620 C C . LYS B 1 88 ? -45.506 84.114 27.046 1.00 108.32 88 LYS B C 1
ATOM 2621 O O . LYS B 1 88 ? -46.063 84.804 27.900 1.00 109.03 88 LYS B O 1
ATOM 2627 N N . LEU B 1 89 ? -45.390 82.795 27.158 1.00 108.42 89 LEU B N 1
ATOM 2628 C CA . LEU B 1 89 ? -45.948 82.091 28.306 1.00 108.25 89 LEU B CA 1
ATOM 2629 C C . LEU B 1 89 ? -45.142 82.300 29.589 1.00 108.08 89 LEU B C 1
ATOM 2630 O O . LEU B 1 89 ? -45.713 82.641 30.622 1.00 108.80 89 LEU B O 1
ATOM 2635 N N . THR B 1 90 ? -43.826 82.101 29.534 1.00 107.60 90 THR B N 1
ATOM 2636 C CA . THR B 1 90 ? -42.978 82.301 30.713 1.00 107.22 90 THR B CA 1
ATOM 2637 C C . THR B 1 90 ? -42.917 83.791 31.014 1.00 107.60 90 THR B C 1
ATOM 2638 O O . THR B 1 90 ? -42.510 84.207 32.099 1.00 107.42 90 THR B O 1
ATOM 2642 N N . ASN B 1 91 ? -43.340 84.588 30.040 1.00 108.03 91 ASN B N 1
ATOM 2643 C CA . ASN B 1 91 ? -43.323 86.037 30.166 1.00 108.78 91 ASN B CA 1
ATOM 2644 C C . ASN B 1 91 ? -41.924 86.491 30.580 1.00 108.78 91 ASN B C 1
ATOM 2645 O O . ASN B 1 91 ? -41.761 87.299 31.495 1.00 109.14 91 ASN B O 1
ATOM 2650 N N . THR B 1 92 ? -40.920 85.950 29.896 1.00 108.62 92 THR B N 1
ATOM 2651 C CA . THR B 1 92 ? -39.518 86.264 30.157 1.00 107.88 92 THR B CA 1
ATOM 2652 C C . THR B 1 92 ? -38.777 86.325 28.824 1.00 107.57 92 THR B C 1
ATOM 2653 O O . THR B 1 92 ? -38.742 85.342 28.080 1.00 107.73 92 THR B O 1
ATOM 2657 N N . ASP B 1 93 ? -38.193 87.479 28.520 1.00 106.62 93 ASP B N 1
ATOM 2658 C CA . ASP B 1 93 ? -37.463 87.643 27.269 1.00 105.41 93 ASP B CA 1
ATOM 2659 C C . ASP B 1 93 ? -36.267 86.695 27.234 1.00 104.39 93 ASP B C 1
ATOM 2660 O O . ASP B 1 93 ? -35.205 86.992 27.785 1.00 103.85 93 ASP B O 1
ATOM 2665 N N . LEU B 1 94 ? -36.456 85.548 26.587 1.00 103.03 94 LEU B N 1
ATOM 2666 C CA . LEU B 1 94 ? -35.404 84.547 26.472 1.00 101.39 94 LEU B CA 1
ATOM 2667 C C . LEU B 1 94 ? -34.580 84.807 25.220 1.00 99.81 94 LEU B C 1
ATOM 2668 O O . LEU B 1 94 ? -33.685 84.033 24.879 1.00 99.18 94 LEU B O 1
ATOM 2673 N N . SER B 1 95 ? -34.895 85.908 24.543 1.00 97.98 95 SER B N 1
ATOM 2674 C CA . SER B 1 95 ? -34.199 86.311 23.330 1.00 95.75 95 SER B CA 1
ATOM 2675 C C . SER B 1 95 ? -32.694 86.335 23.574 1.00 94.95 95 SER B C 1
ATOM 2676 O O . SER B 1 95 ? -32.237 86.809 24.608 1.00 94.69 95 SER B O 1
ATOM 2679 N N . PHE B 1 96 ? -31.930 85.821 22.618 1.00 94.59 96 PHE B N 1
ATOM 2680 C CA . PHE B 1 96 ? -30.475 85.769 22.737 1.00 94.49 96 PHE B CA 1
ATOM 2681 C C . PHE B 1 96 ? -29.789 85.562 21.386 1.00 93.93 96 PHE B C 1
ATOM 2682 O O . PHE B 1 96 ? -30.041 84.573 20.695 1.00 94.57 96 PHE B O 1
ATOM 2690 N N . GLY B 1 97 ? -28.906 86.489 21.026 1.00 92.39 97 GLY B N 1
ATOM 2691 C CA . GLY B 1 97 ? -28.211 86.392 19.759 1.00 89.56 97 GLY B CA 1
ATOM 2692 C C . GLY B 1 97 ? -29.194 86.472 18.606 1.00 88.27 97 GLY B C 1
ATOM 2693 O O . GLY B 1 97 ? -30.138 87.263 18.642 1.00 87.27 97 GLY B O 1
ATOM 2694 N N . PRO B 1 98 ? -29.004 85.655 17.564 1.00 87.57 98 PRO B N 1
ATOM 2695 C CA . PRO B 1 98 ? -29.894 85.651 16.400 1.00 86.88 98 PRO B CA 1
ATOM 2696 C C . PRO B 1 98 ? -31.248 85.060 16.764 1.00 86.19 98 PRO B C 1
ATOM 2697 O O . PRO B 1 98 ? -32.219 85.207 16.023 1.00 85.73 98 PRO B O 1
ATOM 2701 N N . PHE B 1 99 ? -31.293 84.386 17.910 1.00 85.54 99 PHE B N 1
ATOM 2702 C CA . PHE B 1 99 ? -32.507 83.738 18.393 1.00 85.16 99 PHE B CA 1
ATOM 2703 C C . PHE B 1 99 ? -33.532 84.709 18.973 1.00 84.86 99 PHE B C 1
ATOM 2704 O O . PHE B 1 99 ? -33.452 85.116 20.128 1.00 84.34 99 PHE B O 1
ATOM 2712 N N . LYS B 1 100 ? -34.503 85.063 18.141 1.00 85.09 100 LYS B N 1
ATOM 2713 C CA . LYS B 1 100 ? -35.567 85.986 18.499 1.00 85.83 100 LYS B CA 1
ATOM 2714 C C . LYS B 1 100 ? -36.517 85.437 19.552 1.00 87.00 100 LYS B C 1
ATOM 2715 O O . LYS B 1 100 ? -36.865 86.133 20.502 1.00 87.91 100 LYS B O 1
ATOM 2721 N N . GLU B 1 101 ? -36.939 84.188 19.379 1.00 87.75 101 GLU B N 1
ATOM 2722 C CA . GLU B 1 101 ? -37.891 83.580 20.296 1.00 87.72 101 GLU B CA 1
ATOM 2723 C C . GLU B 1 101 ? -37.613 82.094 20.485 1.00 88.11 101 GLU B C 1
ATOM 2724 O O . GLU B 1 101 ? -36.851 81.495 19.727 1.00 87.66 101 GLU B O 1
ATOM 2730 N N . TRP B 1 102 ? -38.232 81.510 21.507 1.00 88.87 102 TRP B N 1
ATOM 2731 C CA . TRP B 1 102 ? -38.089 80.087 21.787 1.00 89.53 102 TRP B CA 1
ATOM 2732 C C . TRP B 1 102 ? -39.467 79.463 21.901 1.00 89.66 102 TRP B C 1
ATOM 2733 O O . TRP B 1 102 ? -40.395 80.093 22.410 1.00 89.69 102 TRP B O 1
ATOM 2744 N N . TYR B 1 103 ? -39.599 78.230 21.416 1.00 89.80 103 TYR B N 1
ATOM 2745 C CA . TYR B 1 103 ? -40.884 77.539 21.442 1.00 89.94 103 TYR B CA 1
ATOM 2746 C C . TYR B 1 103 ? -40.865 76.087 21.901 1.00 91.66 103 TYR B C 1
ATOM 2747 O O . TYR B 1 103 ? -39.833 75.405 21.871 1.00 91.11 103 TYR B O 1
ATOM 2756 N N . PHE B 1 104 ? -42.047 75.639 22.320 1.00 93.86 104 PHE B N 1
ATOM 2757 C CA . PHE B 1 104 ? -42.297 74.257 22.702 1.00 94.79 104 PHE B CA 1
ATOM 2758 C C . PHE B 1 104 ? -42.869 73.828 21.352 1.00 94.65 104 PHE B C 1
ATOM 2759 O O . PHE B 1 104 ? -43.994 74.197 21.001 1.00 93.44 104 PHE B O 1
ATOM 2767 N N . ALA B 1 105 ? -42.085 73.087 20.578 1.00 94.93 105 ALA B N 1
ATOM 2768 C CA . ALA B 1 105 ? -42.519 72.691 19.245 1.00 95.47 105 ALA B CA 1
ATOM 2769 C C . ALA B 1 105 ? -43.090 71.292 19.119 1.00 95.81 105 ALA B C 1
ATOM 2770 O O . ALA B 1 105 ? -42.625 70.348 19.765 1.00 94.86 105 ALA B O 1
ATOM 2772 N N . ASN B 1 106 ? -44.101 71.172 18.262 1.00 96.49 106 ASN B N 1
ATOM 2773 C CA . ASN B 1 106 ? -44.759 69.901 18.026 1.00 98.14 106 ASN B CA 1
ATOM 2774 C C . ASN B 1 106 ? -45.061 69.644 16.558 1.00 99.39 106 ASN B C 1
ATOM 2775 O O . ASN B 1 106 ? -45.615 70.494 15.860 1.00 99.54 106 ASN B O 1
ATOM 2780 N N . ASN B 1 107 ? -44.685 68.454 16.104 1.00 100.93 107 ASN B N 1
ATOM 2781 C CA . ASN B 1 107 ? -44.925 68.025 14.733 1.00 102.45 107 ASN B CA 1
ATOM 2782 C C . ASN B 1 107 ? -45.635 66.678 14.857 1.00 103.27 107 ASN B C 1
ATOM 2783 O O . ASN B 1 107 ? -45.022 65.664 15.200 1.00 102.69 107 ASN B O 1
ATOM 2788 N N . TYR B 1 108 ? -46.941 66.685 14.607 1.00 104.73 108 TYR B N 1
ATOM 2789 C CA . TYR B 1 108 ? -47.743 65.471 14.701 1.00 106.58 108 TYR B CA 1
ATOM 2790 C C . TYR B 1 108 ? -48.260 64.993 13.343 1.00 107.25 108 TYR B C 1
ATOM 2791 O O . TYR B 1 108 ? -48.941 65.733 12.627 1.00 106.64 108 TYR B O 1
ATOM 2800 N N . ILE B 1 109 ? -47.935 63.747 13.002 1.00 108.89 109 ILE B N 1
ATOM 2801 C CA . ILE B 1 109 ? -48.350 63.158 11.731 1.00 110.51 109 ILE B CA 1
ATOM 2802 C C . ILE B 1 109 ? -49.338 62.013 11.917 1.00 111.65 109 ILE B C 1
ATOM 2803 O O . ILE B 1 109 ? -49.108 61.095 12.707 1.00 110.76 109 ILE B O 1
ATOM 2808 N N . TYR B 1 110 ? -50.434 62.074 11.172 1.00 113.69 110 TYR B N 1
ATOM 2809 C CA . TYR B 1 110 ? -51.460 61.048 11.234 1.00 116.73 110 TYR B CA 1
ATOM 2810 C C . TYR B 1 110 ? -51.854 60.593 9.831 1.00 118.97 110 TYR B C 1
ATOM 2811 O O . TYR B 1 110 ? -52.105 61.414 8.942 1.00 118.56 110 TYR B O 1
ATOM 2820 N N . ASP B 1 111 ? -51.894 59.278 9.638 1.00 121.69 111 ASP B N 1
ATOM 2821 C CA . ASP B 1 111 ? -52.262 58.696 8.350 1.00 124.43 111 ASP B CA 1
ATOM 2822 C C . ASP B 1 111 ? -53.344 57.642 8.566 1.00 126.25 111 ASP B C 1
ATOM 2823 O O . ASP B 1 111 ? -53.086 56.593 9.155 1.00 126.44 111 ASP B O 1
ATOM 2828 N N . MET B 1 112 ? -54.554 57.927 8.093 1.00 128.46 112 MET B N 1
ATOM 2829 C CA . MET B 1 112 ? -55.675 57.000 8.237 1.00 130.88 112 MET B CA 1
ATOM 2830 C C . MET B 1 112 ? -56.097 56.465 6.880 1.00 132.61 112 MET B C 1
ATOM 2831 O O . MET B 1 112 ? -56.849 55.495 6.792 1.00 132.83 112 MET B O 1
ATOM 2836 N N . GLY B 1 113 ? -55.601 57.111 5.830 1.00 134.68 113 GLY B N 1
ATOM 2837 C CA . GLY B 1 113 ? -55.929 56.726 4.469 1.00 136.77 113 GLY B CA 1
ATOM 2838 C C . GLY B 1 113 ? -55.773 55.262 4.101 1.00 138.09 113 GLY B C 1
ATOM 2839 O O . GLY B 1 113 ? -55.947 54.361 4.924 1.00 138.14 113 GLY B O 1
ATOM 2840 N N . ARG B 1 114 ? -55.430 55.032 2.841 1.00 139.40 114 ARG B N 1
ATOM 2841 C CA . ARG B 1 114 ? -55.265 53.683 2.323 1.00 140.96 114 ARG B CA 1
ATOM 2842 C C . ARG B 1 114 ? -53.809 53.232 2.194 1.00 140.82 114 ARG B C 1
ATOM 2843 O O . ARG B 1 114 ? -53.214 53.326 1.118 1.00 140.60 114 ARG B O 1
ATOM 2851 N N . ASN B 1 115 ? -53.235 52.739 3.289 1.00 140.44 115 ASN B N 1
ATOM 2852 C CA . ASN B 1 115 ? -51.859 52.263 3.244 1.00 140.27 115 ASN B CA 1
ATOM 2853 C C . ASN B 1 115 ? -51.803 50.756 3.458 1.00 139.98 115 ASN B C 1
ATOM 2854 O O . ASN B 1 115 ? -52.365 50.229 4.421 1.00 139.77 115 ASN B O 1
ATOM 2859 N N . LYS B 1 116 ? -51.112 50.084 2.541 1.00 139.69 116 LYS B N 1
ATOM 2860 C CA . LYS B 1 116 ? -50.938 48.633 2.540 1.00 139.02 116 LYS B CA 1
ATOM 2861 C C . LYS B 1 116 ? -51.384 47.926 3.823 1.00 138.12 116 LYS B C 1
ATOM 2862 O O . LYS B 1 116 ? -52.405 47.235 3.836 1.00 137.68 116 LYS B O 1
ATOM 2868 N N . ASP B 1 117 ? -50.633 48.120 4.903 1.00 137.00 117 ASP B N 1
ATOM 2869 C CA . ASP B 1 117 ? -50.938 47.451 6.163 1.00 135.50 117 ASP B CA 1
ATOM 2870 C C . ASP B 1 117 ? -51.064 48.328 7.409 1.00 134.13 117 ASP B C 1
ATOM 2871 O O . ASP B 1 117 ? -50.125 48.435 8.201 1.00 134.03 117 ASP B O 1
ATOM 2876 N N . GLY B 1 118 ? -52.229 48.942 7.589 1.00 132.31 118 GLY B N 1
ATOM 2877 C CA . GLY B 1 118 ? -52.441 49.773 8.762 1.00 130.36 118 GLY B CA 1
ATOM 2878 C C . GLY B 1 118 ? -52.387 51.273 8.544 1.00 129.00 118 GLY B C 1
ATOM 2879 O O . GLY B 1 118 ? -52.474 51.761 7.414 1.00 129.17 118 GLY B O 1
ATOM 2880 N N . ARG B 1 119 ? -52.244 52.009 9.643 1.00 127.06 119 ARG B N 1
ATOM 2881 C CA . ARG B 1 119 ? -52.181 53.465 9.596 1.00 124.69 119 ARG B CA 1
ATOM 2882 C C . ARG B 1 119 ? -50.946 53.969 10.337 1.00 122.70 119 ARG B C 1
ATOM 2883 O O . ARG B 1 119 ? -50.213 53.186 10.940 1.00 122.67 119 ARG B O 1
ATOM 2891 N N . GLN B 1 120 ? -50.717 55.278 10.285 1.00 120.09 120 GLN B N 1
ATOM 2892 C CA . GLN B 1 120 ? -49.572 55.873 10.963 1.00 117.55 120 GLN B CA 1
ATOM 2893 C C . GLN B 1 120 ? -49.969 56.995 11.908 1.00 115.66 120 GLN B C 1
ATOM 2894 O O . GLN B 1 120 ? -50.781 57.855 11.566 1.00 114.65 120 GLN B O 1
ATOM 2900 N N . SER B 1 121 ? -49.379 56.979 13.098 1.00 113.88 121 SER B N 1
ATOM 2901 C CA . SER B 1 121 ? -49.624 58.004 14.105 1.00 112.31 121 SER B CA 1
ATOM 2902 C C . SER B 1 121 ? -48.282 58.349 14.748 1.00 111.03 121 SER B C 1
ATOM 2903 O O . SER B 1 121 ? -47.807 57.641 15.643 1.00 110.42 121 SER B O 1
ATOM 2906 N N . THR B 1 122 ? -47.676 59.441 14.291 1.00 109.22 122 THR B N 1
ATOM 2907 C CA . THR B 1 122 ? -46.375 59.855 14.803 1.00 107.36 122 THR B CA 1
ATOM 2908 C C . THR B 1 122 ? -46.400 61.208 15.490 1.00 105.81 122 THR B C 1
ATOM 2909 O O . THR B 1 122 ? -46.938 62.174 14.949 1.00 105.21 122 THR B O 1
ATOM 2913 N N . TRP B 1 123 ? -45.804 61.278 16.678 1.00 104.38 123 TRP B N 1
ATOM 2914 C CA . TRP B 1 123 ? -45.766 62.535 17.419 1.00 103.29 123 TRP B CA 1
ATOM 2915 C C . TRP B 1 123 ? -44.365 63.017 17.789 1.00 100.74 123 TRP B C 1
ATOM 2916 O O . TRP B 1 123 ? -43.688 62.426 18.642 1.00 99.99 123 TRP B O 1
ATOM 2927 N N . TYR B 1 124 ? -43.951 64.106 17.140 1.00 97.05 124 TYR B N 1
ATOM 2928 C CA . TYR B 1 124 ? -42.650 64.724 17.389 1.00 93.20 124 TYR B CA 1
ATOM 2929 C C . TYR B 1 124 ? -42.858 65.916 18.318 1.00 92.41 124 TYR B C 1
ATOM 2930 O O . TYR B 1 124 ? -43.659 66.809 18.022 1.00 91.20 124 TYR B O 1
ATOM 2939 N N . MET B 1 125 ? -42.139 65.935 19.434 1.00 91.82 125 MET B N 1
ATOM 2940 C CA . MET B 1 125 ? -42.258 67.043 20.374 1.00 91.81 125 MET B CA 1
ATOM 2941 C C . MET B 1 125 ? -40.878 67.517 20.811 1.00 89.75 125 MET B C 1
ATOM 2942 O O . MET B 1 125 ? -39.942 66.721 20.916 1.00 89.33 125 MET B O 1
ATOM 2947 N N . GLY B 1 126 ? -40.749 68.818 21.049 1.00 87.46 126 GLY B N 1
ATOM 2948 C CA . GLY B 1 126 ? -39.467 69.348 21.472 1.00 85.38 126 GLY B CA 1
ATOM 2949 C C . GLY B 1 126 ? -39.347 70.862 21.508 1.00 84.06 126 GLY B C 1
ATOM 2950 O O . GLY B 1 126 ? -40.337 71.592 21.605 1.00 82.50 126 GLY B O 1
ATOM 2951 N N . LEU B 1 127 ? -38.105 71.325 21.409 1.00 83.18 127 LEU B N 1
ATOM 2952 C CA . LEU B 1 127 ? -37.776 72.743 21.453 1.00 82.67 127 LEU B CA 1
ATOM 2953 C C . LEU B 1 127 ? -37.566 73.386 20.069 1.00 82.21 127 LEU B C 1
ATOM 2954 O O . LEU B 1 127 ? -36.790 72.887 19.254 1.00 82.86 127 LEU B O 1
ATOM 2959 N N . GLY B 1 128 ? -38.254 74.498 19.814 1.00 81.03 128 GLY B N 1
ATOM 2960 C CA . GLY B 1 128 ? -38.127 75.181 18.532 1.00 80.74 128 GLY B CA 1
ATOM 2961 C C . GLY B 1 128 ? -37.659 76.622 18.670 1.00 80.64 128 GLY B C 1
ATOM 2962 O O . GLY B 1 128 ? -37.484 77.102 19.787 1.00 82.08 128 GLY B O 1
ATOM 2963 N N . THR B 1 129 ? -37.460 77.325 17.555 1.00 79.75 129 THR B N 1
ATOM 2964 C CA . THR B 1 129 ? -36.995 78.717 17.616 1.00 78.74 129 THR B CA 1
ATOM 2965 C C . THR B 1 129 ? -37.086 79.488 16.307 1.00 77.95 129 THR B C 1
ATOM 2966 O O . THR B 1 129 ? -37.159 78.904 15.230 1.00 77.87 129 THR B O 1
ATOM 2970 N N . ASP B 1 130 ? -37.080 80.811 16.418 1.00 77.45 130 ASP B N 1
ATOM 2971 C CA . ASP B 1 130 ? -37.109 81.683 15.252 1.00 78.21 130 ASP B CA 1
ATOM 2972 C C . ASP B 1 130 ? -35.764 82.404 15.197 1.00 77.78 130 ASP B C 1
ATOM 2973 O O . ASP B 1 130 ? -35.300 82.936 16.207 1.00 77.95 130 ASP B O 1
ATOM 2978 N N . ILE B 1 131 ? -35.122 82.404 14.031 1.00 76.93 131 ILE B N 1
ATOM 2979 C CA . ILE B 1 131 ? -33.832 83.071 13.893 1.00 75.58 131 ILE B CA 1
ATOM 2980 C C . ILE B 1 131 ? -33.926 84.377 13.118 1.00 75.68 131 ILE B C 1
ATOM 2981 O O . ILE B 1 131 ? -34.592 84.469 12.081 1.00 73.71 131 ILE B O 1
ATOM 2986 N N . ASP B 1 132 ? -33.246 85.390 13.640 1.00 76.24 132 ASP B N 1
ATOM 2987 C CA . ASP B 1 132 ? -33.223 86.693 13.006 1.00 77.34 132 ASP B CA 1
ATOM 2988 C C . ASP B 1 132 ? -31.919 86.807 12.235 1.00 75.86 132 ASP B C 1
ATOM 2989 O O . ASP B 1 132 ? -30.865 87.068 12.813 1.00 75.40 132 ASP B O 1
ATOM 2994 N N . THR B 1 133 ? -32.002 86.606 10.926 1.00 73.47 133 THR B N 1
ATOM 2995 C CA . THR B 1 133 ? -30.828 86.651 10.075 1.00 72.11 133 THR B CA 1
ATOM 2996 C C . THR B 1 133 ? -30.426 88.040 9.619 1.00 69.54 133 THR B C 1
ATOM 2997 O O . THR B 1 133 ? -29.384 88.210 9.002 1.00 69.19 133 THR B O 1
ATOM 3001 N N . GLY B 1 134 ? -31.241 89.039 9.912 1.00 67.08 134 GLY B N 1
ATOM 3002 C CA . GLY B 1 134 ? -30.888 90.374 9.474 1.00 63.73 134 GLY B CA 1
ATOM 3003 C C . GLY B 1 134 ? -31.083 90.491 7.976 1.00 61.44 134 GLY B C 1
ATOM 3004 O O . GLY B 1 134 ? -30.694 91.481 7.356 1.00 60.96 134 GLY B O 1
ATOM 3005 N N . LEU B 1 135 ? -31.688 89.458 7.402 1.00 58.94 135 LEU B N 1
ATOM 3006 C CA . LEU B 1 135 ? -31.985 89.407 5.980 1.00 56.49 135 LEU B CA 1
ATOM 3007 C C . LEU B 1 135 ? -33.513 89.429 5.818 1.00 56.71 135 LEU B C 1
ATOM 3008 O O . LEU B 1 135 ? -34.247 89.227 6.789 1.00 56.91 135 LEU B O 1
ATOM 3013 N N . PRO B 1 136 ? -34.013 89.677 4.593 1.00 55.91 136 PRO B N 1
ATOM 3014 C CA . PRO B 1 136 ? -35.455 89.721 4.313 1.00 55.51 136 PRO B CA 1
ATOM 3015 C C . PRO B 1 136 ? -36.007 88.306 4.144 1.00 56.16 136 PRO B C 1
ATOM 3016 O O . PRO B 1 136 ? -36.448 87.927 3.053 1.00 56.71 136 PRO B O 1
ATOM 3020 N N . MET B 1 137 ? -35.970 87.524 5.214 1.00 55.90 137 MET B N 1
ATOM 3021 C CA . MET B 1 137 ? -36.459 86.155 5.167 1.00 56.01 137 MET B CA 1
ATOM 3022 C C . MET B 1 137 ? -36.843 85.726 6.567 1.00 56.85 137 MET B C 1
ATOM 3023 O O . MET B 1 137 ? -36.608 86.451 7.529 1.00 57.53 137 MET B O 1
ATOM 3028 N N . SER B 1 138 ? -37.435 84.544 6.679 1.00 57.41 138 SER B N 1
ATOM 3029 C CA . SER B 1 138 ? -37.814 84.005 7.978 1.00 57.42 138 SER B CA 1
ATOM 3030 C C . SER B 1 138 ? -37.043 82.707 8.077 1.00 56.22 138 SER B C 1
ATOM 3031 O O . SER B 1 138 ? -36.848 82.026 7.071 1.00 56.67 138 SER B O 1
ATOM 3034 N N . LEU B 1 139 ? -36.588 82.373 9.276 1.00 53.97 139 LEU B N 1
ATOM 3035 C CA . LEU B 1 139 ? -35.821 81.157 9.473 1.00 52.80 139 LEU B CA 1
ATOM 3036 C C . LEU B 1 139 ? -36.204 80.533 10.807 1.00 54.12 139 LEU B C 1
ATOM 3037 O O . LEU B 1 139 ? -36.185 81.201 11.837 1.00 53.68 139 LEU B O 1
ATOM 3042 N N . SER B 1 140 ? -36.565 79.251 10.774 1.00 56.06 140 SER B N 1
ATOM 3043 C CA . SER B 1 140 ? -36.967 78.520 11.971 1.00 57.09 140 SER B CA 1
ATOM 3044 C C . SER B 1 140 ? -36.242 77.192 12.079 1.00 58.03 140 SER B C 1
ATOM 3045 O O . SER B 1 140 ? -35.996 76.530 11.073 1.00 59.24 140 SER B O 1
ATOM 3048 N N . MET B 1 141 ? -35.907 76.814 13.308 1.00 58.75 141 MET B N 1
ATOM 3049 C CA . MET B 1 141 ? -35.227 75.552 13.586 1.00 60.13 141 MET B CA 1
ATOM 3050 C C . MET B 1 141 ? -35.905 74.856 14.769 1.00 61.16 141 MET B C 1
ATOM 3051 O O . MET B 1 141 ? -36.238 75.494 15.770 1.00 61.63 141 MET B O 1
ATOM 3056 N N . ASN B 1 142 ? -36.105 73.547 14.648 1.00 61.32 142 ASN B N 1
ATOM 3057 C CA . ASN B 1 142 ? -36.760 72.773 15.691 1.00 60.03 142 ASN B CA 1
ATOM 3058 C C . ASN B 1 142 ? -36.067 71.436 15.868 1.00 60.58 142 ASN B C 1
ATOM 3059 O O . ASN B 1 142 ? -35.508 70.890 14.922 1.00 61.30 142 ASN B O 1
ATOM 3064 N N . VAL B 1 143 ? -36.076 70.927 17.092 1.00 61.17 143 VAL B N 1
ATOM 3065 C CA . VAL B 1 143 ? -35.507 69.615 17.382 1.00 62.45 143 VAL B CA 1
ATOM 3066 C C . VAL B 1 143 ? -36.552 68.895 18.197 1.00 64.49 143 VAL B C 1
ATOM 3067 O O . VAL B 1 143 ? -37.099 69.454 19.145 1.00 65.27 143 VAL B O 1
ATOM 3071 N N . TYR B 1 144 ? -36.847 67.659 17.825 1.00 65.75 144 TYR B N 1
ATOM 3072 C CA . TYR B 1 144 ? -37.849 66.915 18.549 1.00 66.11 144 TYR B CA 1
ATOM 3073 C C . TYR B 1 144 ? -37.390 65.525 18.928 1.00 68.95 144 TYR B C 1
ATOM 3074 O O . TYR B 1 144 ? -36.363 65.020 18.467 1.00 68.78 144 TYR B O 1
ATOM 3083 N N . ALA B 1 145 ? -38.188 64.922 19.796 1.00 72.35 145 ALA B N 1
ATOM 3084 C CA . ALA B 1 145 ? -38.006 63.554 20.234 1.00 74.40 145 ALA B CA 1
ATOM 3085 C C . ALA B 1 145 ? -39.378 63.050 19.805 1.00 76.84 145 ALA B C 1
ATOM 3086 O O . ALA B 1 145 ? -40.312 63.855 19.649 1.00 75.54 145 ALA B O 1
ATOM 3088 N N . LYS B 1 146 ? -39.529 61.753 19.581 1.00 80.57 146 LYS B N 1
ATOM 3089 C CA . LYS B 1 146 ? -40.843 61.290 19.169 1.00 84.24 146 LYS B CA 1
ATOM 3090 C C . LYS B 1 146 ? -41.300 59.962 19.746 1.00 87.43 146 LYS B C 1
ATOM 3091 O O . LYS B 1 146 ? -40.490 59.087 20.076 1.00 86.77 146 LYS B O 1
ATOM 3097 N N . TYR B 1 147 ? -42.617 59.838 19.883 1.00 91.30 147 TYR B N 1
ATOM 3098 C CA . TYR B 1 147 ? -43.211 58.595 20.334 1.00 95.58 147 TYR B CA 1
ATOM 3099 C C . TYR B 1 147 ? -43.921 58.073 19.092 1.00 97.37 147 TYR B C 1
ATOM 3100 O O . TYR B 1 147 ? -44.628 58.821 18.402 1.00 97.04 147 TYR B O 1
ATOM 3109 N N . GLN B 1 148 ? -43.715 56.796 18.799 1.00 99.95 148 GLN B N 1
ATOM 3110 C CA . GLN B 1 148 ? -44.330 56.184 17.635 1.00 103.06 148 GLN B CA 1
ATOM 3111 C C . GLN B 1 148 ? -45.490 55.283 18.049 1.00 105.70 148 GLN B C 1
ATOM 3112 O O . GLN B 1 148 ? -45.363 54.479 18.973 1.00 106.20 148 GLN B O 1
ATOM 3118 N N . TRP B 1 149 ? -46.629 55.441 17.386 1.00 108.20 149 TRP B N 1
ATOM 3119 C CA . TRP B 1 149 ? -47.778 54.592 17.661 1.00 110.25 149 TRP B CA 1
ATOM 3120 C C . TRP B 1 149 ? -47.862 53.631 16.485 1.00 110.25 149 TRP B C 1
ATOM 3121 O O . TRP B 1 149 ? -47.012 52.749 16.346 1.00 109.13 149 TRP B O 1
ATOM 3132 N N . GLN B 1 150 ? -48.866 53.798 15.632 1.00 111.25 150 GLN B N 1
ATOM 3133 C CA . GLN B 1 150 ? -48.984 52.931 14.468 1.00 112.81 150 GLN B CA 1
ATOM 3134 C C . GLN B 1 150 ? -48.029 53.412 13.394 1.00 113.39 150 GLN B C 1
ATOM 3135 O O . GLN B 1 150 ? -47.890 54.614 13.162 1.00 113.21 150 GLN B O 1
ATOM 3141 N N . ASN B 1 151 ? -47.377 52.463 12.736 1.00 114.02 151 ASN B N 1
ATOM 3142 C CA . ASN B 1 151 ? -46.430 52.783 11.688 1.00 114.81 151 ASN B CA 1
ATOM 3143 C C . ASN B 1 151 ? -46.506 51.701 10.621 1.00 115.15 151 ASN B C 1
ATOM 3144 O O . ASN B 1 151 ? -45.527 51.004 10.354 1.00 115.24 151 ASN B O 1
ATOM 3149 N N . TYR B 1 152 ? -47.686 51.566 10.022 1.00 115.38 152 TYR B N 1
ATOM 3150 C CA . TYR B 1 152 ? -47.922 50.578 8.979 1.00 116.03 152 TYR B CA 1
ATOM 3151 C C . TYR B 1 152 ? -47.401 49.204 9.386 1.00 116.26 152 TYR B C 1
ATOM 3152 O O . TYR B 1 152 ? -46.905 48.446 8.551 1.00 116.63 152 TYR B O 1
ATOM 3161 N N . GLY B 1 153 ? -47.508 48.899 10.676 1.00 116.00 153 GLY B N 1
ATOM 3162 C CA . GLY B 1 153 ? -47.060 47.614 11.184 1.00 116.04 153 GLY B CA 1
ATOM 3163 C C . GLY B 1 153 ? -45.556 47.428 11.291 1.00 116.58 153 GLY B C 1
ATOM 3164 O O . GLY B 1 153 ? -45.082 46.296 11.395 1.00 116.76 153 GLY B O 1
ATOM 3165 N N . ALA B 1 154 ? -44.805 48.527 11.279 1.00 116.80 154 ALA B N 1
ATOM 3166 C CA . ALA B 1 154 ? -43.348 48.459 11.368 1.00 116.91 154 ALA B CA 1
ATOM 3167 C C . ALA B 1 154 ? -42.866 48.008 12.745 1.00 117.07 154 ALA B C 1
ATOM 3168 O O . ALA B 1 154 ? -43.616 48.030 13.720 1.00 116.62 154 ALA B O 1
ATOM 3170 N N . ALA B 1 155 ? -41.600 47.606 12.813 1.00 117.46 155 ALA B N 1
ATOM 3171 C CA . ALA B 1 155 ? -40.991 47.126 14.050 1.00 117.57 155 ALA B CA 1
ATOM 3172 C C . ALA B 1 155 ? -40.785 48.201 15.117 1.00 117.81 155 ALA B C 1
ATOM 3173 O O . ALA B 1 155 ? -40.402 47.892 16.244 1.00 117.87 155 ALA B O 1
ATOM 3175 N N . ASN B 1 156 ? -41.040 49.458 14.772 1.00 118.34 156 ASN B N 1
ATOM 3176 C CA . ASN B 1 156 ? -40.840 50.548 15.722 1.00 118.25 156 ASN B CA 1
ATOM 3177 C C . ASN B 1 156 ? -42.142 51.136 16.244 1.00 118.67 156 ASN B C 1
ATOM 3178 O O . ASN B 1 156 ? -42.166 52.272 16.720 1.00 119.07 156 ASN B O 1
ATOM 3183 N N . GLU B 1 157 ? -43.226 50.374 16.155 1.00 118.87 157 GLU B N 1
ATOM 3184 C CA . GLU B 1 157 ? -44.512 50.861 16.638 1.00 118.74 157 GLU B CA 1
ATOM 3185 C C . GLU B 1 157 ? -44.550 50.878 18.165 1.00 117.47 157 GLU B C 1
ATOM 3186 O O . GLU B 1 157 ? -43.861 50.098 18.825 1.00 116.96 157 GLU B O 1
ATOM 3192 N N . ASN B 1 158 ? -45.352 51.786 18.712 1.00 116.38 158 ASN B N 1
ATOM 3193 C CA . ASN B 1 158 ? -45.511 51.948 20.159 1.00 115.35 158 ASN B CA 1
ATOM 3194 C C . ASN B 1 158 ? -44.225 51.906 20.977 1.00 114.31 158 ASN B C 1
ATOM 3195 O O . ASN B 1 158 ? -43.910 50.904 21.617 1.00 114.56 158 ASN B O 1
ATOM 3200 N N . GLU B 1 159 ? -43.499 53.018 20.957 1.00 112.90 159 GLU B N 1
ATOM 3201 C CA . GLU B 1 159 ? -42.245 53.166 21.688 1.00 111.21 159 GLU B CA 1
ATOM 3202 C C . GLU B 1 159 ? -41.663 54.534 21.356 1.00 110.43 159 GLU B C 1
ATOM 3203 O O . GLU B 1 159 ? -42.136 55.216 20.443 1.00 110.46 159 GLU B O 1
ATOM 3209 N N . TRP B 1 160 ? -40.660 54.951 22.118 1.00 108.97 160 TRP B N 1
ATOM 3210 C CA . TRP B 1 160 ? -40.000 56.216 21.844 1.00 107.16 160 TRP B CA 1
ATOM 3211 C C . TRP B 1 160 ? -38.930 55.843 20.838 1.00 104.92 160 TRP B C 1
ATOM 3212 O O . TRP B 1 160 ? -38.075 55.005 21.126 1.00 104.47 160 TRP B O 1
ATOM 3223 N N . ASP B 1 161 ? -38.981 56.454 19.658 1.00 102.20 161 ASP B N 1
ATOM 3224 C CA . ASP B 1 161 ? -38.029 56.125 18.605 1.00 98.87 161 ASP B CA 1
ATOM 3225 C C . ASP B 1 161 ? -37.543 57.306 17.767 1.00 96.61 161 ASP B C 1
ATOM 3226 O O . ASP B 1 161 ? -38.338 58.020 17.150 1.00 95.34 161 ASP B O 1
ATOM 3231 N N . GLY B 1 162 ? -36.225 57.495 17.754 1.00 93.94 162 GLY B N 1
ATOM 3232 C CA . GLY B 1 162 ? -35.611 58.557 16.974 1.00 91.14 162 GLY B CA 1
ATOM 3233 C C . GLY B 1 162 ? -35.902 60.022 17.281 1.00 88.53 162 GLY B C 1
ATOM 3234 O O . GLY B 1 162 ? -36.740 60.369 18.122 1.00 87.81 162 GLY B O 1
ATOM 3235 N N . TYR B 1 163 ? -35.183 60.886 16.565 1.00 85.67 163 TYR B N 1
ATOM 3236 C CA . TYR B 1 163 ? -35.314 62.332 16.699 1.00 81.04 163 TYR B CA 1
ATOM 3237 C C . TYR B 1 163 ? -35.408 62.996 15.334 1.00 76.83 163 TYR B C 1
ATOM 3238 O O . TYR B 1 163 ? -35.101 62.386 14.306 1.00 75.85 163 TYR B O 1
ATOM 3247 N N . ARG B 1 164 ? -35.814 64.259 15.339 1.00 71.40 164 ARG B N 1
ATOM 3248 C CA . ARG B 1 164 ? -35.955 65.012 14.112 1.00 67.59 164 ARG B CA 1
ATOM 3249 C C . ARG B 1 164 ? -35.562 66.473 14.238 1.00 68.17 164 ARG B C 1
ATOM 3250 O O . ARG B 1 164 ? -35.990 67.171 15.158 1.00 68.78 164 ARG B O 1
ATOM 3258 N N . PHE B 1 165 ? -34.740 66.930 13.299 1.00 67.59 165 PHE B N 1
ATOM 3259 C CA . PHE B 1 165 ? -34.334 68.324 13.256 1.00 66.40 165 PHE B CA 1
ATOM 3260 C C . PHE B 1 165 ? -35.035 68.905 12.043 1.00 64.96 165 PHE B C 1
ATOM 3261 O O . PHE B 1 165 ? -34.855 68.427 10.934 1.00 65.71 165 PHE B O 1
ATOM 3269 N N . LYS B 1 166 ? -35.857 69.918 12.254 1.00 64.62 166 LYS B N 1
ATOM 3270 C CA . LYS B 1 166 ? -36.577 70.532 11.149 1.00 65.41 166 LYS B CA 1
ATOM 3271 C C . LYS B 1 166 ? -36.123 71.977 10.961 1.00 66.18 166 LYS B C 1
ATOM 3272 O O . LYS B 1 166 ? -36.108 72.765 11.908 1.00 67.43 166 LYS B O 1
ATOM 3278 N N . ILE B 1 167 ? -35.742 72.324 9.739 1.00 65.19 167 ILE B N 1
ATOM 3279 C CA . ILE B 1 167 ? -35.317 73.679 9.450 1.00 63.72 167 ILE B CA 1
ATOM 3280 C C . ILE B 1 167 ? -36.120 74.187 8.264 1.00 63.00 167 ILE B C 1
ATOM 3281 O O . ILE B 1 167 ? -36.128 73.573 7.206 1.00 62.78 167 ILE B O 1
ATOM 3286 N N . LYS B 1 168 ? -36.829 75.290 8.448 1.00 62.61 168 LYS B N 1
ATOM 3287 C CA . LYS B 1 168 ? -37.610 75.839 7.354 1.00 63.56 168 LYS B CA 1
ATOM 3288 C C . LYS B 1 168 ? -37.380 77.327 7.239 1.00 63.43 168 LYS B C 1
ATOM 3289 O O . LYS B 1 168 ? -37.115 78.000 8.232 1.00 64.35 168 LYS B O 1
ATOM 3295 N N . TYR B 1 169 ? -37.470 77.839 6.019 1.00 62.11 169 TYR B N 1
ATOM 3296 C CA . TYR B 1 169 ? -37.257 79.253 5.781 1.00 61.58 169 TYR B CA 1
ATOM 3297 C C . TYR B 1 169 ? -38.139 79.803 4.677 1.00 60.96 169 TYR B C 1
ATOM 3298 O O . TYR B 1 169 ? -38.400 79.144 3.676 1.00 61.40 169 TYR B O 1
ATOM 3307 N N . PHE B 1 170 ? -38.609 81.024 4.881 1.00 60.44 170 PHE B N 1
ATOM 3308 C CA . PHE B 1 170 ? -39.480 81.679 3.925 1.00 60.57 170 PHE B CA 1
ATOM 3309 C C . PHE B 1 170 ? -38.733 82.871 3.349 1.00 60.38 170 PHE B C 1
ATOM 3310 O O . PHE B 1 170 ? -38.079 83.618 4.080 1.00 60.86 170 PHE B O 1
ATOM 3318 N N . VAL B 1 171 ? -38.830 83.052 2.041 1.00 58.83 171 VAL B N 1
ATOM 3319 C CA . VAL B 1 171 ? -38.127 84.145 1.408 1.00 58.80 171 VAL B CA 1
ATOM 3320 C C . VAL B 1 171 ? -38.917 84.833 0.314 1.00 60.02 171 VAL B C 1
ATOM 3321 O O . VAL B 1 171 ? -39.055 84.307 -0.795 1.00 60.86 171 VAL B O 1
ATOM 3325 N N . PRO B 1 172 ? -39.456 86.022 0.610 1.00 60.42 172 PRO B N 1
ATOM 3326 C CA . PRO B 1 172 ? -40.229 86.783 -0.380 1.00 60.40 172 PRO B CA 1
ATOM 3327 C C . PRO B 1 172 ? -39.294 87.154 -1.529 1.00 61.58 172 PRO B C 1
ATOM 3328 O O . PRO B 1 172 ? -38.205 87.672 -1.291 1.00 62.24 172 PRO B O 1
ATOM 3332 N N . ILE B 1 173 ? -39.699 86.883 -2.764 1.00 63.29 173 ILE B N 1
ATOM 3333 C CA . ILE B 1 173 ? -38.855 87.197 -3.914 1.00 65.91 173 ILE B CA 1
ATOM 3334 C C . ILE B 1 173 ? -39.262 88.504 -4.584 1.00 70.17 173 ILE B C 1
ATOM 3335 O O . ILE B 1 173 ? -38.643 89.540 -4.343 1.00 71.26 173 ILE B O 1
ATOM 3340 N N . THR B 1 174 ? -40.295 88.470 -5.420 1.00 74.83 174 THR B N 1
ATOM 3341 C CA . THR B 1 174 ? -40.768 89.684 -6.092 1.00 79.78 174 THR B CA 1
ATOM 3342 C C . THR B 1 174 ? -42.236 89.578 -6.493 1.00 82.60 174 THR B C 1
ATOM 3343 O O . THR B 1 174 ? -42.991 88.743 -5.986 1.00 82.83 174 THR B O 1
ATOM 3347 N N . ASP B 1 175 ? -42.629 90.460 -7.403 1.00 85.35 175 ASP B N 1
ATOM 3348 C CA . ASP B 1 175 ? -43.973 90.458 -7.938 1.00 87.36 175 ASP B CA 1
ATOM 3349 C C . ASP B 1 175 ? -43.800 90.001 -9.367 1.00 89.07 175 ASP B C 1
ATOM 3350 O O . ASP B 1 175 ? -43.002 90.560 -10.124 1.00 89.44 175 ASP B O 1
ATOM 3355 N N . LEU B 1 176 ? -44.542 88.966 -9.727 1.00 90.92 176 LEU B N 1
ATOM 3356 C CA . LEU B 1 176 ? -44.453 88.392 -11.058 1.00 92.77 176 LEU B CA 1
ATOM 3357 C C . LEU B 1 176 ? -45.847 88.070 -11.585 1.00 93.77 176 LEU B C 1
ATOM 3358 O O . LEU B 1 176 ? -46.669 87.489 -10.873 1.00 94.10 176 LEU B O 1
ATOM 3363 N N . TRP B 1 177 ? -46.112 88.473 -12.826 1.00 94.63 177 TRP B N 1
ATOM 3364 C CA . TRP B 1 177 ? -47.404 88.243 -13.475 1.00 95.79 177 TRP B CA 1
ATOM 3365 C C . TRP B 1 177 ? -48.620 88.694 -12.662 1.00 95.69 177 TRP B C 1
ATOM 3366 O O . TRP B 1 177 ? -49.664 88.036 -12.684 1.00 95.35 177 TRP B O 1
ATOM 3377 N N . GLY B 1 178 ? -48.488 89.811 -11.952 1.00 95.29 178 GLY B N 1
ATOM 3378 C CA . GLY B 1 178 ? -49.599 90.315 -11.161 1.00 94.17 178 GLY B CA 1
ATOM 3379 C C . GLY B 1 178 ? -49.729 89.681 -9.788 1.00 93.58 178 GLY B C 1
ATOM 3380 O O . GLY B 1 178 ? -50.568 90.082 -8.980 1.00 92.66 178 GLY B O 1
ATOM 3381 N N . GLY B 1 179 ? -48.902 88.679 -9.519 1.00 93.41 179 GLY B N 1
ATOM 3382 C CA . GLY B 1 179 ? -48.950 88.029 -8.225 1.00 92.92 179 GLY B CA 1
ATOM 3383 C C . GLY B 1 179 ? -47.648 88.219 -7.475 1.00 92.19 179 GLY B C 1
ATOM 3384 O O . GLY B 1 179 ? -46.753 88.936 -7.935 1.00 92.60 179 GLY B O 1
ATOM 3385 N N . GLN B 1 180 ? -47.544 87.577 -6.315 1.00 90.90 180 GLN B N 1
ATOM 3386 C CA . GLN B 1 180 ? -46.340 87.656 -5.497 1.00 89.06 180 GLN B CA 1
ATOM 3387 C C . GLN B 1 180 ? -45.577 86.340 -5.435 1.00 86.07 180 GLN B C 1
ATOM 3388 O O . GLN B 1 180 ? -45.989 85.394 -4.754 1.00 85.54 180 GLN B O 1
ATOM 3394 N N . LEU B 1 181 ? -44.454 86.293 -6.143 1.00 82.08 181 LEU B N 1
ATOM 3395 C CA . LEU B 1 181 ? -43.620 85.106 -6.175 1.00 78.43 181 LEU B CA 1
ATOM 3396 C C . LEU B 1 181 ? -42.751 85.028 -4.932 1.00 75.28 181 LEU B C 1
ATOM 3397 O O . LEU B 1 181 ? -42.151 86.017 -4.532 1.00 75.86 181 LEU B O 1
ATOM 3402 N N . SER B 1 182 ? -42.691 83.854 -4.318 1.00 72.02 182 SER B N 1
ATOM 3403 C CA . SER B 1 182 ? -41.865 83.670 -3.131 1.00 69.23 182 SER B CA 1
ATOM 3404 C C . SER B 1 182 ? -41.242 82.277 -3.115 1.00 66.96 182 SER B C 1
ATOM 3405 O O . SER B 1 182 ? -41.608 81.403 -3.910 1.00 66.94 182 SER B O 1
ATOM 3408 N N . TYR B 1 183 ? -40.292 82.082 -2.209 1.00 63.22 183 TYR B N 1
ATOM 3409 C CA . TYR B 1 183 ? -39.601 80.810 -2.091 1.00 58.88 183 TYR B CA 1
ATOM 3410 C C . TYR B 1 183 ? -39.714 80.257 -0.682 1.00 56.40 183 TYR B C 1
ATOM 3411 O O . TYR B 1 183 ? -39.569 80.984 0.300 1.00 55.12 183 TYR B O 1
ATOM 3420 N N . ILE B 1 184 ? -39.984 78.963 -0.592 1.00 54.35 184 ILE B N 1
ATOM 3421 C CA . ILE B 1 184 ? -40.092 78.313 0.695 1.00 53.79 184 ILE B CA 1
ATOM 3422 C C . ILE B 1 184 ? -39.226 77.090 0.659 1.00 52.45 184 ILE B C 1
ATOM 3423 O O . ILE B 1 184 ? -39.141 76.421 -0.366 1.00 52.18 184 ILE B O 1
ATOM 3428 N N . GLY B 1 185 ? -38.588 76.796 1.785 1.00 51.64 185 GLY B N 1
ATOM 3429 C CA . GLY B 1 185 ? -37.722 75.638 1.850 1.00 51.18 185 GLY B CA 1
ATOM 3430 C C . GLY B 1 185 ? -37.650 75.089 3.252 1.00 50.49 185 GLY B C 1
ATOM 3431 O O . GLY B 1 185 ? -37.485 75.850 4.197 1.00 51.20 185 GLY B O 1
ATOM 3432 N N . PHE B 1 186 ? -37.802 73.773 3.388 1.00 49.73 186 PHE B N 1
ATOM 3433 C CA . PHE B 1 186 ? -37.725 73.119 4.687 1.00 48.69 186 PHE B CA 1
ATOM 3434 C C . PHE B 1 186 ? -37.134 71.725 4.556 1.00 48.17 186 PHE B C 1
ATOM 3435 O O . PHE B 1 186 ? -37.218 71.093 3.501 1.00 49.38 186 PHE B O 1
ATOM 3443 N N . THR B 1 187 ? -36.515 71.251 5.627 1.00 45.66 187 THR B N 1
ATOM 3444 C CA . THR B 1 187 ? -35.891 69.948 5.599 1.00 44.98 187 THR B CA 1
ATOM 3445 C C . THR B 1 187 ? -36.071 69.220 6.910 1.00 46.88 187 THR B C 1
ATOM 3446 O O . THR B 1 187 ? -35.899 69.800 7.981 1.00 46.46 187 THR B O 1
ATOM 3450 N N . ASN B 1 188 ? -36.405 67.938 6.813 1.00 48.17 188 ASN B N 1
ATOM 3451 C CA . ASN B 1 188 ? -36.605 67.110 7.985 1.00 49.58 188 ASN B CA 1
ATOM 3452 C C . ASN B 1 188 ? -35.494 66.086 8.084 1.00 49.97 188 ASN B C 1
ATOM 3453 O O . ASN B 1 188 ? -35.437 65.138 7.307 1.00 51.90 188 ASN B O 1
ATOM 3458 N N . PHE B 1 189 ? -34.587 66.295 9.022 1.00 49.83 189 PHE B N 1
ATOM 3459 C CA . PHE B 1 189 ? -33.501 65.355 9.211 1.00 50.78 189 PHE B CA 1
ATOM 3460 C C . PHE B 1 189 ? -33.924 64.458 10.350 1.00 51.73 189 PHE B C 1
ATOM 3461 O O . PHE B 1 189 ? -34.090 64.916 11.470 1.00 52.93 189 PHE B O 1
ATOM 3469 N N . ASP B 1 190 ? -34.108 63.181 10.055 1.00 53.33 190 ASP B N 1
ATOM 3470 C CA . ASP B 1 190 ? -34.513 62.212 11.056 1.00 54.99 190 ASP B CA 1
ATOM 3471 C C . ASP B 1 190 ? -33.386 61.227 11.266 1.00 57.01 190 ASP B C 1
ATOM 3472 O O . ASP B 1 190 ? -32.744 60.787 10.310 1.00 58.53 190 ASP B O 1
ATOM 3477 N N . TRP B 1 191 ? -33.135 60.878 12.518 1.00 58.43 191 TRP B N 1
ATOM 3478 C CA . TRP B 1 191 ? -32.060 59.947 12.815 1.00 59.55 191 TRP B CA 1
ATOM 3479 C C . TRP B 1 191 ? -32.276 59.341 14.190 1.00 61.61 191 TRP B C 1
ATOM 3480 O O . TRP B 1 191 ? -33.139 59.792 14.949 1.00 61.42 191 TRP B O 1
ATOM 3491 N N . GLY B 1 192 ? -31.481 58.326 14.508 1.00 63.06 192 GLY B N 1
ATOM 3492 C CA . GLY B 1 192 ? -31.581 57.704 15.813 1.00 67.43 192 GLY B CA 1
ATOM 3493 C C . GLY B 1 192 ? -32.676 56.675 16.022 1.00 70.29 192 GLY B C 1
ATOM 3494 O O . GLY B 1 192 ? -32.772 56.091 17.103 1.00 71.25 192 GLY B O 1
ATOM 3495 N N . SER B 1 193 ? -33.515 56.457 15.014 1.00 72.04 193 SER B N 1
ATOM 3496 C CA . SER B 1 193 ? -34.576 55.465 15.126 1.00 72.18 193 SER B CA 1
ATOM 3497 C C . SER B 1 193 ? -33.907 54.100 15.236 1.00 72.86 193 SER B C 1
ATOM 3498 O O . SER B 1 193 ? -32.707 53.972 14.987 1.00 71.44 193 SER B O 1
ATOM 3501 N N . ASP B 1 194 ? -34.675 53.084 15.615 1.00 75.06 194 ASP B N 1
ATOM 3502 C CA . ASP B 1 194 ? -34.121 51.740 15.759 1.00 77.62 194 ASP B CA 1
ATOM 3503 C C . ASP B 1 194 ? -34.541 50.774 14.649 1.00 78.23 194 ASP B C 1
ATOM 3504 O O . ASP B 1 194 ? -34.107 49.618 14.645 1.00 78.34 194 ASP B O 1
ATOM 3509 N N . LEU B 1 195 ? -35.383 51.230 13.716 1.00 78.38 195 LEU B N 1
ATOM 3510 C CA . LEU B 1 195 ? -35.781 50.382 12.591 1.00 78.66 195 LEU B CA 1
ATOM 3511 C C . LEU B 1 195 ? -34.490 50.041 11.863 1.00 80.02 195 LEU B C 1
ATOM 3512 O O . LEU B 1 195 ? -33.413 50.476 12.260 1.00 81.78 195 LEU B O 1
ATOM 3517 N N . GLY B 1 196 ? -34.572 49.296 10.777 1.00 80.37 196 GLY B N 1
ATOM 3518 C CA . GLY B 1 196 ? -33.340 48.978 10.085 1.00 82.14 196 GLY B CA 1
ATOM 3519 C C . GLY B 1 196 ? -32.612 47.972 10.942 1.00 83.13 196 GLY B C 1
ATOM 3520 O O . GLY B 1 196 ? -32.347 46.855 10.501 1.00 84.39 196 GLY B O 1
ATOM 3521 N N . ASP B 1 197 ? -32.282 48.360 12.169 1.00 83.27 197 ASP B N 1
ATOM 3522 C CA . ASP B 1 197 ? -31.623 47.436 13.081 1.00 82.74 197 ASP B CA 1
ATOM 3523 C C . ASP B 1 197 ? -32.621 46.307 13.310 1.00 81.02 197 ASP B C 1
ATOM 3524 O O . ASP B 1 197 ? -32.315 45.135 13.099 1.00 80.74 197 ASP B O 1
ATOM 3529 N N . ASP B 1 198 ? -33.829 46.699 13.712 1.00 79.38 198 ASP B N 1
ATOM 3530 C CA . ASP B 1 198 ? -34.913 45.773 14.034 1.00 78.35 198 ASP B CA 1
ATOM 3531 C C . ASP B 1 198 ? -35.803 45.268 12.902 1.00 76.85 198 ASP B C 1
ATOM 3532 O O . ASP B 1 198 ? -36.894 44.755 13.146 1.00 75.96 198 ASP B O 1
ATOM 3537 N N . SER B 1 199 ? -35.355 45.420 11.668 1.00 75.14 199 SER B N 1
ATOM 3538 C CA . SER B 1 199 ? -36.131 44.930 10.545 1.00 73.51 199 SER B CA 1
ATOM 3539 C C . SER B 1 199 ? -35.249 43.884 9.900 1.00 71.73 199 SER B C 1
ATOM 3540 O O . SER B 1 199 ? -34.088 43.746 10.290 1.00 72.90 199 SER B O 1
ATOM 3543 N N . GLY B 1 200 ? -35.775 43.137 8.939 1.00 68.62 200 GLY B N 1
ATOM 3544 C CA . GLY B 1 200 ? -34.960 42.105 8.323 1.00 66.93 200 GLY B CA 1
ATOM 3545 C C . GLY B 1 200 ? -34.028 42.602 7.241 1.00 65.81 200 GLY B C 1
ATOM 3546 O O . GLY B 1 200 ? -33.738 43.789 7.157 1.00 66.88 200 GLY B O 1
ATOM 3547 N N . ASN B 1 201 ? -33.541 41.686 6.417 1.00 65.14 201 ASN B N 1
ATOM 3548 C CA . ASN B 1 201 ? -32.665 42.059 5.320 1.00 66.00 201 ASN B CA 1
ATOM 3549 C C . ASN B 1 201 ? -33.459 41.913 4.033 1.00 64.82 201 ASN B C 1
ATOM 3550 O O . ASN B 1 201 ? -34.560 41.373 4.029 1.00 64.67 201 ASN B O 1
ATOM 3555 N N . ALA B 1 202 ? -32.894 42.401 2.939 1.00 63.87 202 ALA B N 1
ATOM 3556 C CA . ALA B 1 202 ? -33.552 42.317 1.653 1.00 62.00 202 ALA B CA 1
ATOM 3557 C C . ALA B 1 202 ? -32.955 41.157 0.885 1.00 60.74 202 ALA B C 1
ATOM 3558 O O . ALA B 1 202 ? -31.942 40.593 1.294 1.00 59.54 202 ALA B O 1
ATOM 3560 N N . ILE B 1 203 ? -33.596 40.797 -0.221 1.00 59.45 203 ILE B N 1
ATOM 3561 C CA . ILE B 1 203 ? -33.118 39.725 -1.083 1.00 60.32 203 ILE B CA 1
ATOM 3562 C C . ILE B 1 203 ? -31.685 40.152 -1.393 1.00 62.24 203 ILE B C 1
ATOM 3563 O O . ILE B 1 203 ? -30.749 39.348 -1.487 1.00 60.64 203 ILE B O 1
ATOM 3568 N N . ASN B 1 204 ? -31.569 41.469 -1.520 1.00 65.46 204 ASN B N 1
ATOM 3569 C CA . ASN B 1 204 ? -30.356 42.224 -1.823 1.00 65.80 204 ASN B CA 1
ATOM 3570 C C . ASN B 1 204 ? -29.142 41.941 -0.942 1.00 66.15 204 ASN B C 1
ATOM 3571 O O . ASN B 1 204 ? -28.010 42.076 -1.390 1.00 66.68 204 ASN B O 1
ATOM 3576 N N . GLY B 1 205 ? -29.380 41.565 0.310 1.00 65.85 205 GLY B N 1
ATOM 3577 C CA . GLY B 1 205 ? -28.289 41.316 1.229 1.00 64.93 205 GLY B CA 1
ATOM 3578 C C . GLY B 1 205 ? -28.236 42.456 2.234 1.00 65.97 205 GLY B C 1
ATOM 3579 O O . GLY B 1 205 ? -27.999 42.249 3.427 1.00 66.53 205 GLY B O 1
ATOM 3580 N N . ILE B 1 206 ? -28.473 43.674 1.752 1.00 66.12 206 ILE B N 1
ATOM 3581 C CA . ILE B 1 206 ? -28.460 44.863 2.605 1.00 64.90 206 ILE B CA 1
ATOM 3582 C C . ILE B 1 206 ? -29.727 44.868 3.455 1.00 64.76 206 ILE B C 1
ATOM 3583 O O . ILE B 1 206 ? -30.633 44.071 3.226 1.00 64.71 206 ILE B O 1
ATOM 3588 N N . LYS B 1 207 ? -29.798 45.762 4.433 1.00 64.39 207 LYS B N 1
ATOM 3589 C CA . LYS B 1 207 ? -30.984 45.825 5.274 1.00 63.80 207 LYS B CA 1
ATOM 3590 C C . LYS B 1 207 ? -32.137 46.501 4.560 1.00 63.05 207 LYS B C 1
ATOM 3591 O O . LYS B 1 207 ? -31.929 47.324 3.680 1.00 64.94 207 LYS B O 1
ATOM 3597 N N . THR B 1 208 ? -33.357 46.153 4.945 1.00 61.84 208 THR B N 1
ATOM 3598 C CA . THR B 1 208 ? -34.545 46.709 4.310 1.00 60.46 208 THR B CA 1
ATOM 3599 C C . THR B 1 208 ? -34.878 48.120 4.768 1.00 59.79 208 THR B C 1
ATOM 3600 O O . THR B 1 208 ? -35.247 48.970 3.963 1.00 58.96 208 THR B O 1
ATOM 3604 N N . ARG B 1 209 ? -34.753 48.378 6.062 1.00 59.69 209 ARG B N 1
ATOM 3605 C CA . ARG B 1 209 ? -35.078 49.702 6.562 1.00 59.60 209 ARG B CA 1
ATOM 3606 C C . ARG B 1 209 ? -33.895 50.538 7.025 1.00 59.93 209 ARG B C 1
ATOM 3607 O O . ARG B 1 209 ? -32.750 50.085 7.007 1.00 59.87 209 ARG B O 1
ATOM 3615 N N . THR B 1 210 ? -34.189 51.764 7.452 1.00 60.33 210 THR B N 1
ATOM 3616 C CA . THR B 1 210 ? -33.154 52.699 7.862 1.00 60.41 210 THR B CA 1
ATOM 3617 C C . THR B 1 210 ? -33.395 53.391 9.193 1.00 59.67 210 THR B C 1
ATOM 3618 O O . THR B 1 210 ? -34.527 53.744 9.528 1.00 58.36 210 THR B O 1
ATOM 3622 N N . ASN B 1 211 ? -32.308 53.598 9.935 1.00 59.38 211 ASN B N 1
ATOM 3623 C CA . ASN B 1 211 ? -32.353 54.266 11.238 1.00 58.85 211 ASN B CA 1
ATOM 3624 C C . ASN B 1 211 ? -32.565 55.776 11.117 1.00 58.68 211 ASN B C 1
ATOM 3625 O O . ASN B 1 211 ? -33.025 56.428 12.053 1.00 58.05 211 ASN B O 1
ATOM 3630 N N . ASN B 1 212 ? -32.232 56.316 9.948 1.00 58.14 212 ASN B N 1
ATOM 3631 C CA . ASN B 1 212 ? -32.329 57.745 9.678 1.00 55.83 212 ASN B CA 1
ATOM 3632 C C . ASN B 1 212 ? -33.029 58.013 8.352 1.00 54.68 212 ASN B C 1
ATOM 3633 O O . ASN B 1 212 ? -33.373 57.085 7.629 1.00 54.97 212 ASN B O 1
ATOM 3638 N N . SER B 1 213 ? -33.225 59.286 8.026 1.00 53.59 213 SER B N 1
ATOM 3639 C CA . SER B 1 213 ? -33.891 59.645 6.780 1.00 52.68 213 SER B CA 1
ATOM 3640 C C . SER B 1 213 ? -33.961 61.156 6.572 1.00 52.67 213 SER B C 1
ATOM 3641 O O . SER B 1 213 ? -34.104 61.917 7.529 1.00 52.60 213 SER B O 1
ATOM 3644 N N . ILE B 1 214 ? -33.862 61.592 5.319 1.00 51.67 214 ILE B N 1
ATOM 3645 C CA . ILE B 1 214 ? -33.938 63.015 5.026 1.00 51.22 214 ILE B CA 1
ATOM 3646 C C . ILE B 1 214 ? -34.956 63.307 3.937 1.00 51.26 214 ILE B C 1
ATOM 3647 O O . ILE B 1 214 ? -35.051 62.582 2.944 1.00 51.98 214 ILE B O 1
ATOM 3652 N N . ALA B 1 215 ? -35.717 64.375 4.137 1.00 49.81 215 ALA B N 1
ATOM 3653 C CA . ALA B 1 215 ? -36.707 64.795 3.169 1.00 50.50 215 ALA B CA 1
ATOM 3654 C C . ALA B 1 215 ? -36.604 66.310 3.084 1.00 52.04 215 ALA B C 1
ATOM 3655 O O . ALA B 1 215 ? -37.033 67.030 3.987 1.00 52.08 215 ALA B O 1
ATOM 3657 N N . SER B 1 216 ? -36.017 66.785 1.991 1.00 52.39 216 SER B N 1
ATOM 3658 C CA . SER B 1 216 ? -35.819 68.204 1.793 1.00 52.04 216 SER B CA 1
ATOM 3659 C C . SER B 1 216 ? -36.767 68.736 0.730 1.00 52.36 216 SER B C 1
ATOM 3660 O O . SER B 1 216 ? -36.999 68.083 -0.290 1.00 51.15 216 SER B O 1
ATOM 3663 N N . SER B 1 217 ? -37.302 69.931 0.963 1.00 53.21 217 SER B N 1
ATOM 3664 C CA . SER B 1 217 ? -38.253 70.523 0.032 1.00 54.30 217 SER B CA 1
ATOM 3665 C C . SER B 1 217 ? -37.896 71.937 -0.429 1.00 56.05 217 SER B C 1
ATOM 3666 O O . SER B 1 217 ? -37.385 72.742 0.336 1.00 57.08 217 SER B O 1
ATOM 3669 N N . HIS B 1 218 ? -38.181 72.223 -1.693 1.00 58.34 218 HIS B N 1
ATOM 3670 C CA . HIS B 1 218 ? -37.929 73.529 -2.295 1.00 60.06 218 HIS B CA 1
ATOM 3671 C C . HIS B 1 218 ? -39.191 73.953 -3.015 1.00 61.06 218 HIS B C 1
ATOM 3672 O O . HIS B 1 218 ? -39.626 73.307 -3.968 1.00 60.59 218 HIS B O 1
ATOM 3679 N N . ILE B 1 219 ? -39.775 75.050 -2.554 1.00 62.39 219 ILE B N 1
ATOM 3680 C CA . ILE B 1 219 ? -41.020 75.525 -3.118 1.00 63.59 219 ILE B CA 1
ATOM 3681 C C . ILE B 1 219 ? -40.982 76.917 -3.716 1.00 65.33 219 ILE B C 1
ATOM 3682 O O . ILE B 1 219 ? -40.474 77.861 -3.118 1.00 64.77 219 ILE B O 1
ATOM 3687 N N . LEU B 1 220 ? -41.542 77.021 -4.913 1.00 68.53 220 LEU B N 1
ATOM 3688 C CA . LEU B 1 220 ? -41.639 78.274 -5.641 1.00 72.12 220 LEU B CA 1
ATOM 3689 C C . LEU B 1 220 ? -43.145 78.531 -5.701 1.00 74.27 220 LEU B C 1
ATOM 3690 O O . LEU B 1 220 ? -43.878 77.804 -6.373 1.00 74.29 220 LEU B O 1
ATOM 3695 N N . ALA B 1 221 ? -43.608 79.553 -4.991 1.00 76.65 221 ALA B N 1
ATOM 3696 C CA . ALA B 1 221 ? -45.036 79.849 -4.952 1.00 79.36 221 ALA B CA 1
ATOM 3697 C C . ALA B 1 221 ? -45.447 81.203 -5.533 1.00 81.55 221 ALA B C 1
ATOM 3698 O O . ALA B 1 221 ? -44.769 82.209 -5.326 1.00 82.83 221 ALA B O 1
ATOM 3700 N N . LEU B 1 222 ? -46.563 81.212 -6.262 1.00 83.87 222 LEU B N 1
ATOM 3701 C CA . LEU B 1 222 ? -47.107 82.432 -6.862 1.00 86.28 222 LEU B CA 1
ATOM 3702 C C . LEU B 1 222 ? -48.443 82.718 -6.181 1.00 87.92 222 LEU B C 1
ATOM 3703 O O . LEU B 1 222 ? -49.399 81.967 -6.346 1.00 89.04 222 LEU B O 1
ATOM 3708 N N . ASN B 1 223 ? -48.511 83.805 -5.423 1.00 89.50 223 ASN B N 1
ATOM 3709 C CA . ASN B 1 223 ? -49.732 84.140 -4.706 1.00 90.73 223 ASN B CA 1
ATOM 3710 C C . ASN B 1 223 ? -50.494 85.359 -5.186 1.00 92.72 223 ASN B C 1
ATOM 3711 O O . ASN B 1 223 ? -49.965 86.474 -5.227 1.00 92.43 223 ASN B O 1
ATOM 3716 N N . TYR B 1 224 ? -51.752 85.126 -5.542 1.00 94.77 224 TYR B N 1
ATOM 3717 C CA . TYR B 1 224 ? -52.642 86.188 -5.974 1.00 96.09 224 TYR B CA 1
ATOM 3718 C C . TYR B 1 224 ? -53.581 86.398 -4.801 1.00 98.18 224 TYR B C 1
ATOM 3719 O O . TYR B 1 224 ? -53.425 85.744 -3.766 1.00 97.52 224 TYR B O 1
ATOM 3728 N N . ASP B 1 225 ? -54.549 87.296 -4.952 1.00 101.33 225 ASP B N 1
ATOM 3729 C CA . ASP B 1 225 ? -55.481 87.591 -3.866 1.00 104.50 225 ASP B CA 1
ATOM 3730 C C . ASP B 1 225 ? -56.111 86.345 -3.230 1.00 105.66 225 ASP B C 1
ATOM 3731 O O . ASP B 1 225 ? -56.311 86.291 -2.010 1.00 104.99 225 ASP B O 1
ATOM 3736 N N . HIS B 1 226 ? -56.415 85.343 -4.048 1.00 107.15 226 HIS B N 1
ATOM 3737 C CA . HIS B 1 226 ? -57.020 84.118 -3.536 1.00 109.20 226 HIS B CA 1
ATOM 3738 C C . HIS B 1 226 ? -56.399 82.858 -4.121 1.00 109.76 226 HIS B C 1
ATOM 3739 O O . HIS B 1 226 ? -56.168 81.877 -3.411 1.00 109.16 226 HIS B O 1
ATOM 3746 N N . TRP B 1 227 ? -56.140 82.886 -5.423 1.00 110.30 227 TRP B N 1
ATOM 3747 C CA . TRP B 1 227 ? -55.544 81.742 -6.091 1.00 110.57 227 TRP B CA 1
ATOM 3748 C C . TRP B 1 227 ? -54.031 81.771 -6.009 1.00 109.13 227 TRP B C 1
ATOM 3749 O O . TRP B 1 227 ? -53.416 82.841 -6.005 1.00 109.88 227 TRP B O 1
ATOM 3760 N N . HIS B 1 228 ? -53.439 80.585 -5.934 1.00 106.35 228 HIS B N 1
ATOM 3761 C CA . HIS B 1 228 ? -51.995 80.457 -5.883 1.00 102.78 228 HIS B CA 1
ATOM 3762 C C . HIS B 1 228 ? -51.563 79.179 -6.569 1.00 100.20 228 HIS B C 1
ATOM 3763 O O . HIS B 1 228 ? -52.292 78.194 -6.608 1.00 100.23 228 HIS B O 1
ATOM 3770 N N . TYR B 1 229 ? -50.362 79.213 -7.118 1.00 97.03 229 TYR B N 1
ATOM 3771 C CA . TYR B 1 229 ? -49.813 78.072 -7.811 1.00 93.69 229 TYR B CA 1
ATOM 3772 C C . TYR B 1 229 ? -48.459 77.824 -7.182 1.00 89.53 229 TYR B C 1
ATOM 3773 O O . TYR B 1 229 ? -47.728 78.767 -6.892 1.00 89.97 229 TYR B O 1
ATOM 3782 N N . SER B 1 230 ? -48.127 76.560 -6.955 1.00 83.85 230 SER B N 1
ATOM 3783 C CA . SER B 1 230 ? -46.857 76.222 -6.331 1.00 77.98 230 SER B CA 1
ATOM 3784 C C . SER B 1 230 ? -46.159 75.039 -6.993 1.00 74.35 230 SER B C 1
ATOM 3785 O O . SER B 1 230 ? -46.776 74.013 -7.264 1.00 73.72 230 SER B O 1
ATOM 3788 N N . VAL B 1 231 ? -44.870 75.190 -7.267 1.00 70.08 231 VAL B N 1
ATOM 3789 C CA . VAL B 1 231 ? -44.100 74.100 -7.834 1.00 65.52 231 VAL B CA 1
ATOM 3790 C C . VAL B 1 231 ? -43.212 73.635 -6.693 1.00 62.90 231 VAL B C 1
ATOM 3791 O O . VAL B 1 231 ? -42.608 74.448 -6.000 1.00 62.88 231 VAL B O 1
ATOM 3795 N N . VAL B 1 232 ? -43.152 72.331 -6.474 1.00 60.06 232 VAL B N 1
ATOM 3796 C CA . VAL B 1 232 ? -42.347 71.809 -5.386 1.00 57.43 232 VAL B CA 1
ATOM 3797 C C . VAL B 1 232 ? -41.353 70.760 -5.835 1.00 56.38 232 VAL B C 1
ATOM 3798 O O . VAL B 1 232 ? -41.703 69.801 -6.518 1.00 56.65 232 VAL B O 1
ATOM 3802 N N . ALA B 1 233 ? -40.101 70.968 -5.454 1.00 54.76 233 ALA B N 1
ATOM 3803 C CA . ALA B 1 233 ? -39.030 70.040 -5.776 1.00 53.57 233 ALA B CA 1
ATOM 3804 C C . ALA B 1 233 ? -38.682 69.402 -4.444 1.00 52.60 233 ALA B C 1
ATOM 3805 O O . ALA B 1 233 ? -38.364 70.100 -3.482 1.00 52.85 233 ALA B O 1
ATOM 3807 N N . ARG B 1 234 ? -38.752 68.080 -4.377 1.00 50.98 234 ARG B N 1
ATOM 3808 C CA . ARG B 1 234 ? -38.450 67.404 -3.131 1.00 49.56 234 ARG B CA 1
ATOM 3809 C C . ARG B 1 234 ? -37.436 66.297 -3.321 1.00 47.78 234 ARG B C 1
ATOM 3810 O O . ARG B 1 234 ? -37.499 65.528 -4.277 1.00 47.32 234 ARG B O 1
ATOM 3818 N N . TYR B 1 235 ? -36.494 66.233 -2.391 1.00 46.14 235 TYR B N 1
ATOM 3819 C CA . TYR B 1 235 ? -35.440 65.234 -2.421 1.00 43.92 235 TYR B CA 1
ATOM 3820 C C . TYR B 1 235 ? -35.517 64.340 -1.176 1.00 43.85 235 TYR B C 1
ATOM 3821 O O . TYR B 1 235 ? -35.765 64.807 -0.069 1.00 44.55 235 TYR B O 1
ATOM 3830 N N . TRP B 1 236 ? -35.307 63.050 -1.366 1.00 43.38 236 TRP B N 1
ATOM 3831 C CA . TRP B 1 236 ? -35.347 62.117 -0.254 1.00 44.46 236 TRP B CA 1
ATOM 3832 C C . TRP B 1 236 ? -34.028 61.366 -0.163 1.00 46.36 236 TRP B C 1
ATOM 3833 O O . TRP B 1 236 ? -33.365 61.115 -1.173 1.00 46.50 236 TRP B O 1
ATOM 3844 N N . HIS B 1 237 ? -33.640 61.029 1.060 1.00 47.97 237 HIS B N 1
ATOM 3845 C CA . HIS B 1 237 ? -32.464 60.206 1.277 1.00 49.17 237 HIS B CA 1
ATOM 3846 C C . HIS B 1 237 ? -33.039 59.126 2.168 1.00 50.09 237 HIS B C 1
ATOM 38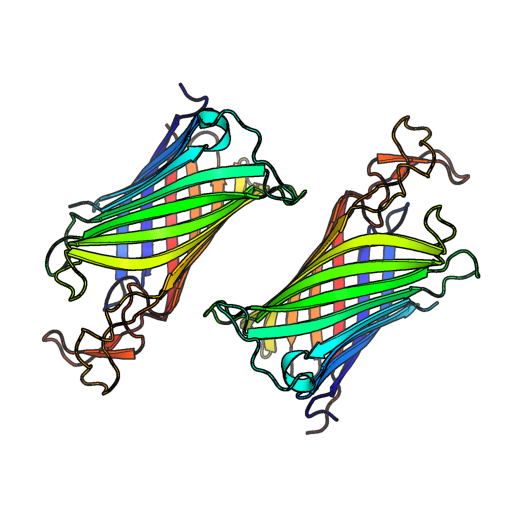47 O O . HIS B 1 237 ? -33.320 59.372 3.350 1.00 50.58 237 HIS B O 1
ATOM 3854 N N . ASP B 1 238 ? -33.242 57.944 1.585 1.00 49.42 238 ASP B N 1
ATOM 3855 C CA . ASP B 1 238 ? -33.849 56.816 2.285 1.00 48.15 238 ASP B CA 1
ATOM 3856 C C . ASP B 1 238 ? -35.266 57.198 2.686 1.00 47.01 238 ASP B C 1
ATOM 3857 O O . ASP B 1 238 ? -35.682 56.991 3.820 1.00 46.63 238 ASP B O 1
ATOM 3862 N N . GLY B 1 239 ? -36.000 57.772 1.745 1.00 46.79 239 GLY B N 1
ATOM 3863 C CA . GLY B 1 239 ? -37.364 58.179 2.020 1.00 48.21 239 GLY B CA 1
ATOM 3864 C C . GLY B 1 239 ? -38.150 57.159 2.822 1.00 48.00 239 GLY B C 1
ATOM 3865 O O . GLY B 1 239 ? -38.035 55.952 2.602 1.00 47.28 239 GLY B O 1
ATOM 3866 N N . GLY B 1 240 ? -38.954 57.659 3.756 1.00 48.65 240 GLY B N 1
ATOM 3867 C CA . GLY B 1 240 ? -39.759 56.796 4.600 1.00 47.74 240 GLY B CA 1
ATOM 3868 C C . GLY B 1 240 ? -38.913 55.791 5.349 1.00 47.18 240 GLY B C 1
ATOM 3869 O O . GLY B 1 240 ? -39.397 54.767 5.816 1.00 47.49 240 GLY B O 1
ATOM 3870 N N . GLN B 1 241 ? -37.633 56.080 5.472 1.00 46.71 241 GLN B N 1
ATOM 3871 C CA . GLN B 1 241 ? -36.758 55.164 6.160 1.00 48.42 241 GLN B CA 1
ATOM 3872 C C . GLN B 1 241 ? -36.670 53.817 5.467 1.00 48.45 241 GLN B C 1
ATOM 3873 O O . GLN B 1 241 ? -36.535 52.780 6.108 1.00 48.40 241 GLN B O 1
ATOM 3879 N N . TRP B 1 242 ? -36.759 53.842 4.144 1.00 49.01 242 TRP B N 1
ATOM 3880 C CA . TRP B 1 242 ? -36.621 52.631 3.356 1.00 49.27 242 TRP B CA 1
ATOM 3881 C C . TRP B 1 242 ? -35.194 52.660 2.831 1.00 49.71 242 TRP B C 1
ATOM 3882 O O . TRP B 1 242 ? -34.798 53.609 2.154 1.00 50.29 242 TRP B O 1
ATOM 3893 N N . ASN B 1 243 ? -34.415 51.637 3.157 1.00 49.18 243 ASN B N 1
ATOM 3894 C CA . ASN B 1 243 ? -33.038 51.599 2.714 1.00 50.19 243 ASN B CA 1
ATOM 3895 C C . ASN B 1 243 ? -32.962 51.553 1.195 1.00 51.77 243 ASN B C 1
ATOM 3896 O O . ASN B 1 243 ? -33.370 50.573 0.566 1.00 51.62 243 ASN B O 1
ATOM 3901 N N . ASP B 1 244 ? -32.440 52.630 0.615 1.00 53.51 244 ASP B N 1
ATOM 3902 C CA . ASP B 1 244 ? -32.303 52.761 -0.833 1.00 55.56 244 ASP B CA 1
ATOM 3903 C C . ASP B 1 244 ? -31.603 51.562 -1.473 1.00 56.27 244 ASP B C 1
ATOM 3904 O O . ASP B 1 244 ? -30.534 51.142 -1.031 1.00 55.98 244 ASP B O 1
ATOM 3909 N N . ASP B 1 245 ? -32.241 51.022 -2.510 1.00 56.82 245 ASP B N 1
ATOM 3910 C CA . ASP B 1 245 ? -31.756 49.880 -3.279 1.00 56.79 245 ASP B CA 1
ATOM 3911 C C . ASP B 1 245 ? -32.045 48.512 -2.670 1.00 56.19 245 ASP B C 1
ATOM 3912 O O . ASP B 1 245 ? -31.636 47.486 -3.219 1.00 55.06 245 ASP B O 1
ATOM 3917 N N . ALA B 1 246 ? -32.741 48.481 -1.541 1.00 55.84 246 ALA B N 1
ATOM 3918 C CA . ALA B 1 246 ? -33.070 47.197 -0.932 1.00 55.66 246 ALA B CA 1
ATOM 3919 C C . ALA B 1 246 ? -33.882 46.426 -1.963 1.00 55.40 246 ALA B C 1
ATOM 3920 O O . ALA B 1 246 ? -34.785 46.986 -2.593 1.00 56.03 246 ALA B O 1
ATOM 3922 N N . GLU B 1 247 ? -33.547 45.155 -2.160 1.00 54.99 247 GLU B N 1
ATOM 3923 C CA . GLU B 1 247 ? -34.269 44.335 -3.123 1.00 54.61 247 GLU B CA 1
ATOM 3924 C C . GLU B 1 247 ? -35.369 43.552 -2.421 1.00 53.97 247 GLU B C 1
ATOM 3925 O O . GLU B 1 247 ? -35.098 42.746 -1.529 1.00 53.61 247 GLU B O 1
ATOM 3931 N N . LEU B 1 248 ? -36.607 43.802 -2.843 1.00 52.02 248 LEU B N 1
ATOM 3932 C CA . LEU B 1 248 ? -37.786 43.165 -2.288 1.00 49.34 248 LEU B CA 1
ATOM 3933 C C . LEU B 1 248 ? -38.585 42.403 -3.353 1.00 49.64 248 LEU B C 1
ATOM 3934 O O . LEU B 1 248 ? -38.222 42.390 -4.533 1.00 49.35 248 LEU B O 1
ATOM 3939 N N . ASN B 1 249 ? -39.670 41.759 -2.921 1.00 47.83 249 ASN B N 1
ATOM 3940 C CA . ASN B 1 249 ? -40.553 41.040 -3.830 1.00 45.27 249 ASN B CA 1
ATOM 3941 C C . ASN B 1 249 ? -41.913 40.911 -3.183 1.00 44.29 249 ASN B C 1
ATOM 3942 O O . ASN B 1 249 ? -42.127 40.043 -2.337 1.00 43.70 249 ASN B O 1
ATOM 3947 N N . PHE B 1 250 ? -42.829 41.776 -3.605 1.00 43.23 250 PHE B N 1
ATOM 3948 C CA . PHE B 1 250 ? -44.180 41.812 -3.075 1.00 43.13 250 PHE B CA 1
ATOM 3949 C C . PHE B 1 250 ? -45.157 40.887 -3.815 1.00 44.17 250 PHE B C 1
ATOM 3950 O O . PHE B 1 250 ? -46.366 41.085 -3.787 1.00 42.97 250 PHE B O 1
ATOM 3958 N N . GLY B 1 251 ? -44.632 39.877 -4.489 1.00 45.91 251 GLY B N 1
ATOM 3959 C CA . GLY B 1 251 ? -45.504 38.959 -5.187 1.00 47.37 251 GLY B CA 1
ATOM 3960 C C . GLY B 1 251 ? -45.753 39.343 -6.631 1.00 49.64 251 GLY B C 1
ATOM 3961 O O . GLY B 1 251 ? -46.789 39.008 -7.210 1.00 49.96 251 GLY B O 1
ATOM 3962 N N . ASN B 1 252 ? -44.803 40.053 -7.221 1.00 50.73 252 ASN B N 1
ATOM 3963 C CA . ASN B 1 252 ? -44.922 40.465 -8.615 1.00 51.81 252 ASN B CA 1
ATOM 3964 C C . ASN B 1 252 ? -43.548 40.461 -9.260 1.00 51.77 252 ASN B C 1
ATOM 3965 O O . ASN B 1 252 ? -43.374 40.947 -10.374 1.00 49.67 252 ASN B O 1
ATOM 3970 N N . GLY B 1 253 ? -42.570 39.912 -8.548 1.00 51.84 253 GLY B N 1
ATOM 3971 C CA . GLY B 1 253 ? -41.220 39.874 -9.067 1.00 51.24 253 GLY B CA 1
ATOM 3972 C C . GLY B 1 253 ? -40.296 40.749 -8.247 1.00 51.98 253 GLY B C 1
ATOM 3973 O O . GLY B 1 253 ? -40.746 41.640 -7.521 1.00 52.51 253 GLY B O 1
ATOM 3974 N N . ASN B 1 254 ? -38.996 40.493 -8.351 1.00 51.76 254 ASN B N 1
ATOM 3975 C CA . ASN B 1 254 ? -38.029 41.280 -7.607 1.00 51.87 254 ASN B CA 1
ATOM 3976 C C . ASN B 1 254 ? -37.971 42.697 -8.135 1.00 51.50 254 ASN B C 1
ATOM 3977 O O . ASN B 1 254 ? -38.071 42.925 -9.334 1.00 50.13 254 ASN B O 1
ATOM 3982 N N . PHE B 1 255 ? -37.815 43.646 -7.222 1.00 52.06 255 PHE B N 1
ATOM 3983 C CA . PHE B 1 255 ? -37.701 45.050 -7.573 1.00 50.82 255 PHE B CA 1
ATOM 3984 C C . PHE B 1 255 ? -36.758 45.690 -6.554 1.00 51.17 255 PHE B C 1
ATOM 3985 O O . PHE B 1 255 ? -36.502 45.124 -5.486 1.00 50.00 255 PHE B O 1
ATOM 3993 N N . ASN B 1 256 ? -36.201 46.842 -6.906 1.00 52.29 256 ASN B N 1
ATOM 3994 C CA . ASN B 1 256 ? -35.273 47.544 -6.019 1.00 52.33 256 ASN B CA 1
ATOM 3995 C C . ASN B 1 256 ? -35.869 48.842 -5.545 1.00 52.54 256 ASN B C 1
ATOM 3996 O O . ASN B 1 256 ? -36.477 49.580 -6.333 1.00 51.98 256 ASN B O 1
ATOM 4001 N N . VAL B 1 257 ? -35.686 49.124 -4.259 1.00 52.39 257 VAL B N 1
ATOM 4002 C CA . VAL B 1 257 ? -36.220 50.344 -3.672 1.00 53.32 257 VAL B CA 1
ATOM 4003 C C . VAL B 1 257 ? -35.427 51.562 -4.116 1.00 53.45 257 VAL B C 1
ATOM 4004 O O . VAL B 1 257 ? -34.198 51.552 -4.111 1.00 52.79 257 VAL B O 1
ATOM 4008 N N . ARG B 1 258 ? -36.140 52.604 -4.520 1.00 53.09 258 ARG B N 1
ATOM 4009 C CA . ARG B 1 258 ? -35.497 53.837 -4.958 1.00 52.97 258 ARG B CA 1
ATOM 4010 C C . ARG B 1 258 ? -35.898 54.953 -3.996 1.00 51.79 258 ARG B C 1
ATOM 4011 O O . ARG B 1 258 ? -36.534 55.935 -4.388 1.00 51.42 258 ARG B O 1
ATOM 4019 N N . SER B 1 259 ? -35.509 54.795 -2.733 1.00 50.29 259 SER B N 1
ATOM 4020 C CA . SER B 1 259 ? -35.858 55.758 -1.696 1.00 49.23 259 SER B CA 1
ATOM 4021 C C . SER B 1 259 ? -35.055 57.055 -1.705 1.00 48.54 259 SER B C 1
ATOM 4022 O O . SER B 1 259 ? -35.401 58.003 -1.007 1.00 48.16 259 SER B O 1
ATOM 4025 N N . THR B 1 260 ? -33.983 57.103 -2.483 1.00 48.18 260 THR B N 1
ATOM 4026 C CA . THR B 1 260 ? -33.183 58.321 -2.566 1.00 47.71 260 THR B CA 1
ATOM 4027 C C . THR B 1 260 ? -33.345 58.944 -3.941 1.00 47.77 260 THR B C 1
ATOM 4028 O O . THR B 1 260 ? -33.172 58.265 -4.951 1.00 50.64 260 THR B O 1
ATOM 4032 N N . GLY B 1 261 ? -33.675 60.228 -3.983 1.00 45.92 261 GLY B N 1
ATOM 4033 C CA . GLY B 1 261 ? -33.844 60.886 -5.260 1.00 44.78 261 GLY B CA 1
ATOM 4034 C C . GLY B 1 261 ? -34.847 62.020 -5.226 1.00 45.72 261 GLY B C 1
ATOM 4035 O O . GLY B 1 261 ? -35.359 62.393 -4.165 1.00 44.35 261 GLY B O 1
ATOM 4036 N N . TRP B 1 262 ? -35.132 62.567 -6.404 1.00 46.41 262 TRP B N 1
ATOM 4037 C CA . TRP B 1 262 ? -36.070 63.675 -6.527 1.00 46.33 262 TRP B CA 1
ATOM 4038 C C . TRP B 1 262 ? -37.474 63.284 -6.949 1.00 47.61 262 TRP B C 1
ATOM 4039 O O . TRP B 1 262 ? -37.695 62.245 -7.569 1.00 47.73 262 TRP B O 1
ATOM 4050 N N . GLY B 1 263 ? -38.410 64.155 -6.608 1.00 49.01 263 GLY B N 1
ATOM 4051 C CA . GLY B 1 263 ? -39.800 63.967 -6.947 1.00 52.88 263 GLY B CA 1
ATOM 4052 C C . GLY B 1 263 ? -40.363 65.369 -6.952 1.00 56.18 263 GLY B C 1
ATOM 4053 O O . GLY B 1 263 ? -39.677 66.301 -6.530 1.00 57.44 263 GLY B O 1
ATOM 4054 N N . GLY B 1 264 ? -41.593 65.545 -7.416 1.00 58.25 264 GLY B N 1
ATOM 4055 C CA . GLY B 1 264 ? -42.147 66.883 -7.436 1.00 60.99 264 GLY B CA 1
ATOM 4056 C C . GLY B 1 264 ? -43.632 66.961 -7.179 1.00 62.75 264 GLY B C 1
ATOM 4057 O O . GLY B 1 264 ? -44.316 65.947 -7.077 1.00 62.80 264 GLY B O 1
ATOM 4058 N N . TYR B 1 265 ? -44.128 68.185 -7.064 1.00 64.80 265 TYR B N 1
ATOM 4059 C CA . TYR B 1 265 ? -45.540 68.410 -6.837 1.00 67.42 265 TYR B CA 1
ATOM 4060 C C . TYR B 1 265 ? -45.981 69.695 -7.516 1.00 70.62 265 TYR B C 1
ATOM 4061 O O . TYR B 1 265 ? -45.205 70.644 -7.628 1.00 71.92 265 TYR B O 1
ATOM 4070 N N . LEU B 1 266 ? -47.227 69.704 -7.984 1.00 73.98 266 LEU B N 1
ATOM 4071 C CA . LEU B 1 266 ? -47.833 70.880 -8.595 1.00 76.46 266 LEU B CA 1
ATOM 4072 C C . LEU B 1 266 ? -49.026 71.156 -7.703 1.00 78.80 266 LEU B C 1
ATOM 4073 O O . LEU B 1 266 ? -49.817 70.259 -7.417 1.00 78.64 266 LEU B O 1
ATOM 4078 N N . VAL B 1 267 ? -49.146 72.392 -7.242 1.00 82.19 267 VAL B N 1
ATOM 4079 C CA . VAL B 1 267 ? -50.227 72.737 -6.339 1.00 86.01 267 VAL B CA 1
ATOM 4080 C C . VAL B 1 267 ? -51.024 73.978 -6.712 1.00 89.33 267 VAL B C 1
ATOM 4081 O O . VAL B 1 267 ? -50.493 75.092 -6.738 1.00 91.15 267 VAL B O 1
ATOM 4085 N N . VAL B 1 268 ? -52.307 73.779 -6.997 1.00 92.13 268 VAL B N 1
ATOM 4086 C CA . VAL B 1 268 ? -53.191 74.885 -7.324 1.00 94.66 268 VAL B CA 1
ATOM 4087 C C . VAL B 1 268 ? -54.268 74.897 -6.251 1.00 97.14 268 VAL B C 1
ATOM 4088 O O . VAL B 1 268 ? -54.930 73.888 -6.011 1.00 95.99 268 VAL B O 1
ATOM 4092 N N . GLY B 1 269 ? -54.415 76.038 -5.587 1.00 101.16 269 GLY B N 1
ATOM 4093 C CA . GLY B 1 269 ? -55.400 76.152 -4.530 1.00 105.88 269 GLY B CA 1
ATOM 4094 C C . GLY B 1 269 ? -56.076 77.506 -4.446 1.00 109.02 269 GLY B C 1
ATOM 4095 O O . GLY B 1 269 ? -55.866 78.384 -5.285 1.00 109.19 269 GLY B O 1
ATOM 4096 N N . TYR B 1 270 ? -56.888 77.676 -3.413 1.00 112.02 270 TYR B N 1
ATOM 4097 C CA . TYR B 1 270 ? -57.616 78.915 -3.217 1.00 115.52 270 TYR B CA 1
ATOM 4098 C C . TYR B 1 270 ? -57.630 79.255 -1.735 1.00 117.82 270 TYR B C 1
ATOM 4099 O O . TYR B 1 270 ? -58.066 78.449 -0.911 1.00 117.62 270 TYR B O 1
ATOM 4108 N N . ASN B 1 271 ? -57.139 80.441 -1.395 1.00 120.95 271 ASN B N 1
ATOM 4109 C CA . ASN B 1 271 ? -57.124 80.873 -0.006 1.00 124.16 271 ASN B CA 1
ATOM 4110 C C . ASN B 1 271 ? -58.441 81.584 0.292 1.00 125.84 271 ASN B C 1
ATOM 4111 O O . ASN B 1 271 ? -58.678 82.705 -0.166 1.00 126.20 271 ASN B O 1
ATOM 4116 N N . PHE B 1 272 ? -59.303 80.897 1.038 1.00 127.75 272 PHE B N 1
ATOM 4117 C CA . PHE B 1 272 ? -60.615 81.415 1.413 1.00 129.63 272 PHE B CA 1
ATOM 4118 C C . PHE B 1 272 ? -60.529 82.601 2.370 1.00 130.10 272 PHE B C 1
ATOM 4119 O O . PHE B 1 272 ? -60.811 82.409 3.573 1.00 130.22 272 PHE B O 1
#

Secondary structure (DSSP, 8-state):
-TTTEEEEEEEEEEESB-SSSS-B--EEEEEEEEEEETTEEEEEEEEEE---EEEEEEEEEHHHHHTS---BTTEEEEEEEEEEEEE--SSSSS-EEEEEEEEEEEE--SSSSEEEEEEEEEEEEEETT-TT-SEEEEEEEEEEEEEEEEEETTEEEEEEEEEEEEE---TTTSS-B-TTSSBSB-S-EEEEEEEEEEE-SSEEEEEEEEEEESGGGB-TT-EEESSS-EEE---SEEEEEEEEEEEE---/-TTT-EEEEEEEEEESB-SSSS-B--EEEEEEEEEEETTEEEEEEEEEE---EEEEEEEEEHHHHHTS---BTTEEEEEEEEEEEEEEEEETTEEEEEEEEEEEEEE--SSSSEEEEEEEEEEEEEETT-TT-SEEEEEEEEEEEEEEEEEETTEEEEEEEEEEEEE---TTTTS-B-TTSSBSB-S-EEEEEEEEEEE-SSEEEEEEEEEEESGGGB-TT-EE-SSS--EE---SEEEEEEEEEEE-

Foldseek 3Di:
DQVFKKKKKKWKWKWQDFQDQDTDTFIWIKIWMWGDDPFKTKIKMWTPHCPIKIKIKIKGWPCSVVVHQPADDQWRTKIFIWIWIWAPDPDVLQIWTKIWTFMKTWGHPVDQKTKIKTKTWIATAHDSNAPRHGGGFWMKIKIKMWAFDQADPQWTKIKIKMKIKIAGGCGLVPAQAAVQRHGFFARIKMKIKIKIKTGHPWKIKIKIKMWIDCRSRTHFQGWHPPPPDIDGGHNGGIMIMIMIMTMDDDD/DVPFKWKKKKWKWKWQDFQDQDTDTAIWIKMWIWGDDPFKTKIKMKTVHCQIKMKIKIKGWPCSVVVHQPADDQWRTKIFIKIWIWGQRDDPAGIWTKIWTGMKTWGRPVDQKTKIKTKTWIATADDSPAPRHGGTFWMKIKIKMWAFDQADPQWTKIKIKMKIKIARGCGQVPAQAAVQRHTFFARIKMKIKIKIKTGDPWKIKIKMKIWIDCRSRTHFQGWHPPPPDIDGGHNTGIMIMIMIMTID

GO terms:
  GO:0009279 cell outer membrane (C, EXP)
  GO:0015471 nucleoside-specific channel forming porin activity (F, IDA)
  GO:0009279 cell outer membrane (C, IDA)
  GO:0015858 nucleoside transport (P, IDA)
  GO:0046930 pore complex (C, IDA)
  GO:0046718 symbiont entry into host cell (P, IMP)

Nearest PDB structures (foldseek):
  1tly-assembly2_B  TM=9.946E-01  e=7.089E-43  Escherichia coli
  2wjr-assembly1_A  TM=6.315E-01  e=2.630E-04  Escherichia coli K-12
  5o68-assembly1_C  TM=4.822E-01  e=6.887E-04  Pseudomonas sp. UK4
  5o68-assembly4_L  TM=4.855E-01  e=4.088E-03  Pseudomonas sp. UK4
  5o68-assembly3_I  TM=4.865E-01  e=4.956E-03  Pseudomonas sp. UK4

Sequence (499 aa):
LSDWWHQSVNVVGSYHTRFGPQIRNDTYLEYEAFAKKDWFDFYGYADAPVPLFMEIEPRFSIDKLTNTDLSFGPFKEWYFANNYIYDMGRNKDGRQSTWYMGLGTDIDTGLPMSLSMNVYAKYQWQNYGAANENEWDGYRFKIKYFVPITDLWGGQLSYIGFTNFDWGSDLGDDSGNAINGIKTRTNNSIASSHILALNYDHWHYSVVARYWHDGGQWNDDAELNFGNGNFNVRSTGWGGYLVVGYNFHHHLSDWWHQSVNVVGSYHTRFGPQIRNDTYLEYEAFAKKDWFDFYGYADAPVPLFMEIEPRFSIDKLTNTDLSFGPFKEWYFANNYIYDMGRNKDGRQSTWYMGLGTDIDTGLPMSLSMNVYAKYQWQNYGAANENEWDGYRFKIKYFVPITDLWGGQLSYIGFTNFDWGSDLGDDSGNAINGIKTRTNNSIASSHILALNYDHWHYSVVARYWHDGGQWNDDAELNFGNGNFNVRSTGWGGYLVVGYNF

InterPro domains:
  IPR003055 Nucleoside-specific channel-forming protein Tsx [PR01277] (28-50)
  IPR003055 Nucleoside-specific channel-forming protein Tsx [PR01277] (55-79)
  IPR003055 Nucleoside-specific channel-forming protein Tsx [PR01277] (89-110)
  IPR003055 Nucleoside-specific channel-forming protein Tsx [PR01277] (115-135)
  IPR003055 Nucleoside-specific channel-forming protein Tsx [PR01277] (150-175)
  IPR003055 Nucleoside-specific channel-forming protein Tsx [PR01277] (182-205)
  IPR003055 Nucleoside-specific channel-forming protein Tsx [PR01277] (240-259)
  IPR003055 Nucleoside-specific channel-forming protein Tsx [PR01277] (270-293)
  IPR018013 Nucleoside-specific channel-forming protein, Tsx-like [PF03502] (32-294)
  IPR036777 Nucleoside-specific channel-forming protein, Tsx-like superfamily [G3DSA:2.40.230.20] (23-294)
  IPR036777 Nucleoside-specific channel-forming protein, Tsx-like superfamily [SSF111364] (32-294)

B-factor: mean 67.36, std 30.22, range [20.38, 172.53]